Protein AF-A0A352PY55-F1 (afdb_monomer)

Nearest PDB structures (foldseek):
  5hv1-assembly1_A  TM=8.191E-01  e=2.468E-19  Listeria monocytogenes
  5hv3-assembly1_A  TM=8.570E-01  e=8.650E-18  Listeria monocytogenes
  5hv2-assembly1_A  TM=8.086E-01  e=9.589E-18  Listeria monocytogenes
  5hv6-assembly1_A  TM=8.300E-01  e=1.219E-15  Listeria monocytogenes
  2ols-assembly1_A  TM=6.978E-01  e=7.936E-17  Neisseria meningitidis MC58

Foldseek 3Di:
DDPVVVVVLVCCVVPPVVVLVVQLVVLVVLLVVLVVVLVVLVVVVVCVVPPPFFAALLQVLVSLVSNLVSVLSNLVSCCSNPVPPRPVVNVVSVVVVVVSNVVSDDDLDALDDDQKDFLLCLLVCCQFAADWSNQQNCLCVVLVFFAFGWIKRTLSQQSNQCVVQVVVVVLSVLRSPDTLVPPPSLQVSLVVLLCSLLVGDRPVVSVVVVVVRCVVVVVVVFQAQKKKAKRKHCCQPLQHVFPQFDIDPRHHPVCVSNNVSRRSSSCSHSSNSSVCSVVPHHPSNIRIMIIIGGDFQFQKKFKKWLFDLPDPDPQPTWIKTWMDGDDHVCQQQLHDDTDIFTWHLDLQIDTDDDDPQDDDDDDDDDADPVNVRVVNNSQSSSCVVVVAIKIWIWGAHPVRGIHTHTIHHQQSDPPPPPPPDDDPPPPPPVDPDPDDGDDQLADDDADDAEQEDADLVSLVVAAASYEYEYQGDGPSNLSCQNRYRYYDHVTGDSNYSVSRSCHSPND

Solvent-accessible surface area (backbone atoms only — not comparable to full-atom values): 27697 Å² total; per-residue (Å²): 136,61,74,66,60,56,51,51,52,52,49,38,50,74,76,35,49,69,60,46,50,51,52,35,52,52,28,52,52,52,25,56,54,26,51,53,50,39,55,53,51,50,48,56,49,50,50,54,76,74,41,93,67,63,58,34,52,42,27,55,42,48,53,52,51,52,41,51,52,31,48,52,50,34,51,52,21,49,35,67,64,37,74,77,79,49,62,68,53,55,58,53,46,53,54,51,49,52,53,50,54,57,73,62,56,74,79,88,70,64,54,57,81,65,38,60,47,49,35,80,52,15,47,82,33,42,86,37,22,7,32,51,39,13,42,33,29,39,54,31,62,80,68,71,46,56,52,69,58,50,33,28,40,13,20,19,37,42,44,30,36,38,58,78,60,60,39,59,65,62,47,38,58,46,44,36,68,52,42,81,88,42,62,66,66,32,47,51,44,22,50,52,46,23,50,54,48,48,72,50,68,75,48,68,69,52,53,52,47,53,51,51,53,50,51,56,39,37,78,72,75,45,83,59,43,28,31,43,30,57,7,27,43,62,36,64,42,102,67,59,53,74,88,46,51,38,67,47,67,81,32,49,82,92,42,45,69,60,52,51,29,48,35,63,17,22,58,34,32,56,64,32,44,52,50,35,22,67,75,67,48,40,77,78,74,45,41,49,10,40,33,38,28,48,58,74,69,35,51,29,15,31,39,35,30,4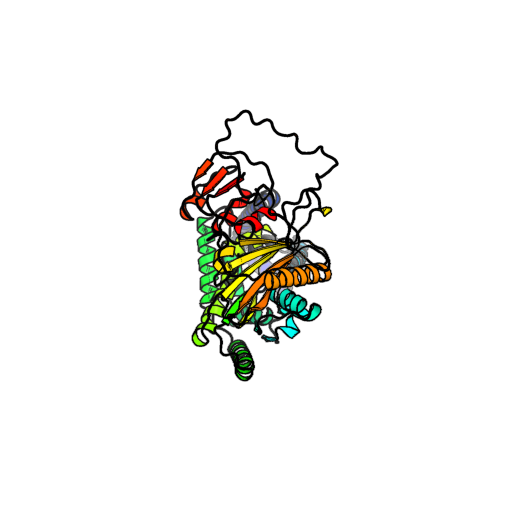2,46,46,73,78,48,92,43,79,90,67,39,25,22,37,39,37,36,41,76,32,69,51,59,39,50,40,63,25,51,61,83,62,49,74,46,46,26,44,75,51,99,74,50,46,82,51,82,79,60,93,80,62,77,94,70,83,83,77,88,78,82,49,71,68,59,53,42,50,51,46,56,50,37,51,52,51,23,64,77,64,74,46,47,28,40,30,37,36,37,22,35,85,85,69,52,66,32,50,73,38,59,40,78,44,83,57,67,84,87,65,62,84,74,90,58,75,76,80,72,82,76,84,69,89,64,84,82,87,76,80,86,76,83,82,43,51,90,83,88,57,70,54,59,78,36,80,40,90,53,80,81,45,61,80,74,56,55,79,40,17,24,38,38,23,64,51,60,54,73,72,55,67,79,50,33,88,36,29,21,36,78,50,57,81,38,57,44,66,74,9,54,45,25,50,49,34,52,81,58,46,78

Radius of gyration: 28.87 Å; Cα contacts (8 Å, |Δi|>4): 846; chains: 1; bounding box: 69×69×91 Å

Structure (mmCIF, N/CA/C/O backbone):
data_AF-A0A352PY55-F1
#
_entry.id   AF-A0A352PY55-F1
#
loop_
_atom_site.group_PDB
_atom_site.id
_atom_site.type_symbol
_atom_site.label_atom_id
_atom_site.label_alt_id
_atom_site.label_comp_id
_atom_site.label_asym_id
_atom_site.label_entity_id
_atom_site.label_seq_id
_atom_site.pdbx_PDB_ins_code
_atom_site.Cartn_x
_atom_site.Cartn_y
_atom_site.Cartn_z
_atom_site.occupancy
_atom_site.B_iso_or_equiv
_atom_site.auth_seq_id
_atom_site.auth_comp_id
_atom_site.auth_asym_id
_atom_site.auth_atom_id
_atom_site.pdbx_PDB_model_num
ATOM 1 N N . MET A 1 1 ? 38.397 -9.722 -33.798 1.00 50.69 1 MET A N 1
ATOM 2 C CA . MET A 1 1 ? 37.942 -9.981 -35.188 1.00 50.69 1 MET A CA 1
ATOM 3 C C . MET A 1 1 ? 38.987 -10.827 -35.934 1.00 50.69 1 MET A C 1
ATOM 5 O O . MET A 1 1 ? 40.103 -10.358 -36.120 1.00 50.69 1 MET A O 1
ATOM 9 N N . GLY A 1 2 ? 38.688 -12.085 -36.289 1.00 54.59 2 GLY A N 1
ATOM 10 C CA . GLY A 1 2 ? 39.673 -13.021 -36.869 1.00 54.59 2 GLY A CA 1
ATOM 11 C C . GLY A 1 2 ? 40.075 -12.699 -38.319 1.00 54.59 2 GLY A C 1
ATOM 12 O O . GLY A 1 2 ? 39.287 -12.111 -39.064 1.00 54.59 2 GLY A O 1
ATOM 13 N N . LEU A 1 3 ? 41.276 -13.132 -38.742 1.00 55.59 3 LEU A N 1
ATOM 14 C CA . LEU A 1 3 ? 41.867 -12.923 -40.085 1.00 55.59 3 LEU A CA 1
ATOM 15 C C . LEU A 1 3 ? 40.884 -13.130 -41.258 1.00 55.59 3 LEU A C 1
ATOM 17 O O . LEU A 1 3 ? 40.980 -12.459 -42.285 1.00 55.59 3 LEU A O 1
ATOM 21 N N . ARG A 1 4 ? 39.897 -14.020 -41.097 1.00 52.22 4 ARG A N 1
ATOM 22 C CA . ARG A 1 4 ? 38.861 -14.321 -42.096 1.00 52.22 4 ARG A CA 1
ATOM 23 C C . ARG A 1 4 ? 37.965 -13.127 -42.454 1.00 52.22 4 ARG A C 1
ATOM 25 O O . ARG A 1 4 ? 37.623 -12.968 -43.623 1.00 52.22 4 ARG A O 1
ATOM 32 N N . GLN A 1 5 ? 37.591 -12.266 -41.503 1.00 59.44 5 GLN A N 1
ATOM 33 C CA . GLN A 1 5 ? 36.750 -11.090 -41.798 1.00 59.44 5 GLN A CA 1
ATOM 34 C C . GLN A 1 5 ? 37.534 -9.982 -42.517 1.00 59.44 5 GLN A C 1
ATOM 36 O O . GLN A 1 5 ? 36.980 -9.301 -43.380 1.00 59.44 5 GLN A O 1
ATOM 41 N N . LEU A 1 6 ? 38.836 -9.869 -42.240 1.00 57.91 6 LEU A N 1
ATOM 42 C CA . LEU A 1 6 ? 39.766 -9.004 -42.970 1.00 57.91 6 LEU A CA 1
ATOM 43 C C . LEU A 1 6 ? 39.937 -9.464 -44.420 1.00 57.91 6 LEU A C 1
ATOM 45 O O . LEU A 1 6 ? 39.794 -8.655 -45.335 1.00 57.91 6 LEU A O 1
ATOM 49 N N . PHE A 1 7 ? 40.146 -10.764 -44.635 1.00 60.62 7 PHE A N 1
ATOM 50 C CA . PHE A 1 7 ? 40.246 -11.341 -45.977 1.00 60.62 7 PHE A CA 1
ATOM 51 C C . PHE A 1 7 ? 38.944 -11.168 -46.774 1.00 60.62 7 PHE A C 1
ATOM 53 O O . PHE A 1 7 ? 38.972 -10.856 -47.963 1.00 60.62 7 PHE A O 1
ATOM 60 N N . LYS A 1 8 ? 37.781 -11.283 -46.115 1.00 59.19 8 LYS A N 1
ATOM 61 C CA . LYS A 1 8 ? 36.463 -11.040 -46.726 1.00 59.19 8 LYS A CA 1
ATOM 62 C C . LYS A 1 8 ? 36.245 -9.566 -47.098 1.00 59.19 8 LYS A C 1
ATOM 64 O O . LYS A 1 8 ? 35.664 -9.278 -48.136 1.00 59.19 8 LYS A O 1
ATOM 69 N N . HIS A 1 9 ? 36.725 -8.625 -46.283 1.00 59.94 9 HIS A N 1
ATOM 70 C CA . HIS A 1 9 ? 36.647 -7.193 -46.594 1.00 59.94 9 HIS A CA 1
ATOM 71 C C . HIS A 1 9 ? 37.547 -6.822 -47.783 1.00 59.94 9 HIS A C 1
ATOM 73 O O . HIS A 1 9 ? 37.103 -6.124 -48.689 1.00 59.94 9 HIS A O 1
ATOM 79 N N . TRP A 1 10 ? 38.778 -7.340 -47.811 1.00 56.75 10 TRP A N 1
ATOM 80 C CA . TRP A 1 10 ? 39.739 -7.098 -48.892 1.00 56.75 10 TRP A CA 1
ATOM 81 C C . TRP A 1 10 ? 39.337 -7.773 -50.208 1.00 56.75 10 TRP A C 1
ATOM 83 O O . TRP A 1 10 ? 39.376 -7.136 -51.256 1.00 56.75 10 TRP A O 1
ATOM 93 N N . SER A 1 11 ? 38.858 -9.019 -50.168 1.00 56.62 11 SER A N 1
ATOM 94 C CA . SER A 1 11 ? 38.334 -9.698 -51.364 1.00 56.62 11 SER A CA 1
ATOM 95 C C . SER A 1 11 ? 37.104 -8.990 -51.942 1.00 56.62 11 SER A C 1
ATOM 97 O O . SER A 1 11 ? 37.030 -8.787 -53.147 1.00 56.62 11 SER A O 1
ATOM 99 N N . VAL A 1 12 ? 36.160 -8.520 -51.121 1.00 57.56 12 VAL A N 1
ATOM 100 C CA . VAL A 1 12 ? 35.005 -7.750 -51.623 1.00 57.56 12 VAL A CA 1
ATOM 101 C C . VAL A 1 12 ? 35.418 -6.373 -52.157 1.00 57.56 12 VAL A C 1
ATOM 103 O O . VAL A 1 12 ? 34.843 -5.918 -53.144 1.00 57.56 12 VAL A O 1
ATOM 106 N N . ALA A 1 13 ? 36.418 -5.722 -51.556 1.00 59.25 13 ALA A N 1
ATOM 107 C CA . ALA A 1 13 ? 36.949 -4.447 -52.040 1.00 59.25 13 ALA A CA 1
ATOM 108 C C . ALA A 1 13 ? 37.608 -4.562 -53.423 1.00 59.25 13 ALA A C 1
ATOM 110 O O . ALA A 1 13 ? 37.442 -3.668 -54.248 1.00 59.25 13 ALA A O 1
ATOM 111 N N . ILE A 1 14 ? 38.306 -5.671 -53.680 1.00 58.41 14 ILE A N 1
ATOM 112 C CA . ILE A 1 14 ? 39.031 -5.918 -54.934 1.00 58.41 14 ILE A CA 1
ATOM 113 C C . ILE A 1 14 ? 38.104 -6.488 -56.021 1.00 58.41 14 ILE A C 1
ATOM 115 O O . ILE A 1 14 ? 38.180 -6.068 -57.170 1.00 58.41 14 ILE A O 1
ATOM 119 N N . PHE A 1 15 ? 37.190 -7.403 -55.674 1.00 53.12 15 PHE A N 1
ATOM 120 C CA . 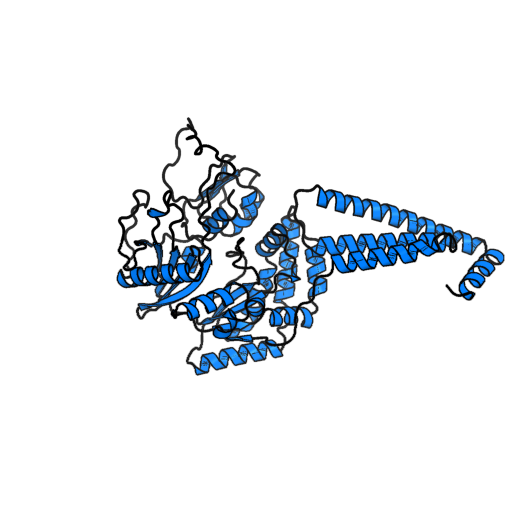PHE A 1 15 ? 36.367 -8.136 -56.650 1.00 53.12 15 PHE A CA 1
ATOM 121 C C . PHE A 1 15 ? 34.921 -7.624 -56.789 1.00 53.12 15 PHE A C 1
ATOM 123 O O . PHE A 1 15 ? 34.179 -8.087 -57.653 1.00 53.12 15 PHE A O 1
ATOM 130 N N . SER A 1 16 ? 34.451 -6.708 -55.935 1.00 57.69 16 SER A N 1
ATOM 131 C CA . SER A 1 16 ? 33.083 -6.158 -55.994 1.00 57.69 16 SER A CA 1
ATOM 132 C C . SER A 1 16 ? 32.975 -4.750 -55.371 1.00 57.69 16 SER A C 1
ATOM 134 O O . SER A 1 16 ? 32.197 -4.549 -54.428 1.00 57.69 16 SER A O 1
ATOM 136 N N . PRO A 1 17 ? 33.692 -3.741 -55.901 1.00 62.19 17 PRO A N 1
ATOM 137 C CA . PRO A 1 17 ? 33.750 -2.390 -55.327 1.00 62.19 17 PRO A CA 1
ATOM 138 C C . PRO A 1 17 ? 32.369 -1.730 -55.165 1.00 62.19 17 PRO A C 1
ATOM 140 O O . PRO A 1 17 ? 32.107 -1.085 -54.150 1.00 62.19 17 PRO A O 1
ATOM 143 N N . GLY A 1 18 ? 31.428 -1.984 -56.084 1.00 67.88 18 GLY A N 1
ATOM 144 C CA . GLY A 1 18 ? 30.044 -1.506 -55.968 1.00 67.88 18 GLY A CA 1
ATOM 145 C C . GLY A 1 18 ? 29.276 -2.080 -54.767 1.00 67.88 18 GLY A C 1
ATOM 146 O O . GLY A 1 18 ? 28.456 -1.383 -54.173 1.00 67.88 18 GLY A O 1
ATOM 147 N N . LYS A 1 19 ? 29.561 -3.323 -54.346 1.00 72.44 19 LYS A N 1
ATOM 148 C CA . LYS A 1 19 ? 28.961 -3.920 -53.136 1.00 72.44 19 LYS A CA 1
ATOM 149 C C . LYS A 1 19 ? 29.552 -3.316 -51.863 1.00 72.44 19 LYS A C 1
ATOM 151 O O . LYS A 1 19 ? 28.815 -3.093 -50.905 1.00 72.44 19 LYS A O 1
ATOM 156 N N . LEU A 1 20 ? 30.856 -3.021 -51.856 1.00 74.62 20 LEU A N 1
ATOM 157 C CA . LEU A 1 20 ? 31.506 -2.347 -50.730 1.00 74.62 20 LEU A CA 1
ATOM 158 C C . LEU A 1 20 ? 30.980 -0.915 -50.563 1.00 74.62 20 LEU A C 1
ATOM 160 O O . LEU A 1 20 ? 30.626 -0.527 -49.452 1.00 74.62 20 LEU A O 1
ATOM 164 N N . LEU A 1 21 ? 30.874 -0.162 -51.662 1.00 80.19 21 LEU A N 1
ATOM 165 C CA . LEU A 1 21 ? 30.346 1.202 -51.658 1.00 80.19 21 LEU A CA 1
ATOM 166 C C . LEU A 1 21 ? 28.886 1.236 -51.192 1.00 80.19 21 LEU A C 1
ATOM 168 O O . LEU A 1 21 ? 28.553 2.026 -50.315 1.00 80.19 21 LEU A O 1
ATOM 172 N N . ARG A 1 22 ? 28.036 0.326 -51.693 1.00 83.12 22 ARG A N 1
ATOM 173 C CA . ARG A 1 22 ? 26.648 0.181 -51.215 1.00 83.12 22 ARG A CA 1
ATOM 174 C C . ARG A 1 22 ? 26.587 -0.125 -49.721 1.00 83.12 22 ARG A C 1
ATOM 176 O O . ARG A 1 22 ? 25.816 0.505 -49.015 1.00 83.12 22 ARG A O 1
ATOM 183 N N . ARG A 1 23 ? 27.427 -1.039 -49.222 1.00 83.94 23 ARG A N 1
ATOM 184 C CA . ARG A 1 23 ? 27.471 -1.382 -47.793 1.00 83.94 23 ARG A CA 1
ATOM 185 C C . ARG A 1 23 ? 27.892 -0.195 -46.923 1.00 83.94 23 ARG A C 1
ATOM 187 O O . ARG A 1 23 ? 27.281 0.025 -45.884 1.00 83.94 23 ARG A O 1
ATOM 194 N N . LYS A 1 24 ? 28.906 0.570 -47.343 1.00 87.88 24 LYS A N 1
ATOM 195 C CA . LYS A 1 24 ? 29.324 1.793 -46.639 1.00 87.88 24 LYS A CA 1
ATOM 196 C C . LYS A 1 24 ? 28.236 2.863 -46.672 1.00 87.88 24 LYS A C 1
ATOM 198 O O . LYS A 1 24 ? 27.953 3.458 -45.645 1.00 87.88 24 LYS A O 1
ATOM 203 N N . TYR A 1 25 ? 27.595 3.058 -47.820 1.00 88.38 25 TYR A N 1
ATOM 204 C CA . TYR A 1 25 ? 26.503 4.014 -47.974 1.00 88.38 25 TYR A CA 1
ATOM 205 C C . TYR A 1 25 ? 25.280 3.656 -47.113 1.00 88.38 25 TYR A C 1
ATOM 207 O O . TYR A 1 25 ? 24.713 4.529 -46.465 1.00 88.38 25 TYR A O 1
ATOM 215 N N . SER A 1 26 ? 24.905 2.374 -47.038 1.00 90.25 26 SER A N 1
ATOM 216 C CA . SER A 1 26 ? 23.856 1.904 -46.123 1.00 90.25 26 SER A CA 1
ATOM 217 C C . SER A 1 26 ? 24.230 2.130 -44.657 1.00 90.25 26 SER A C 1
ATOM 219 O O . SER A 1 26 ? 23.411 2.645 -43.908 1.00 90.25 26 SER A O 1
ATOM 221 N N . ALA A 1 27 ? 25.467 1.814 -44.258 1.00 90.62 27 ALA A N 1
ATOM 222 C CA . ALA A 1 27 ? 25.943 2.076 -42.898 1.00 90.62 27 ALA A CA 1
ATOM 223 C C . ALA A 1 27 ? 25.972 3.579 -42.567 1.00 90.62 27 ALA A C 1
ATOM 225 O O . ALA A 1 27 ? 25.654 3.965 -41.452 1.00 90.62 27 ALA A O 1
ATOM 226 N N . PHE A 1 28 ? 26.296 4.440 -43.535 1.00 93.31 28 PHE A N 1
ATOM 227 C CA . PHE A 1 28 ? 26.232 5.890 -43.359 1.00 93.31 28 PHE A CA 1
ATOM 228 C C . PHE A 1 28 ? 24.794 6.390 -43.147 1.00 93.31 28 PHE A C 1
ATOM 230 O O . PHE A 1 28 ? 24.560 7.229 -42.284 1.00 93.31 28 PHE A O 1
ATOM 237 N N . LYS A 1 29 ? 23.815 5.849 -43.885 1.00 95.25 29 LYS A N 1
ATOM 238 C CA . LYS A 1 29 ? 22.394 6.176 -43.675 1.00 95.25 29 LYS A CA 1
ATOM 239 C C . LYS A 1 29 ? 21.893 5.754 -42.296 1.00 95.25 29 LYS A C 1
ATOM 241 O O . LYS A 1 29 ? 21.228 6.544 -41.637 1.00 95.25 29 LYS A O 1
ATOM 246 N N . GLU A 1 30 ? 22.226 4.535 -41.873 1.00 94.56 30 GLU A N 1
ATOM 247 C CA . GLU A 1 30 ? 21.917 4.040 -40.524 1.00 94.56 30 GLU A CA 1
ATOM 248 C C . GLU A 1 30 ? 22.554 4.934 -39.458 1.00 94.56 30 GLU A C 1
ATOM 250 O O . GLU A 1 30 ? 21.895 5.294 -38.488 1.00 94.56 30 GLU A O 1
ATOM 255 N N . LEU A 1 31 ? 23.807 5.352 -39.669 1.00 95.75 31 LEU A N 1
ATOM 256 C CA . LEU A 1 31 ? 24.493 6.269 -38.767 1.00 95.75 31 LEU A CA 1
ATOM 257 C C . LEU A 1 31 ? 23.720 7.582 -38.611 1.00 95.75 31 LEU A C 1
ATOM 259 O O . LEU A 1 31 ? 23.416 7.958 -37.489 1.00 95.75 31 LEU A O 1
ATOM 263 N N . LEU A 1 32 ? 23.349 8.250 -39.708 1.00 96.00 32 LEU A N 1
ATOM 264 C CA . LEU A 1 32 ? 22.593 9.509 -39.637 1.00 96.00 32 LEU A CA 1
ATOM 265 C C . LEU A 1 32 ? 21.224 9.339 -38.966 1.00 96.00 32 LEU A C 1
ATOM 267 O O . LEU A 1 32 ? 20.775 10.222 -38.238 1.00 96.00 32 LEU A O 1
ATOM 271 N N . HIS A 1 33 ? 20.555 8.210 -39.208 1.00 95.88 33 HIS A N 1
ATOM 272 C CA . HIS A 1 33 ? 19.276 7.908 -38.573 1.00 95.88 33 HIS A CA 1
ATOM 273 C C . HIS A 1 33 ? 19.417 7.775 -37.051 1.00 95.88 33 HIS A C 1
ATOM 275 O O . HIS A 1 33 ? 18.661 8.397 -36.306 1.00 95.88 33 HIS A O 1
ATOM 281 N N . HIS A 1 34 ? 20.400 7.000 -36.587 1.00 96.75 34 HIS A N 1
ATOM 282 C CA . HIS A 1 34 ? 20.623 6.801 -35.157 1.00 96.75 34 HIS A CA 1
ATOM 283 C C . HIS A 1 34 ? 21.232 8.021 -34.465 1.00 96.75 34 HIS A C 1
ATOM 285 O O . HIS A 1 34 ? 20.960 8.222 -33.289 1.00 96.75 34 HIS A O 1
ATOM 291 N N . ASP A 1 35 ? 21.987 8.856 -35.178 1.00 97.12 35 ASP A N 1
ATOM 292 C CA . ASP A 1 35 ? 22.545 10.104 -34.646 1.00 97.12 35 ASP A CA 1
ATOM 293 C C . ASP A 1 35 ? 21.417 11.079 -34.310 1.00 97.12 35 ASP A C 1
ATOM 295 O O . ASP A 1 35 ? 21.291 11.527 -33.171 1.00 97.12 35 ASP A O 1
ATOM 299 N N . LYS A 1 36 ? 20.493 11.273 -35.262 1.00 96.44 36 LYS A N 1
ATOM 300 C CA . LYS A 1 36 ? 19.262 12.030 -35.025 1.00 96.44 36 LYS A CA 1
ATOM 301 C C . LYS A 1 36 ? 18.469 11.456 -33.848 1.00 96.44 36 LYS A C 1
ATOM 303 O O . LYS A 1 36 ? 18.025 12.215 -32.993 1.00 96.44 36 LYS A O 1
ATOM 308 N N . ARG A 1 37 ? 18.316 10.129 -33.777 1.00 96.62 37 ARG A N 1
ATOM 309 C CA . ARG A 1 37 ? 17.576 9.487 -32.682 1.00 96.62 37 ARG A CA 1
ATOM 310 C C . ARG A 1 37 ? 18.243 9.693 -31.319 1.00 96.62 37 ARG A C 1
ATOM 312 O O . ARG A 1 37 ? 17.540 9.886 -30.334 1.00 96.62 37 ARG A O 1
ATOM 319 N N . CYS A 1 38 ? 19.573 9.656 -31.249 1.00 97.19 38 CYS A N 1
ATOM 320 C CA . CYS A 1 38 ? 20.304 9.961 -30.022 1.00 97.19 38 CYS A CA 1
ATOM 321 C C . CYS A 1 38 ? 20.079 11.412 -29.587 1.00 97.19 38 CYS A C 1
ATOM 323 O O . CYS A 1 38 ? 19.829 11.635 -28.410 1.00 97.19 38 CYS A O 1
ATOM 325 N N . LEU A 1 39 ? 20.114 12.375 -30.514 1.00 96.44 39 LEU A N 1
ATOM 326 C CA . LEU A 1 39 ? 19.842 13.784 -30.204 1.00 96.44 39 LEU A CA 1
ATOM 327 C C . LEU A 1 39 ? 18.413 13.998 -29.683 1.00 96.44 39 LEU A C 1
ATOM 329 O O . LEU A 1 39 ? 18.233 14.710 -28.703 1.00 96.44 39 LEU A O 1
ATOM 333 N N . GLU A 1 40 ? 17.415 13.342 -30.285 1.00 95.12 40 GLU A N 1
ATOM 334 C CA . GLU A 1 40 ? 16.030 13.356 -29.785 1.00 95.12 40 GLU A CA 1
ATOM 335 C C . GLU A 1 40 ? 15.941 12.809 -28.351 1.00 95.12 40 GLU A C 1
ATOM 337 O O . GLU A 1 40 ? 15.366 13.449 -27.483 1.00 95.12 40 GLU A O 1
ATOM 342 N N . LEU A 1 41 ? 16.561 11.655 -28.081 1.00 94.50 41 LEU A N 1
ATOM 343 C CA . LEU A 1 41 ? 16.553 11.045 -26.746 1.00 94.50 41 LEU A CA 1
ATOM 344 C C . LEU A 1 41 ? 17.310 11.881 -25.706 1.00 94.50 41 LEU A C 1
ATOM 346 O O . LEU A 1 41 ? 16.913 11.911 -24.547 1.00 94.50 41 LEU A O 1
ATOM 350 N N . ILE A 1 42 ? 18.404 12.541 -26.096 1.00 93.94 42 ILE A N 1
ATOM 351 C CA . ILE A 1 42 ? 19.131 13.466 -25.217 1.00 93.94 42 ILE A CA 1
ATOM 352 C C . ILE A 1 42 ? 18.237 14.659 -24.868 1.00 93.94 42 ILE A C 1
ATOM 354 O O . ILE A 1 42 ? 18.169 15.012 -23.696 1.00 93.94 42 ILE A O 1
ATOM 358 N N . SER A 1 43 ? 17.499 15.205 -25.839 1.00 91.75 43 SER A N 1
ATOM 359 C CA . SER A 1 43 ? 16.498 16.247 -25.583 1.00 91.75 43 SER A CA 1
ATOM 360 C C . SER A 1 43 ? 15.422 15.764 -24.605 1.00 91.75 43 SER A C 1
ATOM 362 O O . SER A 1 43 ? 15.121 16.473 -23.652 1.00 91.75 43 SER A O 1
ATOM 364 N N . ASP A 1 44 ? 14.907 14.537 -24.770 1.00 88.50 44 ASP A N 1
ATOM 365 C CA . ASP A 1 44 ? 13.933 13.956 -23.831 1.00 88.50 44 ASP A CA 1
ATOM 366 C C . ASP A 1 44 ? 14.503 13.886 -22.396 1.00 88.50 44 ASP A C 1
ATOM 368 O O . ASP A 1 44 ? 13.786 14.118 -21.423 1.00 88.50 44 ASP A O 1
ATOM 372 N N . PHE A 1 45 ? 15.795 13.570 -22.236 1.00 89.81 45 PHE A N 1
ATOM 373 C CA . PHE A 1 45 ? 16.461 13.579 -20.928 1.00 89.81 45 PHE A CA 1
ATOM 374 C C . PHE A 1 45 ? 16.669 14.989 -20.371 1.00 89.81 45 PHE A C 1
ATOM 376 O O . PHE A 1 45 ? 16.509 15.185 -19.167 1.00 89.81 45 PHE A O 1
ATOM 383 N N . GLU A 1 46 ? 17.033 15.959 -21.208 1.00 87.94 46 GLU A N 1
ATOM 384 C CA . GLU A 1 46 ? 17.174 17.360 -20.797 1.00 87.94 46 GLU A CA 1
ATOM 385 C C . GLU A 1 46 ? 15.840 17.912 -20.284 1.00 87.94 46 GLU A C 1
ATOM 387 O O . GLU A 1 46 ? 15.806 18.501 -19.202 1.00 87.94 46 GLU A O 1
ATOM 392 N N . ASP A 1 47 ? 14.741 17.615 -20.981 1.00 84.00 47 ASP A N 1
ATOM 393 C CA . ASP A 1 47 ? 13.383 17.975 -20.566 1.00 84.00 47 ASP A CA 1
ATOM 394 C C . ASP A 1 47 ? 12.999 17.327 -19.230 1.00 84.00 47 ASP A C 1
ATOM 396 O O . ASP A 1 47 ? 12.334 17.948 -18.407 1.00 84.00 47 ASP A O 1
ATOM 400 N N . ILE A 1 48 ? 13.438 16.092 -18.973 1.00 84.06 48 ILE A N 1
ATOM 401 C CA . ILE A 1 48 ? 13.218 15.406 -17.691 1.00 84.06 48 ILE A CA 1
ATOM 402 C C . ILE A 1 48 ? 14.013 16.061 -16.557 1.00 84.06 48 ILE A C 1
ATOM 404 O O . ILE A 1 48 ? 13.496 16.208 -15.454 1.00 84.06 48 ILE A O 1
ATOM 408 N N . VAL A 1 49 ? 15.275 16.422 -16.802 1.00 83.50 49 VAL A N 1
ATOM 409 C CA . VAL A 1 49 ? 16.156 17.011 -15.780 1.00 83.50 49 VAL A CA 1
ATOM 410 C C . VAL A 1 49 ? 15.735 18.442 -15.442 1.00 83.50 49 VAL A C 1
ATOM 412 O O . VAL A 1 49 ? 15.858 18.858 -14.291 1.00 83.50 49 VAL A O 1
ATOM 415 N N . GLN A 1 50 ? 15.259 19.200 -16.432 1.00 80.44 50 GLN A N 1
ATOM 416 C CA . GLN A 1 50 ? 14.819 20.587 -16.257 1.00 80.44 50 GLN A CA 1
ATOM 417 C C . GLN A 1 50 ? 13.331 20.707 -15.907 1.00 80.44 50 GLN A C 1
ATOM 419 O O . GLN A 1 50 ? 12.907 21.717 -15.343 1.00 80.44 50 GLN A O 1
ATOM 424 N N . GLY A 1 51 ? 12.528 19.709 -16.268 1.00 66.88 51 GLY A N 1
ATOM 425 C CA . GLY A 1 51 ? 11.080 19.735 -16.137 1.00 66.88 51 GLY A CA 1
ATOM 426 C C . GLY A 1 51 ? 10.595 19.437 -14.715 1.00 66.88 51 GLY A C 1
ATOM 427 O O . GLY A 1 51 ? 11.174 18.614 -14.011 1.00 66.88 51 GLY A O 1
ATOM 428 N N . PRO A 1 52 ? 9.467 20.036 -14.288 1.00 63.19 52 PRO A N 1
ATOM 429 C CA . PRO A 1 52 ? 8.906 19.819 -12.954 1.00 63.19 52 PRO A CA 1
ATOM 430 C C . PRO A 1 52 ? 8.134 18.492 -12.813 1.00 63.19 52 PRO A C 1
ATOM 432 O O . PRO A 1 52 ? 7.576 18.218 -11.753 1.00 63.19 52 PRO A O 1
ATOM 435 N N . SER A 1 53 ? 8.019 17.685 -13.878 1.00 69.81 53 SER A N 1
ATOM 436 C CA . SER A 1 53 ? 7.118 16.525 -13.913 1.00 69.81 53 SER A CA 1
ATOM 437 C C . SER A 1 53 ? 7.823 15.223 -13.516 1.00 69.81 53 SER A C 1
ATOM 439 O O . SER A 1 53 ? 8.700 14.767 -14.252 1.00 69.81 53 SER A O 1
ATOM 441 N N . PRO A 1 54 ? 7.416 14.565 -12.415 1.00 81.31 54 PRO A N 1
ATOM 442 C CA . PRO A 1 54 ? 7.975 13.275 -12.035 1.00 81.31 54 PRO A CA 1
ATOM 443 C C . PRO A 1 54 ? 7.552 12.174 -13.020 1.00 81.31 54 PRO A C 1
ATOM 445 O O . PRO A 1 54 ? 6.492 12.246 -13.650 1.00 81.31 54 PRO A O 1
ATOM 448 N N . LEU A 1 55 ? 8.382 11.135 -13.142 1.00 87.44 55 LEU A N 1
ATOM 449 C CA . LEU A 1 55 ? 8.192 10.017 -14.072 1.00 87.44 55 LEU A CA 1
ATOM 450 C C . LEU A 1 55 ? 8.408 8.662 -13.396 1.00 87.44 55 LEU A C 1
ATOM 452 O O . LEU A 1 55 ? 9.106 8.562 -12.390 1.00 87.44 55 LEU A O 1
ATOM 456 N N . ASP A 1 56 ? 7.824 7.610 -13.970 1.00 91.00 56 ASP A N 1
ATOM 457 C CA . ASP A 1 56 ? 8.025 6.242 -13.487 1.00 91.00 56 ASP A CA 1
ATOM 458 C C . ASP A 1 56 ? 9.403 5.697 -13.893 1.00 91.00 56 ASP A C 1
ATOM 460 O O . ASP A 1 56 ? 9.878 5.924 -15.012 1.00 91.00 56 ASP A O 1
ATOM 464 N N . TRP A 1 57 ? 10.025 4.905 -13.018 1.00 91.69 57 TRP A N 1
ATOM 465 C CA . TRP A 1 57 ? 11.313 4.262 -13.288 1.00 91.69 57 TRP A CA 1
ATOM 466 C C . TRP A 1 57 ? 11.323 3.436 -14.583 1.00 91.69 57 TRP A C 1
ATOM 468 O O . TRP A 1 57 ? 12.329 3.413 -15.292 1.00 91.69 57 TRP A O 1
ATOM 478 N N . ALA A 1 58 ? 10.205 2.799 -14.950 1.00 92.75 58 ALA A N 1
ATOM 479 C CA . ALA A 1 58 ? 10.095 2.052 -16.201 1.00 92.75 58 ALA A CA 1
ATOM 480 C C . ALA A 1 58 ? 10.315 2.945 -17.436 1.00 92.75 58 ALA A C 1
ATOM 482 O O . ALA A 1 58 ? 10.934 2.515 -18.415 1.00 92.75 58 ALA A O 1
ATOM 483 N N . ARG A 1 59 ? 9.884 4.213 -17.377 1.00 91.75 59 ARG A N 1
ATOM 484 C CA . ARG A 1 59 ? 10.129 5.202 -18.435 1.00 91.75 59 ARG A CA 1
ATOM 485 C C . ARG A 1 59 ? 11.603 5.580 -18.499 1.00 91.75 59 ARG A C 1
ATOM 487 O O . ARG A 1 59 ? 12.179 5.545 -19.584 1.00 91.75 59 ARG A O 1
ATOM 494 N N . MET A 1 60 ? 12.222 5.867 -17.352 1.00 91.81 60 MET A N 1
ATOM 495 C CA . MET A 1 60 ? 13.662 6.144 -17.262 1.00 91.81 60 MET A CA 1
ATOM 496 C C . MET A 1 60 ? 14.480 4.994 -17.864 1.00 91.81 60 MET A C 1
ATOM 498 O O . MET A 1 60 ? 15.294 5.195 -18.765 1.00 91.81 60 MET A O 1
ATOM 502 N N . ALA A 1 61 ? 14.209 3.763 -17.425 1.00 92.62 61 ALA A N 1
ATOM 503 C CA . ALA A 1 61 ? 14.890 2.570 -17.912 1.00 92.62 61 ALA A CA 1
ATOM 504 C C . ALA A 1 61 ? 14.675 2.353 -19.421 1.00 92.62 61 ALA A C 1
ATOM 506 O O . ALA A 1 61 ? 15.612 1.971 -20.126 1.00 92.62 61 ALA A O 1
ATOM 507 N N . SER A 1 62 ? 13.469 2.619 -19.934 1.00 92.75 62 SER A N 1
ATOM 508 C CA . SER A 1 62 ? 13.152 2.535 -21.365 1.00 92.75 62 SER A CA 1
ATOM 509 C C . SER A 1 62 ? 13.956 3.540 -22.197 1.00 92.75 62 SER A C 1
ATOM 511 O O . SER A 1 62 ? 14.587 3.151 -23.184 1.00 92.75 62 SER A O 1
ATOM 513 N N . LEU A 1 63 ? 14.021 4.806 -21.769 1.00 92.75 63 LEU A N 1
ATOM 514 C CA . LEU A 1 63 ? 14.792 5.851 -22.452 1.00 92.75 63 LEU A CA 1
ATOM 515 C C . LEU A 1 63 ? 16.291 5.531 -22.465 1.00 92.75 63 LEU A C 1
ATOM 517 O O . LEU A 1 63 ? 16.931 5.621 -23.515 1.00 92.75 63 LEU A O 1
ATOM 521 N N . VAL A 1 64 ? 16.846 5.068 -21.337 1.00 94.94 64 VAL A N 1
ATOM 522 C CA . VAL A 1 64 ? 18.266 4.679 -21.254 1.00 94.94 64 VAL A CA 1
ATOM 523 C C . VAL A 1 64 ? 18.560 3.514 -22.198 1.00 94.94 64 VAL A C 1
ATOM 525 O O . VAL A 1 64 ? 19.536 3.559 -22.948 1.00 94.94 64 VAL A O 1
ATOM 528 N N . ARG A 1 65 ? 17.700 2.487 -22.231 1.00 94.75 65 ARG A N 1
ATOM 529 C CA . ARG A 1 65 ? 17.846 1.352 -23.159 1.00 94.75 65 ARG A CA 1
ATOM 530 C C . ARG A 1 65 ? 17.740 1.790 -24.621 1.00 94.75 65 ARG A C 1
ATOM 532 O O . ARG A 1 65 ? 18.518 1.314 -25.445 1.00 94.75 65 ARG A O 1
ATOM 539 N N . ALA A 1 66 ? 16.830 2.707 -24.950 1.00 95.00 66 ALA A N 1
ATOM 540 C CA . ALA A 1 66 ? 16.684 3.242 -26.304 1.00 95.00 66 ALA A CA 1
ATOM 541 C C . ALA A 1 66 ? 17.921 4.044 -26.751 1.00 95.00 66 ALA A C 1
ATOM 543 O O . ALA A 1 66 ? 18.349 3.930 -27.907 1.00 95.00 66 ALA A O 1
ATOM 544 N N . LEU A 1 67 ? 18.520 4.813 -25.835 1.00 96.31 67 LEU A N 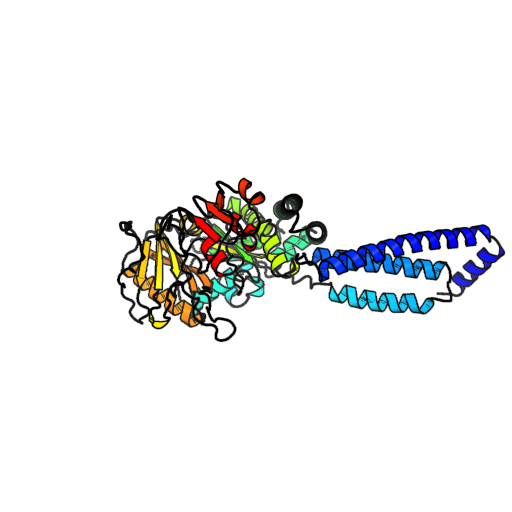1
ATOM 545 C CA . LEU A 1 67 ? 19.736 5.583 -26.094 1.00 96.31 67 LEU A CA 1
ATOM 546 C C . LEU A 1 67 ? 20.945 4.664 -26.276 1.00 96.31 67 LEU A C 1
ATOM 548 O O . LEU A 1 67 ? 21.692 4.820 -27.244 1.00 96.31 67 LEU A O 1
ATOM 552 N N . LEU A 1 68 ? 21.104 3.668 -25.400 1.00 96.50 68 LEU A N 1
ATOM 553 C CA . LEU A 1 68 ? 22.141 2.643 -25.522 1.00 96.50 68 LEU A CA 1
ATOM 554 C C . LEU A 1 68 ? 22.018 1.888 -26.842 1.00 96.50 68 LEU A C 1
ATOM 556 O O . LEU A 1 68 ? 23.003 1.751 -27.564 1.00 96.50 68 LEU A O 1
ATOM 560 N N . TRP A 1 69 ? 20.805 1.466 -27.203 1.00 96.25 69 TRP A N 1
ATOM 561 C CA . TRP A 1 69 ? 20.564 0.773 -28.461 1.00 96.25 69 TRP A CA 1
ATOM 562 C C . TRP A 1 69 ? 20.956 1.640 -29.663 1.00 96.25 69 TRP A C 1
ATOM 564 O O . TRP A 1 69 ? 21.750 1.204 -30.496 1.00 96.25 69 TRP A O 1
ATOM 574 N N . SER A 1 70 ? 20.483 2.889 -29.724 1.00 97.31 70 SER A N 1
ATOM 575 C CA . SER A 1 70 ? 20.803 3.815 -30.824 1.00 97.31 70 SER A CA 1
ATOM 576 C C . SER A 1 70 ? 22.308 4.106 -30.901 1.00 97.31 70 SER A C 1
ATOM 578 O O . SER A 1 70 ? 22.900 4.062 -31.981 1.00 97.31 70 SER A O 1
ATOM 580 N N . THR A 1 71 ? 22.964 4.279 -29.754 1.00 96.62 71 THR A N 1
ATOM 581 C CA . THR A 1 71 ? 24.416 4.481 -29.666 1.00 96.62 71 THR A CA 1
ATOM 582 C C . THR A 1 71 ? 25.190 3.248 -30.140 1.00 96.62 71 THR A C 1
ATOM 584 O O . THR A 1 71 ? 26.121 3.369 -30.936 1.00 96.62 71 THR A O 1
ATOM 587 N N . GLY A 1 72 ? 24.777 2.039 -29.757 1.00 95.69 72 GLY A N 1
ATOM 588 C CA . GLY A 1 72 ? 25.389 0.800 -30.243 1.00 95.69 72 GLY A CA 1
ATOM 589 C C . GLY A 1 72 ? 25.286 0.655 -31.767 1.00 95.69 72 GLY A C 1
ATOM 590 O O . GLY A 1 72 ? 26.230 0.209 -32.430 1.00 95.69 72 GLY A O 1
ATOM 591 N N . ARG A 1 73 ? 24.176 1.109 -32.365 1.00 96.31 73 ARG A N 1
ATOM 592 C CA . ARG A 1 73 ? 24.004 1.151 -33.827 1.00 96.31 73 ARG A CA 1
ATOM 593 C C . ARG A 1 73 ? 24.930 2.164 -34.507 1.00 96.31 73 ARG A C 1
ATOM 595 O O . ARG A 1 73 ? 25.450 1.858 -35.586 1.00 96.31 73 ARG A O 1
ATOM 602 N N . LEU A 1 74 ? 25.200 3.313 -33.879 1.00 95.00 74 LEU A N 1
ATOM 603 C CA . LEU A 1 74 ? 26.212 4.275 -34.342 1.00 95.00 74 LEU A CA 1
ATOM 604 C C . LEU A 1 74 ? 27.605 3.645 -34.370 1.00 95.00 74 LEU A C 1
ATOM 606 O O . LEU A 1 74 ? 28.276 3.661 -35.407 1.00 95.00 74 LEU A O 1
ATOM 610 N N . VAL A 1 75 ? 28.010 3.023 -33.260 1.00 94.06 75 VAL A N 1
ATOM 611 C CA . VAL A 1 75 ? 29.315 2.358 -33.126 1.00 94.06 75 VAL A CA 1
ATOM 612 C C . VAL A 1 75 ? 29.473 1.248 -34.171 1.00 94.06 75 VAL A C 1
ATOM 614 O O . VAL A 1 75 ? 30.480 1.198 -34.884 1.00 94.06 75 VAL A O 1
ATOM 617 N N . SER A 1 76 ? 28.446 0.413 -34.353 1.00 92.25 76 SER A N 1
ATOM 618 C CA . SER A 1 76 ? 28.436 -0.654 -35.365 1.00 92.25 76 SER A CA 1
ATOM 619 C C . SER A 1 76 ? 28.535 -0.118 -36.802 1.00 92.25 76 SER A C 1
ATOM 621 O O . SER A 1 76 ? 29.244 -0.680 -37.652 1.00 92.25 76 SER A O 1
ATOM 623 N N . SER A 1 77 ? 27.867 1.003 -37.085 1.00 93.31 77 SER A N 1
ATOM 624 C CA . SER A 1 77 ? 27.897 1.660 -38.395 1.00 93.31 77 SER A CA 1
ATOM 625 C C . SER A 1 77 ? 29.277 2.250 -38.702 1.00 93.31 77 SER A C 1
ATOM 627 O O . SER A 1 77 ? 29.818 2.016 -39.790 1.00 93.31 77 SER A O 1
ATOM 629 N N . LEU A 1 78 ? 29.906 2.916 -37.726 1.00 92.00 78 LEU A N 1
ATOM 630 C CA . LEU A 1 78 ? 31.289 3.401 -37.814 1.00 92.00 78 LEU A CA 1
ATOM 631 C C . LEU A 1 78 ? 32.282 2.254 -38.036 1.00 92.00 78 LEU A C 1
ATOM 633 O O . LEU A 1 78 ? 33.113 2.324 -38.947 1.00 92.00 78 LEU A O 1
ATOM 637 N N . GLY A 1 79 ? 32.152 1.161 -37.278 1.00 88.75 79 GLY A N 1
ATOM 638 C CA . GLY A 1 79 ? 32.964 -0.045 -37.451 1.00 88.75 79 GLY A CA 1
ATOM 639 C C . GLY A 1 79 ? 32.786 -0.695 -38.829 1.00 88.75 79 GLY A C 1
ATOM 640 O O . GLY A 1 79 ? 33.749 -1.173 -39.430 1.00 88.75 79 GLY A O 1
ATOM 641 N N . THR A 1 80 ? 31.576 -0.654 -39.395 1.00 88.06 80 THR A N 1
ATOM 642 C CA . THR A 1 80 ? 31.304 -1.162 -40.750 1.00 88.06 80 THR A CA 1
ATOM 643 C C . THR A 1 80 ? 31.952 -0.298 -41.836 1.00 88.06 80 THR A C 1
ATOM 645 O O . THR A 1 80 ? 32.475 -0.837 -42.819 1.00 88.06 80 THR A O 1
ATOM 648 N N . MET A 1 81 ? 31.947 1.029 -41.677 1.00 88.06 81 MET A N 1
ATOM 649 C CA . MET A 1 81 ? 32.558 1.959 -42.634 1.00 88.06 81 MET A CA 1
ATOM 650 C C . MET A 1 81 ? 34.091 1.978 -42.552 1.00 88.06 81 MET A C 1
ATOM 652 O O . MET A 1 81 ? 34.758 2.015 -43.597 1.00 88.06 81 MET A O 1
ATOM 656 N N . HIS A 1 82 ? 34.638 1.896 -41.332 1.00 86.50 82 HIS A N 1
ATOM 657 C CA . HIS A 1 82 ? 36.070 1.985 -41.025 1.00 86.50 82 HIS A CA 1
ATOM 658 C C . HIS A 1 82 ? 36.523 0.916 -39.999 1.00 86.50 82 HIS A C 1
ATOM 660 O O . HIS A 1 82 ? 36.824 1.235 -38.848 1.00 86.50 82 HIS A O 1
ATOM 666 N N . PRO A 1 83 ? 36.693 -0.356 -40.416 1.00 78.12 83 PRO A N 1
ATOM 667 C CA . PRO A 1 83 ? 36.914 -1.500 -39.508 1.00 78.12 83 PRO A CA 1
ATOM 668 C C . PRO A 1 83 ? 38.215 -1.504 -38.685 1.00 78.12 83 PRO A C 1
ATOM 670 O O . PRO A 1 83 ? 38.458 -2.415 -37.889 1.00 78.12 83 PRO A O 1
ATOM 673 N N . ARG A 1 84 ? 39.128 -0.565 -38.940 1.00 77.81 84 ARG A N 1
ATOM 674 C CA . ARG A 1 84 ? 40.420 -0.468 -38.240 1.00 77.81 84 ARG A CA 1
ATOM 675 C C . ARG A 1 84 ? 40.529 0.757 -37.340 1.00 77.81 84 ARG A C 1
ATOM 677 O O . ARG A 1 84 ? 41.340 0.718 -36.428 1.00 77.81 84 ARG A O 1
ATOM 684 N N . THR A 1 85 ? 39.738 1.797 -37.590 1.00 83.44 85 THR A N 1
ATOM 685 C CA . THR A 1 85 ? 39.906 3.107 -36.947 1.00 83.44 85 THR A CA 1
ATOM 686 C C . THR A 1 85 ? 39.245 3.166 -35.572 1.00 83.44 85 THR A C 1
ATOM 688 O O . THR A 1 85 ? 39.808 3.751 -34.660 1.00 83.44 85 THR A O 1
ATOM 691 N N . TYR A 1 86 ? 38.082 2.530 -35.404 1.00 80.81 86 TYR A N 1
ATOM 692 C CA . TYR A 1 86 ? 37.231 2.695 -34.216 1.00 80.81 86 TYR A CA 1
ATOM 693 C C . TYR A 1 86 ? 37.142 1.435 -33.344 1.00 80.81 86 TYR A C 1
ATOM 695 O O . TYR A 1 86 ? 36.096 1.155 -32.771 1.00 80.81 86 TYR A O 1
ATOM 703 N N . ARG A 1 87 ? 38.207 0.627 -33.271 1.00 74.62 87 ARG A N 1
ATOM 704 C CA . ARG A 1 87 ? 38.172 -0.658 -32.539 1.00 74.62 87 ARG A CA 1
ATOM 705 C C . ARG A 1 87 ? 37.922 -0.482 -31.043 1.00 74.62 87 ARG A C 1
ATOM 707 O O . ARG A 1 87 ? 37.125 -1.217 -30.478 1.00 74.62 87 ARG A O 1
ATOM 714 N N . ASP A 1 88 ? 38.535 0.533 -30.449 1.00 87.12 88 ASP A N 1
ATOM 715 C CA . ASP A 1 88 ? 38.422 0.807 -29.013 1.00 87.12 88 ASP A CA 1
ATOM 716 C C . ASP A 1 88 ? 37.051 1.403 -28.644 1.00 87.12 88 ASP A C 1
ATOM 718 O O . ASP A 1 88 ? 36.672 1.432 -27.475 1.00 87.12 88 ASP A O 1
ATOM 722 N N . LEU A 1 89 ? 36.289 1.892 -29.633 1.00 90.00 89 LEU A N 1
ATOM 723 C CA . LEU A 1 89 ? 34.975 2.498 -29.413 1.00 90.00 89 LEU A CA 1
ATOM 724 C C . LEU A 1 89 ? 33.932 1.456 -28.995 1.00 90.00 89 LEU A C 1
ATOM 726 O O . LEU A 1 89 ? 33.100 1.742 -28.142 1.00 90.00 89 LEU A O 1
ATOM 730 N N . GLU A 1 90 ? 33.994 0.253 -29.569 1.00 88.38 90 GLU A N 1
ATOM 731 C CA . GLU A 1 90 ? 33.108 -0.865 -29.217 1.00 88.38 90 GLU A CA 1
ATOM 732 C C . GLU A 1 90 ? 33.350 -1.325 -27.774 1.00 88.38 90 GLU A C 1
ATOM 734 O O . GLU A 1 90 ? 32.407 -1.483 -27.004 1.00 88.38 90 GLU A O 1
ATOM 739 N N . GLU A 1 91 ? 34.619 -1.437 -27.371 1.00 90.50 91 GLU A N 1
ATOM 740 C CA . GLU A 1 91 ? 34.987 -1.780 -25.995 1.00 90.50 91 GLU A CA 1
ATOM 741 C C . GLU A 1 91 ? 34.521 -0.712 -24.996 1.00 90.50 91 GLU A C 1
ATOM 743 O O . GLU A 1 91 ? 33.893 -1.036 -23.987 1.00 90.50 91 GLU A O 1
ATOM 748 N N . ARG A 1 92 ? 34.763 0.573 -25.293 1.00 93.81 92 ARG A N 1
ATOM 749 C CA . ARG A 1 92 ? 34.300 1.686 -24.447 1.00 93.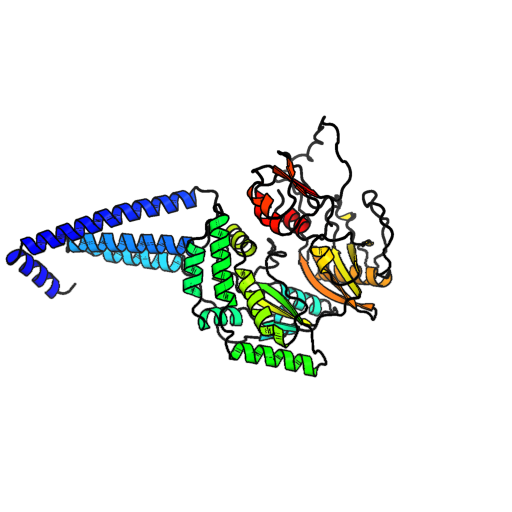81 92 ARG A CA 1
ATOM 750 C C . ARG A 1 92 ? 32.777 1.750 -24.354 1.00 93.81 92 ARG A C 1
ATOM 752 O O . ARG A 1 92 ? 32.255 1.990 -23.269 1.00 93.81 92 ARG A O 1
ATOM 759 N N . PHE A 1 93 ? 32.066 1.518 -25.458 1.00 95.00 93 PHE A N 1
ATOM 760 C CA . PHE A 1 93 ? 30.606 1.462 -25.457 1.00 95.00 93 PHE A CA 1
ATOM 761 C C . PHE A 1 93 ? 30.095 0.360 -24.525 1.00 95.00 93 PHE A C 1
ATOM 763 O O . PHE A 1 93 ? 29.254 0.644 -23.681 1.00 95.00 93 PHE A O 1
ATOM 770 N N . HIS A 1 94 ? 30.649 -0.854 -24.594 1.00 93.94 94 HIS A N 1
ATOM 771 C CA . HIS A 1 94 ? 30.239 -1.945 -23.704 1.00 93.94 94 HIS A CA 1
ATOM 772 C C . HIS A 1 94 ? 30.531 -1.670 -22.222 1.00 93.94 94 HIS A C 1
ATOM 774 O O . HIS A 1 94 ? 29.760 -2.086 -21.357 1.00 93.94 94 HIS A O 1
ATOM 780 N N . GLN A 1 95 ? 31.612 -0.948 -21.904 1.00 95.12 95 GLN A N 1
ATOM 781 C CA . GLN A 1 95 ? 31.883 -0.510 -20.529 1.00 95.12 95 GLN A CA 1
ATOM 782 C C . GLN A 1 95 ? 30.793 0.448 -20.020 1.00 95.12 95 GLN A C 1
ATOM 784 O O . GLN A 1 95 ? 30.296 0.275 -18.906 1.00 95.12 95 GLN A O 1
ATOM 789 N N . ILE A 1 96 ? 30.388 1.419 -20.846 1.00 94.69 96 ILE A N 1
ATOM 790 C CA . ILE A 1 96 ? 29.317 2.376 -20.525 1.00 94.69 96 ILE A CA 1
ATOM 791 C C . ILE A 1 96 ? 27.960 1.669 -20.435 1.00 94.69 96 ILE A C 1
ATOM 793 O O . ILE A 1 96 ? 27.225 1.876 -19.473 1.00 94.69 96 ILE A O 1
ATOM 797 N N . GLU A 1 97 ? 27.645 0.808 -21.402 1.00 95.69 97 GLU A N 1
ATOM 798 C CA . GLU A 1 97 ? 26.428 -0.004 -21.434 1.00 95.69 97 GLU A CA 1
ATOM 799 C C . GLU A 1 97 ? 26.294 -0.838 -20.160 1.00 95.69 97 GLU A C 1
ATOM 801 O O . GLU A 1 97 ? 25.263 -0.778 -19.499 1.00 95.69 97 GLU A O 1
ATOM 806 N N . SER A 1 98 ? 27.353 -1.546 -19.761 1.00 95.12 98 SER A N 1
ATOM 807 C CA . SER A 1 98 ? 27.364 -2.349 -18.536 1.00 95.12 98 SER A CA 1
ATOM 808 C C . SER A 1 98 ? 27.107 -1.504 -17.283 1.00 95.12 98 SER A C 1
ATOM 810 O O . SER A 1 98 ? 26.281 -1.870 -16.442 1.00 95.12 98 SER A O 1
ATOM 812 N N . ALA A 1 99 ? 27.758 -0.340 -17.171 1.00 95.31 99 ALA A N 1
ATOM 813 C CA . ALA A 1 99 ? 27.561 0.570 -16.045 1.00 95.31 99 ALA A CA 1
ATOM 814 C C . ALA A 1 99 ? 26.126 1.122 -15.986 1.00 95.31 99 ALA A C 1
ATOM 816 O O . ALA A 1 99 ? 25.511 1.116 -14.919 1.00 95.31 99 ALA A O 1
ATOM 817 N N . LEU A 1 100 ? 25.574 1.549 -17.126 1.00 93.56 100 LEU A N 1
ATOM 818 C CA . LEU A 1 100 ? 24.224 2.107 -17.208 1.00 93.56 100 LEU A CA 1
ATOM 819 C C . LEU A 1 100 ? 23.144 1.049 -16.996 1.00 93.56 100 LEU A C 1
ATOM 821 O O . LEU A 1 100 ? 22.218 1.286 -16.227 1.00 93.56 100 LEU A O 1
ATOM 825 N N . VAL A 1 101 ? 23.275 -0.134 -17.606 1.00 92.94 101 VAL A N 1
ATOM 826 C CA . VAL A 1 101 ? 22.350 -1.257 -17.387 1.00 92.94 101 VAL A CA 1
ATOM 827 C C . VAL A 1 101 ? 22.319 -1.630 -15.910 1.00 92.94 101 VAL A C 1
ATOM 829 O O . VAL A 1 101 ? 21.238 -1.821 -15.357 1.00 92.94 101 VAL A O 1
ATOM 832 N N . LYS A 1 102 ? 23.478 -1.673 -15.243 1.00 92.38 102 LYS A N 1
ATOM 833 C CA . LYS A 1 102 ? 23.547 -1.921 -13.800 1.00 92.38 102 LYS A CA 1
ATOM 834 C C . LYS A 1 102 ? 22.854 -0.820 -12.991 1.00 92.38 102 LYS A C 1
ATOM 836 O O . LYS A 1 102 ? 22.159 -1.146 -12.038 1.00 92.38 102 LYS A O 1
ATOM 841 N N . ALA A 1 103 ? 23.020 0.449 -13.367 1.00 90.69 103 ALA A N 1
ATOM 842 C CA . ALA A 1 103 ? 22.422 1.583 -12.661 1.00 90.69 103 ALA A CA 1
ATOM 843 C C . ALA A 1 103 ? 20.887 1.624 -12.762 1.00 90.69 103 ALA A C 1
ATOM 845 O O . ALA A 1 103 ? 20.231 2.033 -11.811 1.00 90.69 103 ALA A O 1
ATOM 846 N N . ILE A 1 104 ? 20.313 1.185 -13.889 1.00 90.81 104 ILE A N 1
ATOM 847 C CA . ILE A 1 104 ? 18.852 1.170 -14.091 1.00 90.81 104 ILE A CA 1
ATOM 848 C C . ILE A 1 104 ? 18.176 -0.137 -13.648 1.00 90.81 104 ILE A C 1
ATOM 850 O O . ILE A 1 104 ? 16.947 -0.234 -13.674 1.00 90.81 104 ILE A O 1
ATOM 854 N N . SER A 1 105 ? 18.954 -1.168 -13.308 1.00 87.44 105 SER A N 1
ATOM 855 C CA . SER A 1 105 ? 18.421 -2.477 -12.922 1.00 87.44 105 SER A CA 1
ATOM 856 C C . SER A 1 105 ? 17.979 -2.472 -11.465 1.00 87.44 105 SER A C 1
ATOM 858 O O . SER A 1 105 ? 18.755 -2.133 -10.575 1.00 87.44 105 SER A O 1
ATOM 860 N N . LEU A 1 106 ? 16.748 -2.915 -11.229 1.00 85.94 106 LEU A N 1
ATOM 861 C CA . LEU A 1 106 ? 16.206 -3.144 -9.895 1.00 85.94 106 LEU A CA 1
ATOM 862 C C . LEU A 1 106 ? 16.270 -4.643 -9.562 1.00 85.94 106 LEU A C 1
ATOM 864 O O . LEU A 1 106 ? 16.175 -5.473 -10.470 1.00 85.94 106 LEU A O 1
ATOM 868 N N . PRO A 1 107 ? 16.477 -5.018 -8.289 1.00 80.56 107 PRO A N 1
ATOM 869 C CA . PRO A 1 107 ? 16.489 -6.418 -7.886 1.00 80.56 107 PRO A CA 1
ATOM 870 C C . PRO A 1 107 ? 15.086 -7.037 -8.007 1.00 80.56 107 PRO A C 1
ATOM 872 O O . PRO A 1 107 ? 14.121 -6.496 -7.474 1.00 80.56 107 PRO A O 1
ATOM 875 N N . ASP A 1 108 ? 14.985 -8.221 -8.622 1.00 72.69 108 ASP A N 1
ATOM 876 C CA . ASP A 1 108 ? 13.707 -8.919 -8.885 1.00 72.69 108 ASP A CA 1
ATOM 877 C C . ASP A 1 108 ? 12.940 -9.365 -7.616 1.00 72.69 108 ASP A C 1
ATOM 879 O O . ASP A 1 108 ? 11.781 -9.786 -7.689 1.00 72.69 108 ASP A O 1
ATOM 883 N N . GLY A 1 109 ? 13.561 -9.243 -6.439 1.00 83.88 109 GLY A N 1
ATOM 884 C CA . GLY A 1 109 ? 13.010 -9.670 -5.155 1.00 83.88 109 GLY A CA 1
ATOM 885 C C . GLY A 1 109 ? 12.859 -11.191 -5.031 1.00 83.88 109 GLY A C 1
ATOM 886 O O . GLY A 1 109 ? 13.058 -11.951 -5.980 1.00 83.88 109 GLY A O 1
ATOM 887 N N . ASP A 1 110 ? 12.515 -11.656 -3.832 1.00 92.50 110 ASP A N 1
ATOM 888 C CA . ASP A 1 110 ? 12.307 -13.084 -3.588 1.00 92.50 110 ASP A CA 1
ATOM 889 C C . ASP A 1 110 ? 10.925 -13.547 -4.090 1.00 92.50 110 ASP A C 1
ATOM 891 O O . ASP A 1 110 ? 9.908 -12.889 -3.880 1.00 92.50 110 ASP A O 1
ATOM 895 N N . THR A 1 111 ? 10.896 -14.691 -4.776 1.00 95.44 111 THR A N 1
ATOM 896 C CA . THR A 1 111 ? 9.672 -15.340 -5.295 1.00 95.44 111 THR A CA 1
ATOM 897 C C . THR A 1 111 ? 9.409 -16.699 -4.643 1.00 95.44 111 THR A C 1
ATOM 899 O O . THR A 1 111 ? 8.442 -17.381 -4.993 1.00 95.44 111 THR A O 1
ATOM 902 N N . GLY A 1 112 ? 10.283 -17.112 -3.724 1.00 96.75 112 GLY A N 1
ATOM 903 C CA . GLY A 1 112 ? 10.138 -18.320 -2.932 1.00 96.75 112 GLY A CA 1
ATOM 904 C C . GLY A 1 112 ? 9.184 -18.148 -1.745 1.00 96.75 112 GLY A C 1
ATOM 905 O O . GLY A 1 112 ? 8.747 -17.035 -1.438 1.00 96.75 112 GLY A O 1
ATOM 906 N N . PRO A 1 113 ? 8.840 -19.257 -1.073 1.00 96.69 113 PRO A N 1
ATOM 907 C CA . PRO A 1 113 ? 8.051 -19.225 0.154 1.00 96.69 113 PRO A CA 1
ATOM 908 C C . PRO A 1 113 ? 8.782 -18.469 1.285 1.00 96.69 113 PRO A C 1
ATOM 910 O O . PRO A 1 113 ? 10.009 -18.365 1.255 1.00 96.69 113 PRO A O 1
ATOM 913 N N . PRO A 1 114 ? 8.053 -17.988 2.309 1.00 97.69 114 PRO A N 1
ATOM 914 C CA . PRO A 1 114 ? 6.639 -18.268 2.580 1.00 97.69 114 PRO A CA 1
ATOM 915 C C . PRO A 1 114 ? 5.677 -17.394 1.764 1.00 97.69 114 PRO A C 1
ATOM 917 O O . PRO A 1 114 ? 5.883 -16.187 1.617 1.00 97.69 114 PRO A O 1
ATOM 920 N N . TYR A 1 115 ? 4.592 -17.993 1.264 1.00 98.50 115 TYR A N 1
ATOM 921 C CA . TYR A 1 115 ? 3.524 -17.260 0.571 1.00 98.50 115 TYR A CA 1
ATOM 922 C C . TYR A 1 115 ? 2.457 -16.732 1.531 1.00 98.50 115 TYR A C 1
ATOM 924 O O . TYR A 1 115 ? 1.800 -15.733 1.240 1.00 98.50 115 TYR A O 1
ATOM 932 N N . THR A 1 116 ? 2.326 -17.361 2.698 1.00 98.56 116 THR A N 1
ATOM 933 C CA . THR A 1 116 ? 1.494 -16.891 3.803 1.00 98.56 116 THR A CA 1
ATOM 934 C C . THR A 1 116 ? 2.244 -16.927 5.130 1.00 98.56 116 THR A C 1
ATOM 936 O O . THR A 1 116 ? 2.984 -17.867 5.420 1.00 98.56 116 THR A O 1
ATOM 939 N N . ILE A 1 117 ? 1.989 -15.938 5.980 1.00 98.12 117 ILE A N 1
ATOM 940 C CA . ILE A 1 117 ? 2.473 -15.881 7.367 1.00 98.12 117 ILE A CA 1
ATOM 941 C C . ILE A 1 117 ? 1.303 -15.572 8.299 1.00 98.12 117 ILE A C 1
ATOM 943 O O . ILE A 1 117 ? 0.301 -14.994 7.870 1.00 98.12 117 ILE A O 1
ATOM 947 N N . THR A 1 118 ? 1.394 -15.978 9.562 1.00 96.81 118 THR A N 1
ATOM 948 C CA . THR A 1 118 ? 0.372 -15.618 10.555 1.00 96.81 118 THR A CA 1
ATOM 949 C C . THR A 1 118 ? 0.425 -14.120 10.846 1.00 96.81 118 THR A C 1
ATOM 951 O O . THR A 1 118 ? 1.449 -13.466 10.624 1.00 96.81 118 THR A O 1
ATOM 954 N N . LEU A 1 119 ? -0.669 -13.557 11.373 1.00 94.50 119 LEU A N 1
ATOM 955 C CA . LEU A 1 119 ? -0.628 -12.172 11.840 1.00 94.50 119 LEU A CA 1
ATOM 956 C C . LEU A 1 119 ? 0.434 -11.995 12.934 1.00 94.50 119 LEU A C 1
ATOM 958 O O . LEU A 1 119 ? 1.076 -10.955 12.974 1.00 94.50 119 LEU A O 1
ATOM 962 N N . ASP A 1 120 ? 0.702 -13.011 13.755 1.00 92.81 120 ASP A N 1
ATOM 963 C CA . ASP A 1 120 ? 1.719 -12.916 14.805 1.00 92.81 120 ASP A CA 1
ATOM 964 C C . ASP A 1 120 ? 3.161 -12.855 14.274 1.00 92.81 120 ASP A C 1
ATOM 966 O O . ASP A 1 120 ? 4.033 -12.211 14.860 1.00 92.81 120 ASP A O 1
ATOM 970 N N . GLU A 1 121 ? 3.426 -13.506 13.145 1.00 96.00 121 GLU A N 1
ATOM 971 C CA . GLU A 1 121 ? 4.728 -13.468 12.475 1.00 96.00 121 GLU A CA 1
ATOM 972 C C . GLU A 1 121 ? 4.982 -12.120 11.778 1.00 96.00 121 GLU A C 1
ATOM 974 O O . GLU A 1 121 ? 6.138 -11.720 11.622 1.00 96.00 121 GLU A O 1
ATOM 979 N N . ALA A 1 122 ? 3.921 -11.394 11.402 1.00 95.38 122 ALA A N 1
ATOM 980 C CA . ALA A 1 122 ? 4.004 -10.170 10.605 1.00 95.38 122 ALA A CA 1
ATOM 981 C C . ALA A 1 122 ? 4.880 -9.076 11.239 1.00 95.38 122 ALA A C 1
ATOM 983 O O . ALA A 1 122 ? 5.655 -8.445 10.522 1.00 95.38 122 ALA A O 1
ATOM 984 N N . ALA A 1 123 ? 4.834 -8.893 12.566 1.00 91.81 123 ALA A N 1
ATOM 985 C CA . ALA A 1 123 ? 5.649 -7.896 13.271 1.00 91.81 123 ALA A CA 1
ATOM 986 C C . ALA A 1 123 ? 7.165 -8.106 13.099 1.00 91.81 123 ALA A C 1
ATOM 988 O O . ALA A 1 123 ? 7.938 -7.153 13.166 1.00 91.81 123 ALA A O 1
ATOM 989 N N . LYS A 1 124 ? 7.601 -9.353 12.883 1.00 93.19 124 LYS A N 1
ATOM 990 C CA . LYS A 1 124 ? 9.019 -9.724 12.735 1.00 93.19 124 LYS A CA 1
ATOM 991 C C . LYS A 1 124 ? 9.468 -9.780 11.275 1.00 93.19 124 LYS A C 1
ATOM 993 O O . LYS A 1 124 ? 10.651 -9.985 11.016 1.00 93.19 124 LYS A O 1
ATOM 998 N N . ALA A 1 125 ? 8.541 -9.623 10.331 1.00 94.81 125 ALA A N 1
ATOM 999 C CA . ALA A 1 125 ? 8.794 -9.763 8.904 1.00 94.81 125 ALA A CA 1
ATOM 1000 C C . ALA A 1 125 ? 8.120 -8.642 8.083 1.00 94.81 125 ALA A C 1
ATOM 1002 O O . ALA A 1 125 ? 7.324 -8.942 7.189 1.00 94.81 125 ALA A O 1
ATOM 1003 N N . PRO A 1 126 ? 8.444 -7.355 8.330 1.00 92.44 126 PRO A N 1
ATOM 1004 C CA . PRO A 1 126 ? 7.832 -6.223 7.624 1.00 92.44 126 PRO A CA 1
ATOM 1005 C C . PRO A 1 126 ? 8.013 -6.291 6.101 1.00 92.44 126 PRO A C 1
ATOM 1007 O O . PRO A 1 126 ? 7.097 -5.957 5.357 1.00 92.44 126 PRO A O 1
ATOM 1010 N N . GLU A 1 127 ? 9.145 -6.815 5.626 1.00 92.69 127 GLU A N 1
ATOM 1011 C CA . GLU A 1 127 ? 9.421 -7.025 4.196 1.00 92.69 127 GLU A CA 1
ATOM 1012 C C . GLU A 1 127 ? 8.444 -8.003 3.524 1.00 92.69 127 GLU A C 1
ATOM 1014 O O . GLU A 1 127 ? 8.168 -7.898 2.327 1.00 92.69 127 GLU A O 1
ATOM 1019 N N . LEU A 1 128 ? 7.912 -8.964 4.289 1.00 95.88 128 LEU A N 1
ATOM 1020 C CA . LEU A 1 128 ? 6.924 -9.941 3.827 1.00 95.88 128 LEU A CA 1
ATOM 1021 C C . LEU A 1 128 ? 5.492 -9.464 4.063 1.00 95.88 128 LEU A C 1
ATOM 1023 O O . LEU A 1 128 ? 4.618 -9.750 3.246 1.00 95.88 128 LEU A O 1
ATOM 1027 N N . ALA A 1 129 ? 5.258 -8.771 5.178 1.00 95.06 129 ALA A N 1
ATOM 1028 C CA . ALA A 1 129 ? 3.933 -8.389 5.644 1.00 95.06 129 ALA A CA 1
ATOM 1029 C C . ALA A 1 129 ? 3.449 -7.033 5.106 1.00 95.06 129 ALA A C 1
ATOM 1031 O O . ALA A 1 129 ? 2.245 -6.781 5.080 1.00 95.06 129 ALA A O 1
ATOM 1032 N N . GLY A 1 130 ? 4.369 -6.155 4.706 1.00 91.44 130 GLY A N 1
ATOM 1033 C CA . GLY A 1 130 ? 4.094 -4.750 4.418 1.00 91.44 130 GLY A CA 1
ATOM 1034 C C . GLY A 1 130 ? 3.798 -3.911 5.665 1.00 91.44 130 GLY A C 1
ATOM 1035 O O . GLY A 1 130 ? 3.778 -4.416 6.792 1.00 91.44 130 GLY A O 1
ATOM 1036 N N . GLY A 1 131 ? 3.571 -2.611 5.454 1.00 88.25 131 GLY A N 1
ATOM 1037 C CA . GLY A 1 131 ? 3.466 -1.621 6.534 1.00 88.25 131 GLY A CA 1
ATOM 1038 C C . GLY A 1 131 ? 2.312 -1.884 7.503 1.00 88.25 131 GLY A C 1
ATOM 1039 O O . GLY A 1 131 ? 2.537 -2.009 8.710 1.00 88.25 131 GLY A O 1
ATOM 1040 N N . LYS A 1 132 ? 1.098 -2.061 6.972 1.00 88.75 132 LYS A N 1
ATOM 1041 C CA . LYS A 1 132 ? -0.130 -2.149 7.775 1.00 88.75 132 LYS A CA 1
ATOM 1042 C C . LYS A 1 132 ? -0.187 -3.399 8.629 1.00 88.75 132 LYS A C 1
ATOM 1044 O O . LYS A 1 132 ? -0.449 -3.325 9.827 1.00 88.75 132 LYS A O 1
ATOM 1049 N N . ALA A 1 133 ? 0.074 -4.554 8.024 1.00 93.88 133 ALA A N 1
ATOM 1050 C CA . ALA A 1 133 ? 0.030 -5.820 8.741 1.00 93.88 133 ALA A CA 1
ATOM 1051 C C . ALA A 1 133 ? 1.133 -5.912 9.801 1.00 93.88 133 ALA A C 1
ATOM 1053 O O . ALA A 1 133 ? 0.867 -6.348 10.921 1.00 93.88 133 ALA A O 1
ATOM 1054 N N . SER A 1 134 ? 2.351 -5.458 9.478 1.00 94.00 134 SER A N 1
ATOM 1055 C CA . SER A 1 134 ? 3.454 -5.418 10.442 1.00 94.00 134 SER A CA 1
ATOM 1056 C C . SER A 1 134 ? 3.149 -4.471 11.601 1.00 94.00 134 SER A C 1
ATOM 1058 O O . SER A 1 134 ? 3.406 -4.816 12.754 1.00 94.00 134 SER A O 1
ATOM 1060 N N . THR A 1 135 ? 2.588 -3.292 11.318 1.00 92.62 135 THR A N 1
ATOM 1061 C CA . THR A 1 135 ? 2.250 -2.302 12.348 1.00 92.62 135 THR A CA 1
ATOM 1062 C C . THR A 1 135 ? 1.120 -2.789 13.242 1.00 92.62 135 THR A C 1
ATOM 1064 O O . THR A 1 135 ? 1.267 -2.742 14.461 1.00 92.62 135 THR A O 1
ATOM 1067 N N . LEU A 1 136 ? 0.037 -3.327 12.669 1.00 94.31 136 LEU A N 1
ATOM 1068 C CA . LEU A 1 136 ? -1.066 -3.898 13.442 1.00 94.31 136 LEU A CA 1
ATOM 1069 C C . LEU A 1 136 ? -0.570 -5.023 14.357 1.00 94.31 136 LEU A C 1
ATOM 1071 O O . LEU A 1 136 ? -0.799 -4.982 15.561 1.00 94.31 136 LEU A O 1
ATOM 1075 N N . SER A 1 137 ? 0.163 -5.989 13.800 1.00 95.31 137 SER A N 1
ATOM 1076 C CA . SER A 1 137 ? 0.739 -7.111 14.549 1.00 95.31 137 SER A CA 1
ATOM 1077 C C . SER A 1 137 ? 1.594 -6.644 15.731 1.00 95.31 137 SER A C 1
ATOM 1079 O O . SER A 1 137 ? 1.400 -7.089 16.864 1.00 95.31 137 SER A O 1
ATOM 1081 N N . ARG A 1 138 ? 2.491 -5.681 15.483 1.00 94.50 138 ARG A N 1
ATOM 1082 C CA . ARG A 1 138 ? 3.365 -5.098 16.503 1.00 94.50 138 ARG A CA 1
ATOM 1083 C C . ARG A 1 138 ? 2.563 -4.415 17.609 1.00 94.50 138 ARG A C 1
ATOM 1085 O O . ARG A 1 138 ? 2.774 -4.712 18.782 1.00 94.50 138 ARG A O 1
ATOM 1092 N N . VAL A 1 139 ? 1.605 -3.565 17.234 1.00 94.19 139 VAL A N 1
ATOM 1093 C CA . VAL A 1 139 ? 0.744 -2.839 18.175 1.00 94.19 139 VAL A CA 1
ATOM 1094 C C . VAL A 1 139 ? -0.031 -3.797 19.072 1.00 94.19 139 VAL A C 1
ATOM 1096 O O . VAL A 1 139 ? -0.037 -3.603 20.287 1.00 94.19 139 VAL A O 1
ATOM 1099 N N . LEU A 1 140 ? -0.636 -4.845 18.509 1.00 95.31 140 LEU A N 1
ATOM 1100 C CA . LEU A 1 140 ? -1.399 -5.828 19.279 1.00 95.31 140 LEU A CA 1
ATOM 1101 C C . LEU A 1 140 ? -0.505 -6.603 20.260 1.00 95.31 140 LEU A C 1
ATOM 1103 O O . LEU A 1 140 ? -0.872 -6.756 21.427 1.00 95.31 140 LEU A O 1
ATOM 1107 N N . GLN A 1 141 ? 0.679 -7.048 19.825 1.00 94.19 141 GLN A N 1
ATOM 1108 C CA . GLN A 1 141 ? 1.587 -7.854 20.650 1.00 94.19 141 GLN A CA 1
ATOM 1109 C C . GLN A 1 141 ? 2.270 -7.055 21.761 1.00 94.19 141 GLN A C 1
ATOM 1111 O O . GLN A 1 141 ? 2.213 -7.455 22.926 1.00 94.19 141 GLN A O 1
ATOM 1116 N N . GLU A 1 142 ? 2.905 -5.930 21.424 1.00 94.19 142 GLU A N 1
ATOM 1117 C CA . GLU A 1 142 ? 3.662 -5.113 22.383 1.00 94.19 142 GLU A CA 1
ATOM 1118 C C . GLU A 1 142 ? 2.740 -4.551 23.469 1.00 94.19 142 GLU A C 1
ATOM 1120 O O . GLU A 1 142 ? 3.087 -4.526 24.653 1.00 94.19 142 GLU A O 1
ATOM 1125 N N . ASN A 1 143 ? 1.512 -4.188 23.087 1.00 93.50 143 ASN A N 1
ATOM 1126 C CA . ASN A 1 143 ? 0.545 -3.600 24.002 1.00 93.50 143 ASN A CA 1
ATOM 1127 C C . ASN A 1 143 ? -0.420 -4.616 24.627 1.00 93.50 143 ASN A C 1
ATOM 1129 O O . ASN A 1 143 ? -1.143 -4.244 25.558 1.00 93.50 143 ASN A O 1
ATOM 1133 N N . ARG A 1 144 ? -0.398 -5.886 24.194 1.00 95.12 144 ARG A N 1
ATOM 1134 C CA . ARG A 1 144 ? -1.341 -6.946 24.605 1.00 95.12 144 ARG A CA 1
ATOM 1135 C C . ARG A 1 144 ? -2.799 -6.513 24.434 1.00 95.12 144 ARG A C 1
ATOM 1137 O O . ARG A 1 144 ? -3.609 -6.654 25.351 1.00 95.12 144 ARG A O 1
ATOM 1144 N N . LEU A 1 145 ? -3.097 -5.924 23.280 1.00 95.50 145 LEU A N 1
ATOM 1145 C CA . LEU A 1 145 ? -4.417 -5.390 22.959 1.00 95.50 145 LEU A CA 1
ATOM 1146 C C . LEU A 1 145 ? -5.216 -6.380 22.109 1.00 95.50 145 LEU A C 1
ATOM 1148 O O . LEU A 1 145 ? -4.630 -7.122 21.320 1.00 95.50 145 LEU A O 1
ATOM 1152 N N . PRO A 1 146 ? -6.549 -6.396 22.250 1.00 95.88 146 PRO A N 1
ATOM 1153 C CA . PRO A 1 146 ? -7.407 -7.183 21.382 1.00 95.88 146 PRO A CA 1
ATOM 1154 C C . PRO A 1 146 ? -7.428 -6.599 19.967 1.00 95.88 146 PRO A C 1
ATOM 1156 O O . PRO A 1 146 ? -7.523 -5.386 19.761 1.00 95.88 146 PRO A O 1
ATOM 1159 N N . GLY A 1 147 ? -7.388 -7.490 18.986 1.00 94.38 147 GLY A N 1
ATOM 1160 C CA . GLY A 1 147 ? -7.516 -7.170 17.573 1.00 94.38 147 GLY A CA 1
ATOM 1161 C C . GLY A 1 147 ? -8.137 -8.338 16.812 1.00 94.38 147 GLY A C 1
ATOM 1162 O O . GLY A 1 147 ? -8.310 -9.420 17.383 1.00 94.38 147 GLY A O 1
ATOM 1163 N N . PRO A 1 148 ? -8.501 -8.126 15.542 1.00 94.06 148 PRO A N 1
ATOM 1164 C CA . PRO A 1 148 ? -9.058 -9.174 14.704 1.00 94.06 148 PRO A CA 1
ATOM 1165 C C . PRO A 1 148 ? -8.009 -10.252 14.423 1.00 94.06 148 PRO A C 1
ATOM 1167 O O . PRO A 1 148 ? -6.842 -9.958 14.152 1.00 94.06 148 PRO A O 1
ATOM 1170 N N . ARG A 1 149 ? -8.433 -11.514 14.448 1.00 94.88 149 ARG A N 1
ATOM 1171 C CA . ARG A 1 149 ? -7.597 -12.642 14.029 1.00 94.88 149 ARG A CA 1
ATOM 1172 C C . ARG A 1 149 ? -7.477 -12.672 12.512 1.00 94.88 149 ARG A C 1
ATOM 1174 O O . ARG A 1 149 ? -8.378 -12.247 11.786 1.00 94.88 149 ARG A O 1
ATOM 1181 N N . GLY A 1 150 ? -6.350 -13.183 12.029 1.00 95.81 150 GLY A N 1
ATOM 1182 C CA . GLY A 1 150 ? -6.035 -13.098 10.615 1.00 95.81 150 GLY A CA 1
ATOM 1183 C C . GLY A 1 150 ? -4.672 -13.650 10.231 1.00 95.81 150 GLY A C 1
ATOM 1184 O O . GLY A 1 150 ? -3.947 -14.235 11.039 1.00 95.81 150 GLY A O 1
ATOM 1185 N N . PHE A 1 151 ? -4.323 -13.443 8.968 1.00 97.69 151 PHE A N 1
ATOM 1186 C CA . PHE A 1 151 ? -3.041 -13.825 8.384 1.00 97.69 151 PHE A CA 1
ATOM 1187 C C . PHE A 1 151 ? -2.680 -12.881 7.235 1.00 97.69 151 PHE A C 1
ATOM 1189 O O . PHE A 1 151 ? -3.477 -12.034 6.831 1.00 97.69 151 PHE A O 1
ATOM 1196 N N . VAL A 1 152 ? -1.468 -13.019 6.702 1.00 98.44 152 VAL A N 1
ATOM 1197 C CA . VAL A 1 152 ? -0.982 -12.192 5.595 1.00 98.44 152 VAL A CA 1
ATOM 1198 C C . VAL A 1 152 ? -0.586 -13.074 4.422 1.00 98.44 152 VAL A C 1
ATOM 1200 O O . VAL A 1 152 ? 0.153 -14.043 4.593 1.00 98.44 152 VAL A O 1
ATOM 1203 N N . VAL A 1 153 ? -1.046 -12.712 3.225 1.00 98.56 153 VAL A N 1
ATOM 1204 C CA . VAL A 1 153 ? -0.491 -13.203 1.959 1.00 98.56 153 VAL A CA 1
ATOM 1205 C C . VAL A 1 153 ? 0.661 -12.283 1.575 1.00 98.56 153 VAL A C 1
ATOM 1207 O O . VAL A 1 153 ? 0.469 -11.076 1.430 1.00 98.56 153 VAL A O 1
ATOM 1210 N N . THR A 1 154 ? 1.865 -12.836 1.473 1.00 98.31 154 THR A N 1
ATOM 1211 C CA . THR A 1 154 ? 3.113 -12.065 1.538 1.00 98.31 154 THR A CA 1
ATOM 1212 C C . THR A 1 154 ? 3.441 -11.306 0.252 1.00 98.31 154 THR A C 1
ATOM 1214 O O . THR A 1 154 ? 2.944 -11.607 -0.837 1.00 98.31 154 THR A O 1
ATOM 1217 N N . THR A 1 155 ? 4.382 -10.367 0.353 1.00 96.94 155 THR A N 1
ATOM 1218 C CA . THR A 1 155 ? 5.015 -9.721 -0.809 1.00 96.94 155 THR A CA 1
ATOM 1219 C C . THR A 1 155 ? 5.679 -10.730 -1.758 1.00 96.94 155 THR A C 1
ATOM 1221 O O . THR A 1 155 ? 5.658 -10.532 -2.976 1.00 96.94 155 THR A O 1
ATOM 1224 N N . ASN A 1 156 ? 6.209 -11.846 -1.241 1.00 97.62 156 ASN A N 1
ATOM 1225 C CA . ASN A 1 156 ? 6.746 -12.941 -2.055 1.00 97.62 156 ASN A CA 1
ATOM 1226 C C . ASN A 1 156 ? 5.654 -13.614 -2.898 1.00 97.62 156 ASN A C 1
ATOM 1228 O O . ASN A 1 156 ? 5.888 -13.909 -4.072 1.00 97.62 156 ASN A O 1
ATOM 1232 N N . ALA A 1 157 ? 4.449 -13.804 -2.348 1.00 98.31 157 ALA A N 1
ATOM 1233 C CA . ALA A 1 157 ? 3.312 -14.325 -3.106 1.00 98.31 157 ALA A CA 1
ATOM 1234 C C . ALA A 1 157 ? 2.926 -13.390 -4.261 1.00 98.31 157 ALA A C 1
ATOM 1236 O O . ALA A 1 157 ? 2.688 -13.865 -5.369 1.00 98.31 157 ALA A O 1
ATOM 1237 N N . PHE A 1 158 ? 2.952 -12.070 -4.052 1.00 97.56 158 PHE A N 1
ATOM 1238 C CA . PHE A 1 158 ? 2.726 -11.096 -5.125 1.00 97.56 158 PHE A CA 1
ATOM 1239 C C . PHE A 1 158 ? 3.824 -11.127 -6.198 1.00 97.56 158 PHE A C 1
ATOM 1241 O O . PHE A 1 158 ? 3.529 -11.151 -7.393 1.00 97.56 158 PHE A O 1
ATOM 1248 N N . ARG A 1 159 ? 5.103 -11.182 -5.808 1.00 96.62 159 ARG A N 1
ATOM 1249 C CA . ARG A 1 159 ? 6.209 -11.313 -6.774 1.00 96.62 159 ARG A CA 1
ATOM 1250 C C . ARG A 1 159 ? 6.083 -12.606 -7.582 1.00 96.62 159 ARG A C 1
ATOM 1252 O O . ARG A 1 159 ? 6.253 -12.594 -8.803 1.00 96.62 159 ARG A O 1
ATOM 1259 N N . TYR A 1 160 ? 5.725 -13.709 -6.926 1.00 98.12 160 TYR A N 1
ATOM 1260 C CA . TYR A 1 160 ? 5.480 -14.984 -7.590 1.00 98.12 160 TYR A CA 1
ATOM 1261 C C . TYR A 1 160 ? 4.248 -14.940 -8.505 1.00 98.12 160 TYR A C 1
ATOM 1263 O O . TYR A 1 160 ? 4.321 -15.443 -9.622 1.00 98.12 160 TYR A O 1
ATOM 1271 N N . TYR A 1 161 ? 3.168 -14.262 -8.103 1.00 98.38 161 TYR A N 1
ATOM 1272 C CA . TYR A 1 161 ? 1.986 -14.005 -8.932 1.00 98.38 161 TYR A CA 1
ATOM 1273 C C . TYR A 1 161 ? 2.356 -13.304 -10.246 1.00 98.38 161 TYR A C 1
ATOM 1275 O O . TYR A 1 161 ? 1.979 -13.766 -11.325 1.00 98.38 161 TYR A O 1
ATOM 1283 N N . LEU A 1 162 ? 3.158 -12.235 -10.179 1.00 97.44 162 LEU A N 1
ATOM 1284 C CA . LEU A 1 162 ? 3.623 -11.525 -11.374 1.00 97.44 162 LEU A CA 1
ATOM 1285 C C . LEU A 1 162 ? 4.517 -12.402 -12.262 1.00 97.44 162 LEU A C 1
ATOM 1287 O O . LEU A 1 162 ? 4.384 -12.366 -13.487 1.00 97.44 162 LEU A O 1
ATOM 1291 N N . LYS A 1 163 ? 5.416 -13.192 -11.658 1.00 97.06 163 LYS A N 1
ATOM 1292 C CA . LYS A 1 163 ? 6.339 -14.086 -12.374 1.00 97.06 163 LYS A CA 1
ATOM 1293 C C . LYS A 1 163 ? 5.610 -15.239 -13.065 1.00 97.06 163 LYS A C 1
ATOM 1295 O O . LYS A 1 163 ? 5.871 -15.490 -14.238 1.00 97.06 163 LYS A O 1
ATOM 1300 N N . HIS A 1 164 ? 4.697 -15.907 -12.362 1.00 97.69 164 HIS A N 1
ATOM 1301 C CA . HIS A 1 164 ? 3.888 -17.015 -12.879 1.00 97.69 164 HIS A CA 1
ATOM 1302 C C . HIS A 1 164 ? 3.104 -16.603 -14.130 1.00 97.69 164 HIS A C 1
ATOM 1304 O O . HIS A 1 164 ? 3.086 -17.328 -15.120 1.00 97.69 164 HIS A O 1
ATOM 1310 N N . ASN A 1 165 ? 2.543 -15.392 -14.111 1.00 98.12 165 ASN A N 1
ATOM 1311 C CA . ASN A 1 165 ? 1.734 -14.846 -15.198 1.00 98.12 165 ASN A CA 1
ATOM 1312 C C . ASN A 1 165 ? 2.535 -14.018 -16.225 1.00 98.12 165 ASN A C 1
ATOM 1314 O O . ASN A 1 165 ? 1.944 -13.441 -17.131 1.00 98.12 165 ASN A O 1
ATOM 1318 N N . GLN A 1 166 ? 3.866 -13.925 -16.090 1.00 97.00 166 GLN A N 1
ATOM 1319 C CA . GLN A 1 166 ? 4.752 -13.158 -16.986 1.00 97.00 166 GLN A CA 1
ATOM 1320 C C . GLN A 1 166 ? 4.350 -11.676 -17.154 1.00 97.00 166 GLN A C 1
ATOM 1322 O O . GLN A 1 166 ? 4.576 -11.063 -18.197 1.00 97.00 166 GLN A O 1
ATOM 1327 N N . LEU A 1 167 ? 3.776 -11.068 -16.111 1.00 96.56 167 LEU A N 1
ATOM 1328 C CA . LEU A 1 167 ? 3.175 -9.731 -16.199 1.00 96.56 167 LEU A CA 1
ATOM 1329 C C . LEU A 1 167 ? 4.201 -8.593 -16.223 1.00 96.56 167 LEU A C 1
ATOM 1331 O O . LEU A 1 167 ? 3.891 -7.509 -16.713 1.00 96.56 167 LEU A O 1
ATOM 1335 N N . ARG A 1 168 ? 5.418 -8.825 -15.710 1.00 93.44 168 ARG A N 1
ATOM 1336 C CA . ARG A 1 168 ? 6.440 -7.783 -15.498 1.00 93.44 168 ARG A CA 1
ATOM 1337 C C . ARG A 1 168 ? 6.706 -6.957 -16.755 1.00 93.44 168 ARG A C 1
ATOM 1339 O O . ARG A 1 168 ? 6.570 -5.742 -16.717 1.00 93.44 168 ARG A O 1
ATOM 1346 N N . HIS A 1 169 ? 7.011 -7.620 -17.869 1.00 93.00 169 HIS A N 1
ATOM 1347 C CA . HIS A 1 169 ? 7.336 -6.943 -19.124 1.00 93.00 169 HIS A CA 1
ATOM 1348 C C . HIS A 1 169 ? 6.196 -6.034 -19.595 1.00 93.00 169 HIS A C 1
ATOM 1350 O O . HIS A 1 169 ? 6.418 -4.880 -19.944 1.00 93.00 169 HIS A O 1
ATOM 1356 N N . ARG A 1 170 ? 4.958 -6.540 -19.561 1.00 96.50 170 ARG A N 1
ATOM 1357 C CA . ARG A 1 170 ? 3.792 -5.789 -20.030 1.00 96.50 170 ARG A CA 1
ATOM 1358 C C . ARG A 1 170 ? 3.448 -4.612 -19.116 1.00 96.50 170 ARG A C 1
ATOM 1360 O O . ARG A 1 170 ? 3.032 -3.568 -19.608 1.00 96.50 170 ARG A O 1
ATOM 1367 N N . LEU A 1 171 ? 3.620 -4.771 -17.804 1.00 96.31 171 LEU A N 1
ATOM 1368 C CA . LEU A 1 171 ? 3.442 -3.682 -16.844 1.00 96.31 171 LEU A CA 1
ATOM 1369 C C . LEU A 1 171 ? 4.495 -2.588 -17.050 1.00 96.31 171 LEU A C 1
ATOM 1371 O O . LEU A 1 171 ? 4.131 -1.418 -17.109 1.00 96.31 171 LEU A O 1
ATOM 1375 N N . ASP A 1 172 ? 5.763 -2.957 -17.241 1.00 94.44 172 ASP A N 1
ATOM 1376 C CA . ASP A 1 172 ? 6.849 -2.001 -17.484 1.00 94.44 172 ASP A CA 1
ATOM 1377 C C . ASP A 1 172 ? 6.646 -1.231 -18.808 1.00 94.44 172 ASP A C 1
ATOM 1379 O O . ASP A 1 172 ? 6.892 -0.028 -18.867 1.00 94.44 172 ASP A O 1
ATOM 1383 N N . GLU A 1 173 ? 6.131 -1.880 -19.862 1.00 94.62 173 GLU A N 1
ATOM 1384 C CA . GLU A 1 173 ? 5.759 -1.209 -21.120 1.00 94.62 173 GLU A CA 1
ATOM 1385 C C . GLU A 1 173 ? 4.672 -0.143 -20.933 1.00 94.62 173 GLU A C 1
ATOM 1387 O O . GLU A 1 173 ? 4.744 0.926 -21.542 1.00 94.62 173 GLU A O 1
ATOM 1392 N N . LEU A 1 174 ? 3.644 -0.444 -20.133 1.00 95.69 174 LEU A N 1
ATOM 1393 C CA . LEU A 1 174 ? 2.542 0.482 -19.865 1.00 95.69 174 LEU A CA 1
ATOM 1394 C C . LEU A 1 174 ? 3.011 1.630 -18.968 1.00 95.69 174 LEU A C 1
ATOM 1396 O O . LEU A 1 174 ? 2.776 2.791 -19.292 1.00 95.69 174 LEU A O 1
ATOM 1400 N N . LEU A 1 175 ? 3.739 1.322 -17.890 1.00 94.12 175 LEU A N 1
ATOM 1401 C CA . LEU A 1 175 ? 4.323 2.321 -16.990 1.00 94.12 175 LEU A CA 1
ATOM 1402 C C . LEU A 1 175 ? 5.307 3.243 -17.714 1.00 94.12 175 LEU A C 1
ATOM 1404 O O . LEU A 1 175 ? 5.311 4.447 -17.471 1.00 94.12 175 LEU A O 1
ATOM 1408 N N . GLY A 1 176 ? 6.081 2.710 -18.662 1.00 92.12 176 GLY A N 1
ATOM 1409 C CA . GLY A 1 176 ? 7.001 3.491 -19.485 1.00 92.12 176 GLY A CA 1
ATOM 1410 C C . GLY A 1 176 ? 6.327 4.563 -20.349 1.00 92.12 176 GLY A C 1
ATOM 1411 O O . GLY A 1 176 ? 6.992 5.507 -20.772 1.00 92.12 176 GLY A O 1
ATOM 1412 N N . GLN A 1 177 ? 5.018 4.445 -20.591 1.00 90.12 177 GLN A N 1
ATOM 1413 C CA . GLN A 1 177 ? 4.227 5.393 -21.381 1.00 90.12 177 GLN A CA 1
ATOM 1414 C C . GLN A 1 177 ? 3.452 6.400 -20.523 1.00 90.12 177 GLN A C 1
ATOM 1416 O O . GLN A 1 177 ? 2.921 7.372 -21.060 1.00 90.12 177 GLN A O 1
ATOM 1421 N N . VAL A 1 178 ? 3.399 6.210 -19.201 1.00 87.88 178 VAL A N 1
ATOM 1422 C CA . VAL A 1 178 ? 2.646 7.093 -18.306 1.00 87.88 178 VAL A CA 1
ATOM 1423 C C . VAL A 1 178 ? 3.254 8.500 -18.289 1.00 87.88 178 VAL A C 1
ATOM 1425 O O . VAL A 1 178 ? 4.463 8.684 -18.122 1.00 87.88 178 VAL A O 1
ATOM 1428 N N . LEU A 1 179 ? 2.381 9.496 -18.449 1.00 80.94 179 LEU A N 1
ATOM 1429 C CA . LEU A 1 179 ? 2.648 10.922 -18.282 1.00 80.94 179 LEU A CA 1
ATOM 1430 C C . LEU A 1 179 ? 1.616 11.492 -17.316 1.00 80.94 179 LEU A C 1
ATOM 1432 O O . LEU A 1 179 ? 0.430 11.500 -17.628 1.00 80.94 179 LEU A O 1
ATOM 1436 N N . LEU A 1 180 ? 2.053 12.004 -16.164 1.00 76.44 180 LEU A N 1
ATOM 1437 C CA . LEU A 1 180 ? 1.123 12.545 -15.165 1.00 76.44 180 LEU A CA 1
ATOM 1438 C C . LEU A 1 180 ? 0.393 13.813 -15.627 1.00 76.44 180 LEU A C 1
ATOM 1440 O O . LEU A 1 180 ? -0.679 14.114 -15.110 1.00 76.44 180 LEU A O 1
ATOM 1444 N N . ALA A 1 181 ? 0.958 14.540 -16.592 1.00 72.31 181 ALA A N 1
ATOM 1445 C CA . ALA A 1 181 ? 0.329 15.714 -17.189 1.00 72.31 181 ALA A CA 1
ATOM 1446 C C . ALA A 1 181 ? -0.830 15.360 -18.144 1.00 72.31 181 ALA A C 1
ATOM 1448 O O . ALA A 1 181 ? -1.720 16.183 -18.344 1.00 72.31 181 ALA A O 1
ATOM 1449 N N . ASP A 1 182 ? -0.853 14.147 -18.713 1.00 76.69 182 ASP A N 1
ATOM 1450 C CA . ASP A 1 182 ? -1.934 13.677 -19.589 1.00 76.69 182 ASP A CA 1
ATOM 1451 C C . ASP A 1 182 ? -2.869 12.739 -18.822 1.00 76.69 182 ASP A C 1
ATOM 1453 O O . ASP A 1 182 ? -2.724 11.514 -18.833 1.00 76.69 182 ASP A O 1
ATOM 1457 N N . LEU A 1 183 ? -3.858 13.335 -18.154 1.00 70.31 183 LEU A N 1
ATOM 1458 C CA . LEU A 1 183 ? -4.822 12.611 -17.323 1.00 70.31 183 LEU A CA 1
ATOM 1459 C C . LEU A 1 183 ? -5.632 11.567 -18.109 1.00 70.31 183 LEU A C 1
ATOM 1461 O O . LEU A 1 183 ? -6.004 10.538 -17.544 1.00 70.31 183 LEU A O 1
ATOM 1465 N N . SER A 1 184 ? -5.895 11.815 -19.396 1.00 70.62 184 SER A N 1
ATOM 1466 C CA . SER A 1 184 ? -6.732 10.946 -20.227 1.00 70.62 184 SER A CA 1
ATOM 1467 C C . SER A 1 184 ? -6.014 9.641 -20.572 1.00 70.62 184 SER A C 1
ATOM 1469 O O . SER A 1 184 ? -6.466 8.561 -20.183 1.00 70.62 184 SER A O 1
ATOM 1471 N N . SER A 1 185 ? -4.832 9.735 -21.187 1.00 78.75 185 SER A N 1
ATOM 1472 C CA . SER A 1 185 ? -4.001 8.571 -21.502 1.00 78.75 185 SER A CA 1
ATOM 1473 C C . SER A 1 185 ? -3.550 7.852 -20.232 1.00 78.75 185 SER A C 1
ATOM 1475 O O . SER A 1 185 ? -3.490 6.622 -20.195 1.00 78.75 185 SER A O 1
ATOM 1477 N N . PHE A 1 186 ? -3.278 8.597 -19.155 1.00 81.94 186 PHE A N 1
ATOM 1478 C CA . PHE A 1 186 ? -2.910 8.009 -17.873 1.00 81.94 186 PHE A CA 1
ATOM 1479 C C . PHE A 1 186 ? -4.009 7.101 -17.305 1.00 81.94 186 PHE A C 1
ATOM 1481 O O . PHE A 1 186 ? -3.730 5.958 -16.928 1.00 81.94 186 PHE A O 1
ATOM 1488 N N . ALA A 1 187 ? -5.261 7.569 -17.290 1.00 78.81 187 ALA A N 1
ATOM 1489 C CA . ALA A 1 187 ? -6.386 6.765 -16.828 1.00 78.81 187 ALA A CA 1
ATOM 1490 C C . ALA A 1 187 ? -6.526 5.470 -17.645 1.00 78.81 187 ALA A C 1
ATOM 1492 O O . ALA A 1 187 ? -6.817 4.412 -17.083 1.00 78.81 187 ALA A O 1
ATOM 1493 N N . ASP A 1 188 ? -6.288 5.528 -18.955 1.00 86.75 188 ASP A N 1
ATOM 1494 C CA . ASP A 1 188 ? -6.357 4.375 -19.853 1.00 86.75 188 ASP A CA 1
ATOM 1495 C C . ASP A 1 188 ? -5.257 3.348 -19.564 1.00 86.75 188 ASP A C 1
ATOM 1497 O O . ASP A 1 188 ? -5.542 2.149 -19.474 1.00 86.75 188 ASP A O 1
ATOM 1501 N N . PHE A 1 189 ? -4.014 3.795 -19.356 1.00 91.75 189 PHE A N 1
ATOM 1502 C CA . PHE A 1 189 ? -2.912 2.910 -18.970 1.00 91.75 189 PHE A CA 1
ATOM 1503 C C . PHE A 1 189 ? -3.163 2.251 -17.612 1.00 91.75 189 PHE A C 1
ATOM 1505 O O . PHE A 1 189 ? -2.984 1.038 -17.480 1.00 91.75 189 PHE A O 1
ATOM 1512 N N . SER A 1 190 ? -3.655 2.999 -16.621 1.00 89.88 190 SER A N 1
ATOM 1513 C CA . SER A 1 190 ? -4.041 2.431 -15.323 1.00 89.88 190 SER A CA 1
ATOM 1514 C C . SER A 1 190 ? -5.153 1.391 -15.441 1.00 89.88 190 SER A C 1
ATOM 1516 O O . SER A 1 190 ? -5.060 0.332 -14.815 1.00 89.88 190 SER A O 1
ATOM 1518 N N . ARG A 1 191 ? -6.176 1.624 -16.278 1.00 92.50 191 ARG A N 1
ATOM 1519 C CA . ARG A 1 191 ? -7.223 0.617 -16.534 1.00 92.50 191 ARG A CA 1
ATOM 1520 C C . ARG A 1 191 ? -6.652 -0.647 -17.175 1.00 92.50 191 ARG A C 1
ATOM 1522 O O . ARG A 1 191 ? -6.997 -1.743 -16.741 1.00 92.50 191 ARG A O 1
ATOM 1529 N N . GLN A 1 192 ? -5.750 -0.514 -18.148 1.00 97.38 192 GLN A N 1
ATOM 1530 C CA . GLN A 1 192 ? -5.084 -1.660 -18.776 1.00 97.38 192 GLN A CA 1
ATOM 1531 C C . GLN A 1 192 ? -4.241 -2.459 -17.775 1.00 97.38 192 GLN A C 1
ATOM 1533 O O . GLN A 1 192 ? -4.364 -3.681 -17.718 1.00 97.38 192 GLN A O 1
ATOM 1538 N N . MET A 1 193 ? -3.426 -1.793 -16.951 1.00 97.62 193 MET A N 1
ATOM 1539 C CA . MET A 1 193 ? -2.617 -2.459 -15.921 1.00 97.62 193 MET A CA 1
ATOM 1540 C C . MET A 1 193 ? -3.488 -3.170 -14.880 1.00 97.62 193 MET A C 1
ATOM 1542 O O . MET A 1 193 ? -3.229 -4.323 -14.540 1.00 97.62 193 MET A O 1
ATOM 1546 N N . THR A 1 194 ? -4.554 -2.512 -14.418 1.00 96.50 194 THR A N 1
ATOM 1547 C CA . THR A 1 194 ? -5.511 -3.094 -13.465 1.00 96.50 194 THR A CA 1
ATOM 1548 C C . THR A 1 194 ? -6.171 -4.342 -14.055 1.00 96.50 194 THR A C 1
ATOM 1550 O O . THR A 1 194 ? -6.196 -5.384 -13.405 1.00 96.50 194 THR A O 1
ATOM 1553 N N . ALA A 1 195 ? -6.632 -4.277 -15.309 1.00 97.44 195 ALA A N 1
ATOM 1554 C CA . ALA A 1 195 ? -7.241 -5.414 -15.997 1.00 97.44 195 ALA A CA 1
ATOM 1555 C C . ALA A 1 195 ? -6.262 -6.586 -16.189 1.00 97.44 195 ALA A C 1
ATOM 1557 O O . ALA A 1 195 ? -6.651 -7.737 -16.002 1.00 97.44 195 ALA A O 1
ATOM 1558 N N . LEU A 1 196 ? -4.991 -6.309 -16.507 1.00 97.94 196 LEU A N 1
ATOM 1559 C CA . LEU A 1 196 ? -3.949 -7.337 -16.617 1.00 97.94 196 LEU A CA 1
ATOM 1560 C C . LEU A 1 196 ? -3.734 -8.075 -15.295 1.00 97.94 196 LEU A C 1
ATOM 1562 O O . LEU A 1 196 ? -3.685 -9.303 -15.276 1.00 97.94 196 LEU A O 1
ATOM 1566 N N . VAL A 1 197 ? -3.620 -7.337 -14.189 1.00 97.94 197 VAL A N 1
ATOM 1567 C CA . VAL A 1 197 ? -3.406 -7.940 -12.868 1.00 97.94 197 VAL A CA 1
ATOM 1568 C C . VAL A 1 197 ? -4.658 -8.666 -12.386 1.00 97.94 197 VAL A C 1
ATOM 1570 O O . VAL A 1 197 ? -4.535 -9.752 -11.834 1.00 97.94 197 VAL A O 1
ATOM 1573 N N . GLN A 1 198 ? -5.854 -8.131 -12.626 1.00 96.81 198 GLN A N 1
ATOM 1574 C CA . GLN A 1 198 ? -7.112 -8.751 -12.200 1.00 96.81 198 GLN A CA 1
ATOM 1575 C C . GLN A 1 198 ? -7.490 -9.995 -13.025 1.00 96.81 198 GLN A C 1
ATOM 1577 O O . GLN A 1 198 ? -8.137 -10.903 -12.502 1.00 96.81 198 GLN A O 1
ATOM 1582 N N . GLY A 1 199 ? -7.096 -10.046 -14.301 1.00 97.31 199 GLY A N 1
ATOM 1583 C CA . GLY A 1 199 ? -7.358 -11.169 -15.208 1.00 97.31 199 GLY A CA 1
ATOM 1584 C C . GLY A 1 199 ? -6.363 -12.330 -15.106 1.00 97.31 199 GLY A C 1
ATOM 1585 O O . GLY A 1 199 ? -6.562 -13.350 -15.762 1.00 97.31 199 GLY A O 1
ATOM 1586 N N . ALA A 1 200 ? -5.300 -12.186 -14.315 1.00 97.88 200 ALA A N 1
ATOM 1587 C CA . ALA A 1 200 ? -4.271 -13.205 -14.144 1.00 97.88 200 ALA A CA 1
ATOM 1588 C C . ALA A 1 200 ? -4.682 -14.335 -13.177 1.00 97.88 200 ALA A C 1
ATOM 1590 O O . ALA A 1 200 ? -5.610 -14.212 -12.372 1.00 97.88 200 ALA A O 1
ATOM 1591 N N . GLU A 1 201 ? -3.983 -15.466 -13.278 1.00 98.19 201 GLU A N 1
ATOM 1592 C CA . GLU A 1 201 ? -4.245 -16.665 -12.484 1.00 98.19 201 GLU A CA 1
ATOM 1593 C C . GLU A 1 201 ? -3.466 -16.625 -11.163 1.00 98.19 201 GLU A C 1
ATOM 1595 O O . GLU A 1 201 ? -2.254 -16.393 -11.144 1.00 98.19 201 GLU A O 1
ATOM 1600 N N . ILE A 1 202 ? -4.141 -16.896 -10.041 1.00 98.50 202 ILE A N 1
ATOM 1601 C CA . ILE A 1 202 ? -3.462 -17.069 -8.751 1.00 98.50 202 ILE A CA 1
ATOM 1602 C C . ILE A 1 202 ? -2.687 -18.394 -8.799 1.00 98.50 202 ILE A C 1
ATOM 1604 O O . ILE A 1 202 ? -3.316 -19.433 -9.007 1.00 98.50 202 ILE A O 1
ATOM 1608 N N . PRO A 1 203 ? -1.355 -18.401 -8.581 1.00 98.56 203 PRO A N 1
ATOM 1609 C CA . PRO A 1 203 ? -0.581 -19.633 -8.628 1.00 98.56 203 PRO A CA 1
ATOM 1610 C C . PRO A 1 203 ? -1.172 -20.710 -7.700 1.00 98.56 203 PRO A C 1
ATOM 1612 O O . PRO A 1 203 ? -1.451 -20.400 -6.537 1.00 98.56 203 PRO A O 1
ATOM 1615 N N . PRO A 1 204 ? -1.315 -21.976 -8.143 1.00 98.31 204 PRO A N 1
ATOM 1616 C CA . PRO A 1 204 ? -2.000 -23.014 -7.366 1.00 98.31 204 PRO A CA 1
ATOM 1617 C C . PRO A 1 204 ? -1.453 -23.212 -5.946 1.00 98.31 204 PRO A C 1
ATOM 1619 O O . PRO A 1 204 ? -2.218 -23.449 -5.015 1.00 98.31 204 PRO A O 1
ATOM 1622 N N . VAL A 1 205 ? -0.137 -23.059 -5.761 1.00 98.25 205 VAL A N 1
ATOM 1623 C CA . VAL A 1 205 ? 0.512 -23.137 -4.441 1.00 98.25 205 VAL A CA 1
ATOM 1624 C C . VAL A 1 205 ? 0.080 -22.004 -3.501 1.00 98.25 205 VAL A C 1
ATOM 1626 O O . VAL A 1 205 ? -0.135 -22.246 -2.318 1.00 98.25 205 VAL A O 1
ATOM 1629 N N . VAL A 1 206 ? -0.122 -20.787 -4.019 1.00 98.50 206 VAL A N 1
ATOM 1630 C CA . VAL A 1 206 ? -0.606 -19.640 -3.233 1.00 98.50 206 VAL A CA 1
ATOM 1631 C C . VAL A 1 206 ? -2.073 -19.850 -2.865 1.00 98.50 206 VAL A C 1
ATOM 1633 O O . VAL A 1 206 ? -2.445 -19.656 -1.711 1.00 98.50 206 VAL A O 1
ATOM 1636 N N . THR A 1 207 ? -2.895 -20.325 -3.807 1.00 98.19 207 THR A N 1
ATOM 1637 C CA . THR A 1 207 ? -4.299 -20.688 -3.550 1.00 98.19 207 THR A CA 1
ATOM 1638 C C . THR A 1 207 ? -4.413 -21.750 -2.455 1.00 98.19 207 THR A C 1
ATOM 1640 O O . THR A 1 207 ? -5.219 -21.603 -1.537 1.00 98.19 207 THR A O 1
ATOM 1643 N N . ALA A 1 208 ? -3.579 -22.793 -2.511 1.00 98.06 208 ALA A N 1
ATOM 1644 C CA . ALA A 1 208 ? -3.549 -23.845 -1.499 1.00 98.06 208 ALA A CA 1
ATOM 1645 C C . ALA A 1 208 ? -3.117 -23.320 -0.119 1.00 98.06 208 ALA A C 1
ATOM 1647 O O . ALA A 1 208 ? -3.705 -23.704 0.892 1.00 98.06 208 ALA A O 1
ATOM 1648 N N . GLU A 1 209 ? -2.129 -22.420 -0.054 1.00 98.06 209 GLU A N 1
ATOM 1649 C CA . GLU A 1 209 ? -1.731 -21.805 1.215 1.00 98.06 209 GLU A CA 1
ATOM 1650 C C . GLU A 1 209 ? -2.814 -20.895 1.804 1.00 98.06 209 GLU A C 1
ATOM 1652 O O . GLU A 1 209 ? -3.061 -20.970 3.008 1.00 98.06 209 GLU A O 1
ATOM 1657 N N . ILE A 1 210 ? -3.492 -20.086 0.981 1.00 98.00 210 ILE A N 1
ATOM 1658 C CA . ILE A 1 210 ? -4.629 -19.264 1.422 1.00 98.00 210 ILE A CA 1
ATOM 1659 C C . ILE A 1 210 ? -5.732 -20.161 1.992 1.00 98.00 210 ILE A C 1
ATOM 1661 O O . ILE A 1 210 ? -6.191 -19.923 3.108 1.00 98.00 210 ILE A O 1
ATOM 1665 N N . ALA A 1 211 ? -6.118 -21.219 1.271 1.00 96.88 211 ALA A N 1
ATOM 1666 C CA . ALA A 1 211 ? -7.137 -22.165 1.726 1.00 96.88 211 ALA A CA 1
ATOM 1667 C C . ALA A 1 211 ? -6.756 -22.813 3.066 1.00 96.88 211 ALA A C 1
ATOM 1669 O O . ALA A 1 211 ? -7.558 -22.814 3.995 1.00 96.88 211 ALA A O 1
ATOM 1670 N N . ARG A 1 212 ? -5.500 -23.259 3.211 1.00 97.31 212 ARG A N 1
ATOM 1671 C CA . ARG A 1 212 ? -4.992 -23.824 4.469 1.00 97.31 212 ARG A CA 1
ATOM 1672 C C . ARG A 1 212 ? -5.118 -22.843 5.639 1.00 97.31 212 ARG A C 1
ATOM 1674 O O . ARG A 1 212 ? -5.541 -23.247 6.717 1.00 97.31 212 ARG A O 1
ATOM 1681 N N . ARG A 1 213 ? -4.761 -21.565 5.455 1.00 97.00 213 ARG A N 1
ATOM 1682 C CA . ARG A 1 213 ? -4.882 -20.544 6.516 1.00 97.00 213 ARG A CA 1
ATOM 1683 C C . ARG A 1 213 ? -6.334 -20.269 6.895 1.00 97.00 213 ARG A C 1
ATOM 1685 O O . ARG A 1 213 ? -6.633 -20.104 8.075 1.00 97.00 213 ARG A O 1
ATOM 1692 N N . LEU A 1 214 ? -7.235 -20.251 5.916 1.00 95.62 214 LEU A N 1
ATOM 1693 C CA . LEU A 1 214 ? -8.669 -20.113 6.170 1.00 95.62 214 LEU A CA 1
ATOM 1694 C C . LEU A 1 214 ? -9.219 -21.322 6.942 1.00 95.62 214 LEU A C 1
ATOM 1696 O O . LEU A 1 214 ? -9.969 -21.135 7.896 1.00 95.62 214 LEU A O 1
ATOM 1700 N N . ASP A 1 215 ? -8.798 -22.541 6.598 1.00 95.56 215 ASP A N 1
ATOM 1701 C CA . ASP A 1 215 ? -9.186 -23.761 7.317 1.00 95.56 215 ASP A CA 1
ATOM 1702 C C . ASP A 1 215 ? -8.658 -23.779 8.762 1.00 95.56 215 ASP A C 1
ATOM 1704 O O . ASP A 1 215 ? -9.377 -24.184 9.677 1.00 95.56 215 ASP A O 1
ATOM 1708 N N . GLU A 1 216 ? -7.433 -23.297 8.999 1.00 95.62 216 GLU A N 1
ATOM 1709 C CA . GLU A 1 216 ? -6.868 -23.127 10.348 1.00 95.62 216 GLU A CA 1
ATOM 1710 C C . GLU A 1 216 ? -7.717 -22.179 11.205 1.00 95.62 216 GLU A C 1
ATOM 1712 O O . GLU A 1 216 ? -8.029 -22.492 12.355 1.00 95.62 216 GLU A O 1
ATOM 1717 N N . LEU A 1 217 ? -8.137 -21.040 10.646 1.00 94.62 217 LEU A N 1
ATOM 1718 C CA . LEU A 1 217 ? -9.010 -20.089 11.341 1.00 94.62 217 LEU A CA 1
ATOM 1719 C C . LEU A 1 217 ? -10.419 -20.661 11.550 1.00 94.62 217 LEU A C 1
ATOM 1721 O O . LEU A 1 217 ? -11.013 -20.472 12.614 1.00 94.62 217 LEU A O 1
ATOM 1725 N N . ARG A 1 218 ? -10.921 -21.452 10.597 1.00 94.56 218 ARG A N 1
ATOM 1726 C CA . ARG A 1 218 ? -12.199 -22.159 10.725 1.00 94.56 218 ARG A CA 1
ATOM 1727 C C . ARG A 1 218 ? -12.199 -23.144 11.888 1.00 94.56 218 ARG A C 1
ATOM 1729 O O . ARG A 1 218 ? -13.156 -23.181 12.659 1.00 94.56 218 ARG A O 1
ATOM 1736 N N . GLN A 1 219 ? -11.115 -23.896 12.068 1.00 94.44 219 GLN A N 1
ATOM 1737 C CA . GLN A 1 219 ? -10.946 -24.803 13.211 1.00 94.44 219 GLN A CA 1
ATOM 1738 C C . GLN A 1 219 ? -10.916 -24.059 14.557 1.00 94.44 219 GLN A C 1
ATOM 1740 O O . GLN A 1 219 ? -11.252 -24.639 15.587 1.00 94.44 219 GLN A O 1
ATOM 1745 N N . GLN A 1 220 ? -10.574 -22.768 14.551 1.00 93.00 220 GLN A N 1
ATOM 1746 C CA . GLN A 1 220 ? -10.629 -21.872 15.714 1.00 93.00 220 GLN A CA 1
ATOM 1747 C C . GLN A 1 220 ? -11.993 -21.170 15.879 1.00 93.00 220 GLN A C 1
ATOM 1749 O O . GLN A 1 220 ? -12.131 -20.272 16.717 1.00 93.00 220 GLN A O 1
ATOM 1754 N N . GLY A 1 221 ? -12.998 -21.561 15.090 1.00 92.38 221 GLY A N 1
ATOM 1755 C CA . GLY A 1 221 ? -14.359 -21.028 15.144 1.00 92.38 221 GLY A CA 1
ATOM 1756 C C . GLY A 1 221 ? -14.582 -19.744 14.343 1.00 92.38 221 GLY A C 1
ATOM 1757 O O . GLY A 1 221 ? -15.558 -19.046 14.604 1.00 92.38 221 GLY A O 1
ATOM 1758 N N . ILE A 1 222 ? -13.697 -19.409 13.399 1.00 90.69 222 ILE A N 1
ATOM 1759 C CA . ILE A 1 222 ? -13.798 -18.208 12.557 1.00 90.69 222 ILE A CA 1
ATOM 1760 C C . ILE A 1 222 ? -14.150 -18.617 11.130 1.00 90.69 222 ILE A C 1
ATOM 1762 O O . ILE A 1 222 ? -13.302 -19.104 10.387 1.00 90.69 222 ILE A O 1
ATOM 1766 N N . GLU A 1 223 ? -15.399 -18.407 10.723 1.00 86.62 223 GLU A N 1
ATOM 1767 C CA . GLU A 1 223 ? -15.863 -18.799 9.381 1.00 86.62 223 GLU A CA 1
ATOM 1768 C C . GLU A 1 223 ? -15.887 -17.637 8.368 1.00 86.62 223 GLU A C 1
ATOM 1770 O O . GLU A 1 223 ? -16.142 -17.848 7.181 1.00 86.62 223 GLU A O 1
ATOM 1775 N N . GLY A 1 224 ? -15.588 -16.417 8.822 1.00 86.38 224 GLY A N 1
ATOM 1776 C CA . GLY A 1 224 ? -15.755 -15.179 8.064 1.00 86.38 224 GLY A CA 1
ATOM 1777 C C . GLY A 1 224 ? -17.091 -14.473 8.366 1.00 86.38 224 GLY A C 1
ATOM 1778 O O . GLY A 1 224 ? -17.784 -14.855 9.311 1.00 86.38 224 GLY A O 1
ATOM 1779 N N . PRO A 1 225 ? -17.476 -13.444 7.585 1.00 93.38 225 PRO A N 1
ATOM 1780 C CA . PRO A 1 225 ? -16.793 -12.950 6.388 1.00 93.38 225 PRO A CA 1
ATOM 1781 C C . PRO A 1 225 ? -15.425 -12.320 6.687 1.00 93.38 225 PRO A C 1
ATOM 1783 O O . PRO A 1 225 ? -15.071 -12.070 7.838 1.00 93.38 225 PRO A O 1
ATOM 1786 N N . TRP A 1 226 ? -14.649 -12.073 5.635 1.00 94.44 226 TRP A N 1
ATOM 1787 C CA . TRP A 1 226 ? -13.276 -11.575 5.724 1.00 94.44 226 TRP A CA 1
ATOM 1788 C C . TRP A 1 226 ? -13.174 -10.109 5.295 1.00 94.44 226 TRP A C 1
ATOM 1790 O O . TRP A 1 226 ? -13.933 -9.645 4.444 1.00 94.44 226 TRP A O 1
ATOM 1800 N N . ALA A 1 227 ? -12.206 -9.390 5.856 1.00 93.12 227 ALA A N 1
ATOM 1801 C CA . ALA A 1 227 ? -11.710 -8.130 5.320 1.00 93.12 227 ALA A CA 1
ATOM 1802 C C . ALA A 1 227 ? -10.344 -8.370 4.678 1.00 93.12 227 ALA A C 1
ATOM 1804 O O . ALA A 1 227 ? -9.412 -8.813 5.351 1.00 93.12 227 ALA A O 1
ATOM 1805 N N . LEU A 1 228 ? -10.224 -8.061 3.387 1.00 95.44 228 LEU A N 1
ATOM 1806 C CA . LEU A 1 228 ? -8.958 -8.107 2.660 1.00 95.44 228 LEU A CA 1
ATOM 1807 C C . LEU A 1 228 ? -8.461 -6.675 2.479 1.00 95.44 228 LEU A C 1
ATOM 1809 O O . LEU A 1 228 ? -9.086 -5.880 1.774 1.00 95.44 228 LEU A O 1
ATOM 1813 N N . ARG A 1 229 ? -7.352 -6.338 3.136 1.00 92.25 229 ARG A N 1
ATOM 1814 C CA . ARG A 1 229 ? -6.742 -5.002 3.108 1.00 92.25 229 ARG A CA 1
ATOM 1815 C C . ARG A 1 229 ? -5.382 -5.059 2.419 1.00 92.25 229 ARG A C 1
ATOM 1817 O O . ARG A 1 229 ? -4.623 -6.008 2.620 1.00 92.25 229 ARG A O 1
ATOM 1824 N N . SER A 1 230 ? -5.058 -4.037 1.635 1.00 91.44 230 SER A N 1
ATOM 1825 C CA . SER A 1 230 ? -3.690 -3.824 1.159 1.00 91.44 230 SER A CA 1
ATOM 1826 C C . SER A 1 230 ? -2.725 -3.647 2.329 1.00 91.44 230 SER A C 1
ATOM 1828 O O . SER A 1 230 ? -3.086 -3.100 3.372 1.00 91.44 230 SER A O 1
ATOM 1830 N N . SER A 1 231 ? -1.501 -4.124 2.145 1.00 90.31 231 SER A N 1
ATOM 1831 C CA . SER A 1 231 ? -0.377 -3.871 3.038 1.00 90.31 231 SER A CA 1
ATOM 1832 C C . SER A 1 231 ? 0.884 -3.801 2.178 1.00 90.31 231 SER A C 1
ATOM 1834 O O . SER A 1 231 ? 1.655 -4.753 2.086 1.00 90.31 231 SER A O 1
ATOM 1836 N N . ALA A 1 232 ? 1.060 -2.708 1.440 1.00 82.69 232 ALA A N 1
ATOM 1837 C CA . ALA A 1 232 ? 2.253 -2.497 0.629 1.00 82.69 232 ALA A CA 1
ATOM 1838 C C . ALA A 1 232 ? 3.469 -2.174 1.513 1.00 82.69 232 ALA A C 1
ATOM 1840 O O . ALA A 1 232 ? 3.352 -1.598 2.604 1.00 82.69 232 ALA A O 1
ATOM 1841 N N . LEU A 1 233 ? 4.662 -2.529 1.033 1.00 70.31 233 LEU A N 1
ATOM 1842 C CA . LEU A 1 233 ? 5.905 -2.024 1.614 1.00 70.31 233 LEU A CA 1
ATOM 1843 C C . LEU A 1 233 ? 5.921 -0.492 1.435 1.00 70.31 233 LEU A C 1
ATOM 1845 O O . LEU A 1 233 ? 5.712 -0.010 0.322 1.00 70.31 233 LEU A O 1
ATOM 1849 N N . SER A 1 234 ? 6.100 0.251 2.532 1.00 63.16 234 SER A N 1
ATOM 1850 C CA . SER A 1 234 ? 6.013 1.726 2.613 1.00 63.16 234 SER A CA 1
ATOM 1851 C C . SER A 1 234 ? 4.608 2.360 2.642 1.00 63.16 234 SER A C 1
ATOM 1853 O O . SER A 1 234 ? 4.504 3.573 2.492 1.00 63.16 234 SER A O 1
ATOM 1855 N N . GLU A 1 235 ? 3.528 1.606 2.900 1.00 58.34 235 GLU A N 1
ATOM 1856 C CA . GLU A 1 235 ? 2.161 2.173 2.982 1.00 58.34 235 GLU A CA 1
ATOM 1857 C C . GLU A 1 235 ? 1.958 3.166 4.156 1.00 58.34 235 GLU A C 1
ATOM 1859 O O . GLU A 1 235 ? 1.241 4.159 4.005 1.00 58.34 235 GLU A O 1
ATOM 1864 N N . ASP A 1 236 ? 2.649 2.941 5.284 1.00 51.88 236 ASP A N 1
ATOM 1865 C CA . ASP A 1 236 ? 2.545 3.721 6.536 1.00 51.88 236 ASP A CA 1
ATOM 1866 C C . ASP A 1 236 ? 3.804 4.565 6.851 1.00 51.88 236 ASP A C 1
ATOM 1868 O O . ASP A 1 236 ? 4.061 4.908 8.006 1.00 51.88 236 ASP A O 1
ATOM 1872 N N . GLY A 1 237 ? 4.626 4.872 5.838 1.00 50.47 237 GLY A N 1
ATOM 1873 C CA . GLY A 1 237 ? 5.791 5.757 5.985 1.00 50.47 237 GLY A CA 1
ATOM 1874 C C . GLY A 1 237 ? 5.418 7.231 6.221 1.00 50.47 237 GLY A C 1
ATOM 1875 O O . GLY A 1 237 ? 4.244 7.595 6.241 1.00 50.47 237 GLY A O 1
ATOM 1876 N N . THR A 1 238 ? 6.429 8.102 6.351 1.00 38.50 238 THR A N 1
ATOM 1877 C CA . THR A 1 238 ? 6.274 9.566 6.544 1.00 38.50 238 THR A CA 1
ATOM 1878 C C . THR A 1 238 ? 5.442 10.250 5.457 1.00 38.50 238 THR A C 1
ATOM 1880 O O . THR A 1 238 ? 4.886 11.317 5.686 1.00 38.50 238 THR A O 1
ATOM 1883 N N . ALA A 1 239 ? 5.305 9.616 4.294 1.00 41.56 239 ALA A N 1
ATOM 1884 C CA . ALA A 1 239 ? 4.297 9.932 3.302 1.00 41.56 239 ALA A CA 1
ATOM 1885 C C . ALA A 1 239 ? 3.330 8.734 3.241 1.00 41.56 239 ALA A C 1
ATOM 1887 O O . ALA A 1 239 ? 3.667 7.674 2.721 1.00 41.56 239 ALA A O 1
ATOM 1888 N N . SER A 1 240 ? 2.146 8.864 3.839 1.00 43.56 240 SER A N 1
ATOM 1889 C CA . SER A 1 240 ? 1.182 7.764 3.921 1.00 43.56 240 SER A CA 1
ATOM 1890 C C . SER A 1 240 ? 0.497 7.559 2.563 1.00 43.56 240 SER A C 1
ATOM 1892 O O . SER A 1 240 ? -0.123 8.478 2.023 1.00 43.56 240 SER A O 1
ATOM 1894 N N . PHE A 1 241 ? 0.493 6.329 2.038 1.00 48.00 241 PHE A N 1
ATOM 1895 C CA . PHE A 1 241 ? -0.349 5.898 0.902 1.00 48.00 241 PHE A CA 1
ATOM 1896 C C . PHE A 1 241 ? -1.846 5.826 1.296 1.00 48.00 241 PHE A C 1
ATOM 1898 O O . PHE A 1 241 ? -2.626 5.024 0.770 1.00 48.00 241 PHE A O 1
ATOM 1905 N N . ALA A 1 242 ? -2.273 6.654 2.253 1.00 44.00 242 ALA A N 1
ATOM 1906 C CA . ALA A 1 242 ? -3.572 6.609 2.895 1.00 44.00 242 ALA A CA 1
ATOM 1907 C C . ALA A 1 242 ? -4.705 6.551 1.865 1.00 44.00 242 ALA A C 1
ATOM 1909 O O . ALA A 1 242 ? -4.851 7.447 1.025 1.00 44.00 242 ALA A O 1
ATOM 1910 N N . GLY A 1 243 ? -5.522 5.497 1.955 1.00 50.53 243 GLY A N 1
ATOM 1911 C CA . GLY A 1 243 ? -6.759 5.315 1.188 1.00 50.53 243 GLY A CA 1
ATOM 1912 C C . GLY A 1 243 ? -6.589 5.205 -0.329 1.00 50.53 243 GLY A C 1
ATOM 1913 O O . GLY A 1 243 ? -7.541 5.484 -1.050 1.00 50.53 243 GLY A O 1
ATOM 1914 N N . GLN A 1 244 ? -5.392 4.875 -0.826 1.00 52.41 244 GLN A N 1
ATOM 1915 C CA . GLN A 1 244 ? -5.146 4.738 -2.270 1.00 52.41 244 GLN A CA 1
ATOM 1916 C C . GLN A 1 244 ? -5.380 3.320 -2.790 1.00 52.41 244 GLN A C 1
ATOM 1918 O O . GLN A 1 244 ? -5.822 3.142 -3.923 1.00 52.41 244 GLN A O 1
ATOM 1923 N N . PHE A 1 245 ? -5.081 2.322 -1.964 1.00 59.12 245 PHE A N 1
ATOM 1924 C CA . PHE A 1 245 ? -5.269 0.915 -2.289 1.00 59.12 245 PHE A CA 1
ATOM 1925 C C . PHE A 1 245 ? -6.613 0.402 -1.761 1.00 59.12 245 PHE A C 1
ATOM 1927 O O . PHE A 1 245 ? -7.212 0.978 -0.849 1.00 59.12 245 PHE A O 1
ATOM 1934 N N . ALA A 1 246 ? -7.106 -0.677 -2.364 1.00 69.56 246 ALA A N 1
ATOM 1935 C CA . ALA A 1 246 ? -8.430 -1.198 -2.065 1.00 69.56 246 ALA A CA 1
ATOM 1936 C C . ALA A 1 246 ? -8.451 -1.997 -0.752 1.00 69.56 246 ALA A C 1
ATOM 1938 O O . ALA A 1 246 ? -7.617 -2.873 -0.526 1.00 69.56 246 ALA A O 1
ATOM 1939 N N . SER A 1 247 ? -9.478 -1.742 0.059 1.00 80.56 247 SER A N 1
ATOM 1940 C CA . SER A 1 247 ? -9.927 -2.633 1.130 1.00 80.56 247 SER A CA 1
ATOM 1941 C C . SER A 1 247 ? -11.264 -3.232 0.708 1.00 80.56 247 SER A C 1
ATOM 1943 O O . SER A 1 247 ? -12.228 -2.491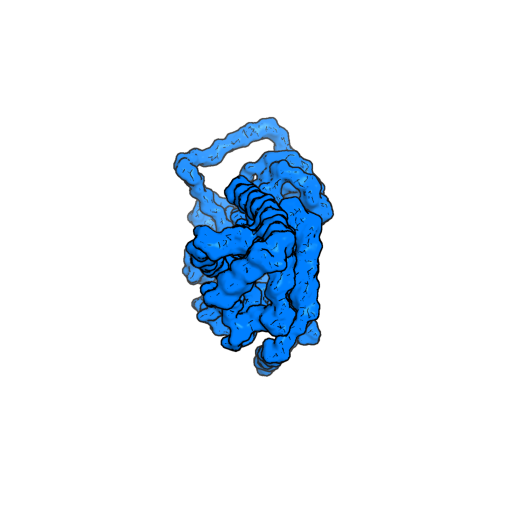 0.506 1.00 80.56 247 SER A O 1
ATOM 1945 N N . ILE A 1 248 ? -11.330 -4.554 0.559 1.00 85.12 248 ILE A N 1
ATOM 1946 C CA . ILE A 1 248 ? -12.551 -5.260 0.157 1.00 85.12 248 ILE A CA 1
ATOM 1947 C C . ILE A 1 248 ? -13.169 -5.892 1.399 1.00 85.12 248 ILE A C 1
ATOM 1949 O O . ILE A 1 248 ? -12.540 -6.702 2.083 1.00 85.12 248 ILE A O 1
ATOM 1953 N N . LEU A 1 249 ? -14.389 -5.468 1.716 1.00 85.94 249 LEU A N 1
ATOM 1954 C CA . LEU A 1 249 ? -15.152 -5.934 2.866 1.00 85.94 249 LEU A CA 1
ATOM 1955 C C . LEU A 1 249 ? -16.663 -5.717 2.658 1.00 85.94 249 LEU A C 1
ATOM 1957 O O . LEU A 1 249 ? -17.049 -4.683 2.100 1.00 85.94 249 LEU A O 1
ATOM 1961 N N . PRO A 1 250 ? -17.518 -6.616 3.177 1.00 90.25 250 PRO A N 1
ATOM 1962 C CA . PRO A 1 250 ? -17.182 -7.975 3.619 1.00 90.25 250 PRO A CA 1
ATOM 1963 C C . PRO A 1 250 ? -16.887 -8.897 2.418 1.00 90.25 250 PRO A C 1
ATOM 1965 O O . PRO A 1 250 ? -17.425 -8.683 1.338 1.00 90.25 250 PRO A O 1
ATOM 1968 N N . VAL A 1 251 ? -16.055 -9.924 2.608 1.00 93.00 251 VAL A N 1
ATOM 1969 C CA . VAL A 1 251 ? -15.724 -10.931 1.581 1.00 93.00 251 VAL A CA 1
ATOM 1970 C C . VAL A 1 251 ? -16.182 -12.307 2.047 1.00 93.00 251 VAL A C 1
ATOM 1972 O O . VAL A 1 251 ? -15.702 -12.815 3.066 1.00 93.00 251 VAL A O 1
ATOM 1975 N N . ALA A 1 252 ? -17.102 -12.930 1.311 1.00 91.94 252 ALA A N 1
ATOM 1976 C CA . ALA A 1 252 ? -17.492 -14.309 1.575 1.00 91.94 252 ALA A CA 1
ATOM 1977 C C . ALA A 1 252 ? -16.401 -15.291 1.117 1.00 91.94 252 ALA A C 1
ATOM 1979 O O . ALA A 1 252 ? -15.598 -14.995 0.234 1.00 91.94 252 ALA A O 1
ATOM 1980 N N . ALA A 1 253 ? -16.393 -16.507 1.672 1.00 88.38 253 ALA A N 1
ATOM 1981 C CA . ALA A 1 253 ? -15.374 -17.516 1.358 1.00 88.38 253 ALA A CA 1
ATOM 1982 C C . ALA A 1 253 ? -15.243 -17.820 -0.151 1.00 88.38 253 ALA A C 1
ATOM 1984 O O . ALA A 1 253 ? -14.139 -18.045 -0.639 1.00 88.38 253 ALA A O 1
ATOM 1985 N N . HIS A 1 254 ? -16.351 -17.786 -0.898 1.00 90.19 254 HIS A N 1
ATOM 1986 C CA . HIS A 1 254 ? -16.361 -18.037 -2.343 1.00 90.19 254 HIS A CA 1
ATOM 1987 C C . HIS A 1 254 ? -15.859 -16.848 -3.184 1.00 90.19 254 HIS A C 1
ATOM 1989 O O . HIS A 1 254 ? -15.550 -17.029 -4.356 1.00 90.19 254 HIS A O 1
ATOM 1995 N N . GLU A 1 255 ? -15.745 -15.655 -2.595 1.00 94.75 255 GLU A N 1
ATOM 1996 C CA . GLU A 1 255 ? -15.304 -14.421 -3.262 1.00 94.75 255 GLU A CA 1
ATOM 1997 C C . GLU A 1 255 ? -13.820 -14.115 -2.999 1.00 94.75 255 GLU A C 1
ATOM 1999 O O . GLU A 1 255 ? -13.260 -13.193 -3.592 1.00 94.75 255 GLU A O 1
ATOM 2004 N N . VAL A 1 256 ? -13.159 -14.889 -2.126 1.00 95.44 256 VAL A N 1
ATOM 2005 C CA . VAL A 1 256 ? -11.781 -14.639 -1.667 1.00 95.44 256 VAL A CA 1
ATOM 2006 C C . VAL A 1 256 ? -10.798 -14.473 -2.824 1.00 95.44 256 VAL A C 1
ATOM 2008 O O . VAL A 1 256 ? -9.980 -13.555 -2.799 1.00 95.44 256 VAL A O 1
ATOM 2011 N N . SER A 1 257 ? -10.865 -15.330 -3.844 1.00 96.12 257 SER A N 1
ATOM 2012 C CA . SER A 1 257 ? -9.945 -15.265 -4.983 1.00 96.12 257 SER A CA 1
ATOM 2013 C C . SER A 1 257 ? -10.110 -13.979 -5.793 1.00 96.12 257 SER A C 1
ATOM 2015 O O . SER A 1 257 ? -9.116 -13.362 -6.180 1.00 96.12 257 SER A O 1
ATOM 2017 N N . ASP A 1 258 ? -11.347 -13.550 -6.037 1.00 96.38 258 ASP A N 1
ATOM 2018 C CA . ASP A 1 258 ? -11.616 -12.331 -6.799 1.00 96.38 258 ASP A CA 1
ATOM 2019 C C . ASP A 1 258 ? -11.277 -11.081 -5.988 1.00 96.38 258 ASP A C 1
ATOM 2021 O O . ASP A 1 258 ? -10.597 -10.188 -6.501 1.00 96.38 258 ASP A O 1
ATOM 2025 N N . ALA A 1 259 ? -11.627 -11.062 -4.701 1.00 96.50 259 ALA A N 1
ATOM 2026 C CA . ALA A 1 259 ? -11.261 -9.986 -3.790 1.00 96.50 259 ALA A CA 1
ATOM 2027 C C . ALA A 1 259 ? -9.733 -9.858 -3.634 1.00 96.50 259 ALA A C 1
ATOM 2029 O O .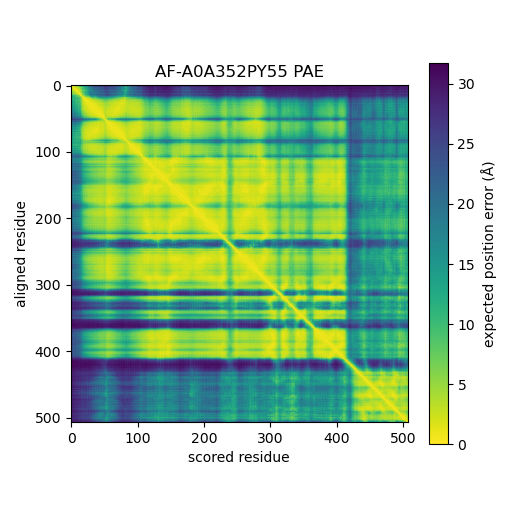 ALA A 1 259 ? -9.202 -8.748 -3.675 1.00 96.50 259 ALA A O 1
ATOM 2030 N N . TYR A 1 260 ? -8.999 -10.973 -3.542 1.00 97.75 260 TYR A N 1
ATOM 2031 C CA . TYR A 1 260 ? -7.534 -10.970 -3.496 1.00 97.75 260 TYR A CA 1
ATOM 2032 C C . TYR A 1 260 ? -6.931 -10.322 -4.749 1.00 97.75 260 TYR A C 1
ATOM 2034 O O . TYR A 1 260 ? -6.133 -9.390 -4.636 1.00 97.75 260 TYR A O 1
ATOM 2042 N N . LYS A 1 261 ? -7.363 -10.741 -5.947 1.00 97.88 261 LYS A N 1
ATOM 2043 C CA . LYS A 1 261 ? -6.912 -10.134 -7.212 1.00 97.88 261 LYS A CA 1
ATOM 2044 C C . LYS A 1 261 ? -7.270 -8.651 -7.298 1.00 97.88 261 LYS A C 1
ATOM 2046 O O . LYS A 1 261 ? -6.467 -7.873 -7.805 1.00 97.88 261 LYS A O 1
ATOM 2051 N N . GLN A 1 262 ? -8.433 -8.244 -6.787 1.00 96.12 262 GLN A N 1
ATOM 2052 C CA . GLN A 1 262 ? -8.841 -6.839 -6.755 1.00 96.12 262 GLN A CA 1
ATOM 2053 C C . GLN A 1 262 ? -7.916 -5.994 -5.865 1.00 96.12 262 GLN A C 1
ATOM 2055 O O . GLN A 1 262 ? -7.520 -4.899 -6.268 1.00 96.12 262 GLN A O 1
ATOM 2060 N N . VAL A 1 263 ? -7.507 -6.509 -4.698 1.00 95.94 263 VAL A N 1
ATOM 2061 C CA . VAL A 1 263 ? -6.513 -5.836 -3.843 1.00 95.94 263 VAL A CA 1
ATOM 2062 C C . VAL A 1 263 ? -5.169 -5.720 -4.565 1.00 95.94 263 VAL A C 1
ATOM 2064 O O . VAL A 1 263 ? -4.605 -4.626 -4.607 1.00 95.94 263 VAL A O 1
ATOM 2067 N N . LEU A 1 264 ? -4.683 -6.789 -5.209 1.00 96.94 264 LEU A N 1
ATOM 2068 C CA . LEU A 1 264 ? -3.438 -6.737 -5.991 1.00 96.94 264 LEU A CA 1
ATOM 2069 C C . LEU A 1 264 ? -3.515 -5.715 -7.135 1.00 96.94 264 LEU A C 1
ATOM 2071 O O . LEU A 1 264 ? -2.589 -4.929 -7.335 1.00 96.94 264 LEU A O 1
ATOM 2075 N N . ALA A 1 265 ? -4.627 -5.704 -7.872 1.00 95.75 265 ALA A N 1
ATOM 2076 C CA . ALA A 1 265 ? -4.843 -4.811 -9.003 1.00 95.75 265 ALA A CA 1
ATOM 2077 C C . ALA A 1 265 ? -4.964 -3.341 -8.573 1.00 95.75 265 ALA A C 1
ATOM 2079 O O . ALA A 1 265 ? -4.554 -2.455 -9.322 1.00 95.75 265 ALA A O 1
ATOM 2080 N N . SER A 1 266 ? -5.431 -3.070 -7.346 1.00 91.56 266 SER A N 1
ATOM 2081 C CA . SER A 1 266 ? -5.526 -1.707 -6.803 1.00 91.56 266 SER A CA 1
ATOM 2082 C C . SER A 1 266 ? -4.183 -0.971 -6.748 1.00 91.56 266 SER A C 1
ATOM 2084 O O . SER A 1 266 ? -4.160 0.263 -6.809 1.00 91.56 266 SER A O 1
ATOM 2086 N N . LYS A 1 267 ? -3.067 -1.720 -6.742 1.00 92.19 267 LYS A N 1
ATOM 2087 C CA . LYS A 1 267 ? -1.709 -1.183 -6.883 1.00 92.19 267 LYS A CA 1
ATOM 2088 C C . LYS A 1 267 ? -1.532 -0.329 -8.147 1.00 92.19 267 LYS A C 1
ATOM 2090 O O . LYS A 1 267 ? -0.752 0.618 -8.147 1.00 92.19 267 LYS A O 1
ATOM 2095 N N . TYR A 1 268 ? -2.269 -0.653 -9.207 1.00 93.62 268 TYR A N 1
ATOM 2096 C CA . TYR A 1 268 ? -2.184 -0.011 -10.518 1.00 93.62 268 TYR A CA 1
ATOM 2097 C C . TYR A 1 268 ? -3.318 0.992 -10.784 1.00 93.62 268 TYR A C 1
ATOM 2099 O O . TYR A 1 268 ? -3.463 1.486 -11.908 1.00 93.62 268 TYR A O 1
ATOM 2107 N N . SER A 1 269 ? -4.105 1.328 -9.755 1.00 86.31 269 SER A N 1
ATOM 2108 C CA . SER A 1 269 ? -5.110 2.389 -9.844 1.00 86.31 269 SER A CA 1
ATOM 2109 C C . SER A 1 269 ? -4.456 3.741 -10.187 1.00 86.31 269 SER A C 1
ATOM 2111 O O . SER A 1 269 ? -3.297 3.965 -9.822 1.00 86.31 269 SER A O 1
ATOM 2113 N N . PRO A 1 270 ? -5.173 4.673 -10.849 1.00 79.50 270 PRO A N 1
ATOM 2114 C CA . PRO A 1 270 ? -4.611 5.980 -11.205 1.00 79.50 270 PRO A CA 1
ATOM 2115 C C . PRO A 1 270 ? -4.016 6.710 -9.999 1.00 79.50 270 PRO A C 1
ATOM 2117 O O . PRO A 1 270 ? -2.942 7.297 -10.069 1.00 79.50 270 PRO A O 1
ATOM 2120 N N . ARG A 1 271 ? -4.682 6.619 -8.846 1.00 75.06 271 ARG A N 1
ATOM 2121 C CA . ARG A 1 271 ? -4.227 7.282 -7.629 1.00 75.06 271 ARG A CA 1
ATOM 2122 C C . ARG A 1 271 ? -2.920 6.687 -7.100 1.00 75.06 271 ARG A C 1
ATOM 2124 O O . ARG A 1 271 ? -1.977 7.438 -6.865 1.00 75.06 271 ARG A O 1
ATOM 2131 N N . ALA A 1 272 ? -2.852 5.360 -6.991 1.00 81.06 272 ALA A N 1
ATOM 2132 C CA . ALA A 1 272 ? -1.666 4.656 -6.515 1.00 81.06 272 ALA A CA 1
ATOM 2133 C C . ALA A 1 272 ? -0.444 4.872 -7.421 1.00 81.06 272 ALA A C 1
ATOM 2135 O O . ALA A 1 272 ? 0.653 5.141 -6.929 1.00 81.06 272 ALA A O 1
ATOM 2136 N N . VAL A 1 273 ? -0.630 4.796 -8.744 1.00 86.38 273 VAL A N 1
ATOM 2137 C CA . VAL A 1 273 ? 0.460 4.998 -9.712 1.00 86.38 273 VAL A CA 1
ATOM 2138 C C . VAL A 1 273 ? 0.953 6.444 -9.679 1.00 86.38 273 VAL A C 1
ATOM 2140 O O . VAL A 1 273 ? 2.159 6.669 -9.606 1.00 86.38 273 VAL A O 1
ATOM 2143 N N . ALA A 1 274 ? 0.044 7.425 -9.671 1.00 80.56 274 ALA A N 1
ATOM 2144 C CA . ALA A 1 274 ? 0.420 8.837 -9.636 1.00 80.56 274 ALA A CA 1
ATOM 2145 C C . ALA A 1 274 ? 1.209 9.187 -8.377 1.00 80.56 274 ALA A C 1
ATOM 2147 O O . ALA A 1 274 ? 2.237 9.858 -8.454 1.00 80.56 274 ALA A O 1
ATOM 2148 N N . TYR A 1 275 ? 0.745 8.712 -7.224 1.00 76.88 275 TYR A N 1
ATOM 2149 C CA . TYR A 1 275 ? 1.440 8.928 -5.968 1.00 76.88 275 TYR A CA 1
ATOM 2150 C C . TYR A 1 275 ? 2.835 8.307 -5.989 1.00 76.88 275 TYR A C 1
ATOM 2152 O O . TYR A 1 275 ? 3.807 9.000 -5.706 1.00 76.88 275 TYR A O 1
ATOM 2160 N N . ARG A 1 276 ? 2.941 7.030 -6.383 1.00 86.25 276 ARG A N 1
ATOM 2161 C CA . ARG A 1 276 ? 4.216 6.308 -6.424 1.00 86.25 276 ARG A CA 1
ATOM 2162 C C . ARG A 1 276 ? 5.248 7.036 -7.292 1.00 86.25 276 ARG A C 1
ATOM 2164 O O . ARG A 1 276 ? 6.390 7.195 -6.874 1.00 86.25 276 ARG A O 1
ATOM 2171 N N . ILE A 1 277 ? 4.820 7.518 -8.461 1.00 84.75 277 ILE A N 1
ATOM 2172 C CA . ILE A 1 277 ? 5.657 8.316 -9.363 1.00 84.75 277 ILE A CA 1
ATOM 2173 C C . ILE A 1 277 ? 6.098 9.623 -8.692 1.00 84.75 277 ILE A C 1
ATOM 2175 O O . ILE A 1 277 ? 7.275 9.965 -8.745 1.00 84.75 277 ILE A O 1
ATOM 2179 N N . ARG A 1 278 ? 5.185 10.345 -8.028 1.00 80.88 278 ARG A N 1
ATOM 2180 C CA . ARG A 1 278 ? 5.499 11.617 -7.351 1.00 80.88 278 ARG A CA 1
ATOM 2181 C C . ARG A 1 278 ? 6.513 11.465 -6.221 1.00 80.88 278 ARG A C 1
ATOM 2183 O O . ARG A 1 278 ? 7.350 12.344 -6.059 1.00 80.88 278 ARG A O 1
ATOM 2190 N N . VAL A 1 279 ? 6.451 10.370 -5.465 1.00 76.19 279 VAL A N 1
ATOM 2191 C CA . VAL A 1 279 ? 7.423 10.089 -4.393 1.00 76.19 279 VAL A CA 1
ATOM 2192 C C . VAL A 1 279 ? 8.707 9.422 -4.903 1.00 76.19 279 VAL A C 1
ATOM 2194 O O . VAL A 1 279 ? 9.598 9.137 -4.109 1.00 76.19 279 VAL A O 1
ATOM 2197 N N . GLY A 1 280 ? 8.820 9.177 -6.214 1.00 82.25 280 GLY A N 1
ATOM 2198 C CA . GLY A 1 280 ? 10.027 8.639 -6.843 1.00 82.25 280 GLY A CA 1
ATOM 2199 C C . GLY A 1 280 ? 10.277 7.151 -6.590 1.00 82.25 280 GLY A C 1
ATOM 2200 O O . GLY A 1 280 ? 11.415 6.709 -6.700 1.00 82.25 280 GLY A O 1
ATOM 2201 N N . LEU A 1 281 ? 9.242 6.377 -6.250 1.00 86.06 281 LEU A N 1
ATOM 2202 C CA . LEU A 1 281 ? 9.362 4.937 -6.009 1.00 86.06 281 LEU A CA 1
ATOM 2203 C C . LEU A 1 281 ? 9.119 4.139 -7.296 1.00 86.06 281 LEU A C 1
ATOM 2205 O O . LEU A 1 281 ? 8.199 4.421 -8.066 1.00 86.06 281 LEU A O 1
ATOM 2209 N N . ALA A 1 282 ? 9.889 3.079 -7.522 1.00 89.19 282 ALA A N 1
ATOM 2210 C CA . ALA A 1 282 ? 9.631 2.158 -8.620 1.00 89.19 282 ALA A CA 1
ATOM 2211 C C . ALA A 1 282 ? 8.518 1.148 -8.283 1.00 89.19 282 ALA A C 1
ATOM 2213 O O . ALA A 1 282 ? 8.243 0.818 -7.124 1.00 89.19 282 ALA A O 1
ATOM 2214 N N . ASP A 1 283 ? 7.897 0.564 -9.317 1.00 91.50 283 ASP A N 1
ATOM 2215 C CA . ASP A 1 283 ? 6.908 -0.510 -9.132 1.00 91.50 283 ASP A CA 1
ATOM 2216 C C . ASP A 1 283 ? 7.472 -1.704 -8.349 1.00 91.50 283 ASP A C 1
ATOM 2218 O O . ASP A 1 283 ? 6.766 -2.318 -7.549 1.00 91.50 283 ASP A O 1
ATOM 2222 N N . GLN A 1 284 ? 8.744 -2.034 -8.567 1.00 89.94 284 GLN A N 1
ATOM 2223 C CA . GLN A 1 284 ? 9.391 -3.200 -7.962 1.00 89.94 284 GLN A CA 1
ATOM 2224 C C . GLN A 1 284 ? 9.724 -2.992 -6.477 1.00 89.94 284 GLN A C 1
ATOM 2226 O O . GLN A 1 284 ? 9.755 -3.960 -5.719 1.00 89.94 284 GLN A O 1
ATOM 2231 N N . GLU A 1 285 ? 9.898 -1.739 -6.057 1.00 88.31 285 GLU A N 1
ATOM 2232 C CA . GLU A 1 285 ? 10.209 -1.349 -4.675 1.00 88.31 285 GLU A CA 1
ATOM 2233 C C . GLU A 1 285 ? 8.967 -1.327 -3.774 1.00 88.31 285 GLU A C 1
ATOM 2235 O O . GLU A 1 285 ? 9.080 -1.262 -2.555 1.00 88.31 285 GLU A O 1
ATOM 2240 N N . THR A 1 286 ? 7.773 -1.431 -4.364 1.00 88.81 286 THR A N 1
ATOM 2241 C CA . THR A 1 286 ? 6.481 -1.375 -3.663 1.00 88.81 286 THR A CA 1
ATOM 2242 C C . THR A 1 286 ? 5.685 -2.677 -3.846 1.00 88.81 286 THR A C 1
ATOM 2244 O O . THR A 1 286 ? 4.590 -2.671 -4.418 1.00 88.81 286 THR A O 1
ATOM 2247 N N . PRO A 1 287 ? 6.211 -3.851 -3.443 1.00 92.50 287 PRO A N 1
ATOM 2248 C CA . PRO A 1 287 ? 5.448 -5.090 -3.527 1.00 92.50 287 PRO A CA 1
ATOM 2249 C C . PRO A 1 287 ? 4.225 -5.041 -2.596 1.00 92.50 287 PRO A C 1
ATOM 2251 O O . PRO A 1 287 ? 4.269 -4.463 -1.510 1.00 92.50 287 PRO A O 1
ATOM 2254 N N . MET A 1 288 ? 3.133 -5.669 -3.030 1.00 93.38 288 MET A N 1
ATOM 2255 C CA . MET A 1 288 ? 1.875 -5.708 -2.287 1.00 93.38 288 MET A CA 1
ATOM 2256 C C . MET A 1 288 ? 1.801 -6.979 -1.437 1.00 93.38 288 MET A C 1
ATOM 2258 O O . MET A 1 288 ? 1.887 -8.075 -1.987 1.00 93.38 288 MET A O 1
ATOM 2262 N N . ALA A 1 289 ? 1.602 -6.847 -0.127 1.00 96.69 289 ALA A N 1
ATOM 2263 C CA . ALA A 1 289 ? 1.045 -7.919 0.693 1.00 96.69 289 ALA A CA 1
ATOM 2264 C C . ALA A 1 289 ? -0.459 -7.683 0.899 1.00 96.69 289 ALA A C 1
ATOM 2266 O O . ALA A 1 289 ? -0.959 -6.570 0.719 1.00 96.69 289 ALA A O 1
ATOM 2267 N N . VAL A 1 290 ? -1.193 -8.732 1.269 1.00 97.44 290 VAL A N 1
ATOM 2268 C CA . VAL A 1 290 ? -2.635 -8.649 1.538 1.00 97.44 290 VAL A CA 1
ATOM 2269 C C . VAL A 1 290 ? -2.923 -9.187 2.928 1.00 97.44 290 VAL A C 1
ATOM 2271 O O . VAL A 1 290 ? -2.654 -10.350 3.225 1.00 97.44 290 VAL A O 1
ATOM 2274 N N . LEU A 1 291 ? -3.479 -8.326 3.772 1.00 96.31 291 LEU A N 1
ATOM 2275 C CA . LEU A 1 291 ? -3.878 -8.631 5.135 1.00 96.31 291 LEU A CA 1
ATOM 2276 C C . LEU A 1 291 ? -5.313 -9.169 5.143 1.00 96.31 291 LEU A C 1
ATOM 2278 O O . LEU A 1 291 ? -6.241 -8.471 4.735 1.00 96.31 291 LEU A O 1
ATOM 2282 N N . PHE A 1 292 ? -5.480 -10.401 5.617 1.00 96.75 292 PHE A N 1
ATOM 2283 C CA . PHE A 1 292 ? -6.763 -11.074 5.802 1.00 96.75 292 PHE A CA 1
ATOM 2284 C C . PHE A 1 292 ? -7.155 -10.997 7.271 1.00 96.75 292 PHE A C 1
ATOM 2286 O O . PHE A 1 292 ? -6.442 -11.540 8.112 1.00 96.75 292 PHE A O 1
ATOM 2293 N N . LEU A 1 293 ? -8.283 -10.360 7.576 1.00 95.38 293 LEU A N 1
ATOM 2294 C CA . LEU A 1 293 ? -8.810 -10.222 8.936 1.00 95.38 293 LEU A CA 1
ATOM 2295 C C . LEU A 1 293 ? -10.228 -10.779 9.029 1.00 95.38 293 LEU A C 1
ATOM 2297 O O . LEU A 1 293 ? -11.008 -10.651 8.083 1.00 95.38 293 LEU A O 1
ATOM 2301 N N . GLU A 1 294 ? -10.579 -11.356 10.176 1.00 94.25 294 GLU A N 1
ATOM 2302 C CA . GLU A 1 294 ? -11.975 -11.651 10.499 1.00 94.25 294 GLU A CA 1
ATOM 2303 C C . GLU A 1 294 ? -12.796 -10.351 10.547 1.00 94.25 294 GLU A C 1
ATOM 2305 O O . GLU A 1 294 ? -12.332 -9.319 11.043 1.00 94.25 294 GLU A O 1
ATOM 2310 N N . MET A 1 295 ? -14.020 -10.382 10.019 1.00 91.56 295 MET A N 1
ATOM 2311 C CA . MET A 1 295 ? -14.960 -9.280 10.200 1.00 91.56 295 MET A CA 1
ATOM 2312 C C . MET A 1 295 ? -15.545 -9.334 11.606 1.00 91.56 295 MET A C 1
ATOM 2314 O O . MET A 1 295 ? -16.217 -10.294 11.978 1.00 91.56 295 MET A O 1
ATOM 2318 N N . ILE A 1 296 ? -15.332 -8.264 12.365 1.00 90.62 296 ILE A N 1
ATOM 2319 C CA . ILE A 1 296 ? -15.998 -8.055 13.648 1.00 90.62 296 ILE A CA 1
ATOM 2320 C C . ILE A 1 296 ? -17.395 -7.488 13.368 1.00 90.62 296 ILE A C 1
ATOM 2322 O O . ILE A 1 296 ? -17.534 -6.530 12.602 1.00 90.62 296 ILE A O 1
ATOM 2326 N N . ASP A 1 297 ? -18.422 -8.072 13.991 1.00 88.50 297 ASP A N 1
ATOM 2327 C CA . ASP A 1 297 ? -19.805 -7.575 13.958 1.00 88.50 297 ASP A CA 1
ATOM 2328 C C . ASP A 1 297 ? -19.924 -6.304 14.814 1.00 88.50 297 ASP A C 1
ATOM 2330 O O . ASP A 1 297 ? -20.342 -6.323 15.976 1.00 88.50 297 ASP A O 1
ATOM 2334 N N . ALA A 1 298 ? -19.412 -5.208 14.254 1.00 88.31 298 ALA A N 1
ATOM 2335 C CA . ALA A 1 298 ? -19.237 -3.947 14.946 1.00 88.31 298 ALA A CA 1
ATOM 2336 C C . ALA A 1 298 ? -20.552 -3.162 15.030 1.00 88.31 298 ALA A C 1
ATOM 2338 O O . ALA A 1 298 ? -21.126 -2.765 14.012 1.00 88.31 298 ALA A O 1
ATOM 2339 N N . VAL A 1 299 ? -20.979 -2.857 16.257 1.00 89.00 299 VAL A N 1
ATOM 2340 C CA . VAL A 1 299 ? -22.101 -1.942 16.528 1.00 89.00 299 VAL A CA 1
ATOM 2341 C C . VAL A 1 299 ? -21.642 -0.487 16.568 1.00 89.00 299 VAL A C 1
ATOM 2343 O O . VAL A 1 299 ? -22.406 0.408 16.204 1.00 89.00 299 VAL A O 1
ATOM 2346 N N . MET A 1 300 ? -20.380 -0.261 16.942 1.00 87.44 300 MET A N 1
ATOM 2347 C CA . MET A 1 300 ? -19.723 1.044 16.939 1.00 87.44 300 MET A CA 1
ATOM 2348 C C . MET A 1 300 ? -18.328 0.930 16.336 1.00 87.44 300 MET A C 1
ATOM 2350 O O . MET A 1 300 ? -17.655 -0.096 16.452 1.00 87.44 300 MET A O 1
ATOM 2354 N N . SER A 1 301 ? -17.866 2.004 15.718 1.00 88.69 301 SER A N 1
ATOM 2355 C CA . SER A 1 301 ? -16.491 2.122 15.247 1.00 88.69 301 SER A CA 1
ATOM 2356 C C . SER A 1 301 ? -16.051 3.569 15.208 1.00 88.69 301 SER A C 1
ATOM 2358 O O . SER A 1 301 ? -16.868 4.491 15.283 1.00 88.69 301 SER A O 1
ATOM 2360 N N . GLY A 1 302 ? -14.750 3.771 15.071 1.00 88.00 302 GLY A N 1
ATOM 2361 C CA . GLY A 1 302 ? -14.226 5.106 14.915 1.00 88.00 302 GLY A CA 1
ATOM 2362 C C . GLY A 1 302 ? -12.715 5.158 14.934 1.00 88.00 302 GLY A C 1
ATOM 2363 O O . GLY A 1 302 ? -12.032 4.188 14.598 1.00 88.00 302 GLY A O 1
ATOM 2364 N N . VAL A 1 303 ? -12.216 6.330 15.304 1.00 88.94 303 VAL A N 1
ATOM 2365 C CA . VAL A 1 303 ? -10.795 6.663 15.280 1.00 88.94 303 VAL A CA 1
ATOM 2366 C C . VAL A 1 303 ? -10.400 7.279 16.617 1.00 88.94 303 VAL A C 1
ATOM 2368 O O . VAL A 1 303 ? -11.186 8.007 17.218 1.00 88.94 303 VAL A O 1
ATOM 2371 N N . VAL A 1 304 ? -9.197 6.985 17.096 1.00 91.44 304 VAL A N 1
ATOM 2372 C CA . VAL A 1 304 ? -8.560 7.702 18.202 1.00 91.44 304 VAL A CA 1
ATOM 2373 C C . VAL A 1 304 ? -7.389 8.496 17.648 1.00 91.44 304 VAL A C 1
ATOM 2375 O O . VAL A 1 304 ? -6.491 7.921 17.034 1.00 91.44 304 VAL A O 1
ATOM 2378 N N . TYR A 1 305 ? -7.382 9.800 17.906 1.00 90.69 305 TYR A N 1
ATOM 2379 C CA . TYR A 1 305 ? -6.192 10.635 17.785 1.00 90.69 305 TYR A CA 1
ATOM 2380 C C . TYR A 1 305 ? -5.592 10.812 19.161 1.00 90.69 305 TYR A C 1
ATOM 2382 O O . TYR A 1 305 ? -6.231 11.349 20.065 1.00 90.69 305 TYR A O 1
ATOM 2390 N N . THR A 1 306 ? -4.364 10.340 19.337 1.00 91.19 306 THR A N 1
ATOM 2391 C CA . THR A 1 306 ? -3.717 10.377 20.651 1.00 91.19 306 THR A CA 1
ATOM 2392 C C . THR A 1 306 ? -3.303 11.798 21.043 1.00 91.19 306 THR A C 1
ATOM 2394 O O . THR A 1 306 ? -3.223 12.114 22.229 1.00 91.19 306 THR A O 1
ATOM 2397 N N . GLN A 1 307 ? -3.134 12.683 20.059 1.00 87.31 307 GLN A N 1
ATOM 2398 C CA . GLN A 1 307 ? -2.943 14.120 20.231 1.00 87.31 307 GLN A CA 1
ATOM 2399 C C . GLN A 1 307 ? -3.865 14.891 19.285 1.00 87.31 307 GLN A C 1
ATOM 2401 O O . GLN A 1 307 ? -3.971 14.538 18.114 1.00 87.31 307 GLN A O 1
ATOM 2406 N N . SER A 1 308 ? -4.495 15.965 19.769 1.00 78.75 308 SER A N 1
ATOM 2407 C CA . SER A 1 308 ? -5.296 16.858 18.925 1.00 78.75 308 SER A CA 1
ATOM 2408 C C . SER A 1 308 ? -4.435 17.593 17.882 1.00 78.75 308 SER A C 1
ATOM 2410 O O . SER A 1 308 ? -3.530 18.333 18.271 1.00 78.75 308 SER A O 1
ATOM 2412 N N . PRO A 1 309 ? -4.766 17.502 16.575 1.00 66.56 309 PRO A N 1
ATOM 2413 C CA . PRO A 1 309 ? -4.096 18.269 15.515 1.00 66.56 309 PRO A CA 1
ATOM 2414 C C . PRO A 1 309 ? -4.264 19.799 15.549 1.00 66.56 309 PRO A C 1
ATOM 2416 O O . PRO A 1 309 ? -3.792 20.467 14.641 1.00 66.56 309 PRO A O 1
ATOM 2419 N N . GLN A 1 310 ? -5.022 20.350 16.501 1.00 59.81 310 GLN A N 1
ATOM 2420 C CA . GLN A 1 310 ? -5.367 21.783 16.584 1.00 59.81 310 GLN A CA 1
ATOM 2421 C C . GLN A 1 310 ? -4.839 22.443 17.864 1.00 59.81 310 GLN A C 1
ATOM 2423 O O . GLN A 1 310 ? -5.172 23.590 18.143 1.00 59.81 310 GLN A O 1
ATOM 2428 N N . ALA A 1 311 ? -4.083 21.719 18.690 1.00 54.91 311 ALA A N 1
ATOM 2429 C CA . ALA A 1 311 ? -3.557 22.292 19.916 1.00 54.91 311 ALA A CA 1
ATOM 2430 C C . ALA A 1 311 ? -2.362 23.203 19.591 1.00 54.91 311 ALA A C 1
ATOM 2432 O O . ALA A 1 311 ? -1.285 22.704 19.275 1.00 54.91 311 ALA A O 1
ATOM 2433 N N . ASP A 1 312 ? -2.557 24.521 19.706 1.00 47.66 312 ASP A N 1
ATOM 2434 C CA . ASP A 1 312 ? -1.475 25.518 19.621 1.00 47.66 312 ASP A CA 1
ATOM 2435 C C . ASP A 1 312 ? -0.427 25.319 20.737 1.00 47.66 312 ASP A C 1
ATOM 2437 O O . ASP A 1 312 ? 0.745 25.656 20.578 1.00 47.66 312 ASP A O 1
ATOM 2441 N N . ASP A 1 313 ? -0.839 24.718 21.860 1.00 50.31 313 ASP A N 1
ATOM 2442 C CA . ASP A 1 313 ? 0.017 24.342 22.985 1.00 50.31 313 ASP A CA 1
ATOM 2443 C C . ASP A 1 313 ? 0.073 22.805 23.146 1.00 50.31 313 ASP A C 1
ATOM 2445 O O . ASP A 1 313 ? -0.953 22.180 23.443 1.00 50.31 313 ASP A O 1
ATOM 2449 N N . PRO A 1 314 ? 1.255 22.167 23.031 1.00 50.19 314 PRO A N 1
ATOM 2450 C CA . PRO A 1 314 ? 1.446 20.750 23.342 1.00 50.19 314 PRO A CA 1
ATOM 2451 C C . PRO A 1 314 ? 1.003 20.353 24.761 1.00 50.19 314 PRO A C 1
ATOM 2453 O O . PRO A 1 314 ? 0.643 19.197 24.979 1.00 50.19 314 PRO A O 1
ATOM 2456 N N . ALA A 1 315 ? 0.996 21.279 25.727 1.00 43.56 315 ALA A N 1
ATOM 2457 C CA . ALA A 1 315 ? 0.506 21.036 27.086 1.00 43.56 315 ALA A CA 1
ATOM 2458 C C . ALA A 1 315 ? -1.034 21.006 27.184 1.00 43.56 315 ALA A C 1
ATOM 2460 O O . ALA A 1 315 ? -1.573 20.456 28.144 1.00 43.56 315 ALA A O 1
ATOM 2461 N N . ALA A 1 316 ? -1.743 21.529 26.177 1.00 55.41 316 ALA A N 1
ATOM 2462 C CA . ALA A 1 316 ? -3.194 21.413 26.012 1.00 55.41 316 ALA A CA 1
ATOM 2463 C C . ALA A 1 316 ? -3.599 20.213 25.130 1.00 55.41 316 ALA A C 1
ATOM 2465 O O . ALA A 1 316 ? -4.779 20.043 24.805 1.00 55.41 316 ALA A O 1
ATOM 2466 N N . ALA A 1 317 ? -2.635 19.370 24.737 1.00 71.62 317 ALA A N 1
ATOM 2467 C CA . ALA A 1 317 ? -2.894 18.157 23.977 1.00 71.62 317 ALA A CA 1
ATOM 2468 C C . ALA A 1 317 ? -3.880 17.247 24.729 1.00 71.62 317 ALA A C 1
ATOM 2470 O O . ALA A 1 317 ? -3.686 16.888 25.890 1.00 71.62 317 ALA A O 1
ATOM 2471 N N . CYS A 1 318 ? -4.934 16.836 24.037 1.00 84.00 318 CYS A N 1
ATOM 2472 C CA . CYS A 1 318 ? -5.908 15.863 24.513 1.00 84.00 318 CYS A CA 1
ATOM 2473 C C . CYS A 1 318 ? -5.983 14.680 23.546 1.00 84.00 318 CYS A C 1
ATOM 2475 O O . CYS A 1 318 ? -5.528 14.773 22.402 1.00 84.00 318 CYS A O 1
ATOM 2477 N N . VAL A 1 319 ? -6.558 13.578 24.022 1.00 88.94 319 VAL A N 1
ATOM 2478 C CA . VAL A 1 319 ? -6.961 12.460 23.170 1.00 88.94 319 VAL A CA 1
ATOM 2479 C C . VAL A 1 319 ? -8.340 12.772 22.596 1.00 88.94 319 VAL A C 1
ATOM 2481 O O . VAL A 1 319 ? -9.260 13.107 23.345 1.00 88.94 319 VAL A O 1
ATOM 2484 N N . GLU A 1 320 ? -8.501 12.633 21.284 1.00 88.75 320 GLU A N 1
ATOM 2485 C CA . GLU A 1 320 ? -9.796 12.747 20.609 1.00 88.75 320 GLU A CA 1
ATOM 2486 C C . GLU A 1 320 ? -10.288 11.353 20.219 1.00 88.75 320 GLU A C 1
ATOM 2488 O O . GLU A 1 320 ? -9.635 10.645 19.451 1.00 88.75 320 GLU A O 1
ATOM 2493 N N . VAL A 1 321 ? -11.447 10.951 20.738 1.00 89.31 321 VAL A N 1
ATOM 2494 C CA . VAL A 1 321 ? -12.110 9.694 20.374 1.00 89.31 321 VAL A CA 1
ATOM 2495 C C . VAL A 1 321 ? -13.306 10.020 19.494 1.00 89.31 321 VAL A C 1
ATOM 2497 O O . VAL A 1 321 ? -14.311 10.552 19.966 1.00 89.31 321 VAL A O 1
ATOM 2500 N N . PHE A 1 322 ? -13.182 9.694 18.213 1.00 85.81 322 PHE A N 1
ATOM 2501 C CA . PHE A 1 322 ? -14.248 9.768 17.225 1.00 85.81 322 PHE A CA 1
ATOM 2502 C C . PHE A 1 322 ? -15.046 8.468 17.266 1.00 85.81 322 PHE A C 1
ATOM 2504 O O . PHE A 1 322 ? -14.446 7.394 17.224 1.00 85.81 322 PHE A O 1
ATOM 2511 N N . ALA A 1 323 ? -16.373 8.553 17.307 1.00 85.56 323 ALA A N 1
ATOM 2512 C CA . ALA A 1 323 ? -17.264 7.400 17.347 1.00 85.56 323 ALA A CA 1
ATOM 2513 C C . ALA A 1 323 ? -18.463 7.573 16.406 1.00 85.56 323 ALA A C 1
ATOM 2515 O O . ALA A 1 323 ? -19.023 8.660 16.266 1.00 85.56 323 ALA A O 1
ATOM 2516 N N . GLN A 1 324 ? -18.875 6.478 15.773 1.00 81.00 324 GLN A N 1
ATOM 2517 C CA . GLN A 1 324 ? -20.085 6.397 14.959 1.00 81.00 324 GLN A CA 1
ATOM 2518 C C . GLN A 1 324 ? -20.704 4.994 15.018 1.00 81.00 324 GLN A C 1
ATOM 2520 O O . GLN A 1 324 ? -20.023 4.010 15.319 1.00 81.00 324 GLN A O 1
ATOM 2525 N N . THR A 1 325 ? -21.993 4.896 14.693 1.00 80.31 325 THR A N 1
ATOM 2526 C CA . THR A 1 325 ? -22.714 3.619 14.630 1.00 80.31 325 THR A CA 1
ATOM 2527 C C . THR A 1 325 ? -22.362 2.827 13.367 1.00 80.31 325 THR A C 1
ATOM 2529 O O . THR A 1 325 ? -22.229 3.375 12.269 1.00 80.31 325 THR A O 1
ATOM 2532 N N . GLY A 1 326 ? -22.243 1.506 13.514 1.00 76.00 326 GLY A N 1
ATOM 2533 C CA . GLY A 1 326 ? -21.928 0.580 12.425 1.00 76.00 326 GLY A CA 1
ATOM 2534 C C . GLY A 1 326 ? -20.463 0.617 11.971 1.00 76.00 326 GLY A C 1
ATOM 2535 O O . GLY A 1 326 ? -19.565 0.988 12.727 1.00 76.00 326 GLY A O 1
ATOM 2536 N N . LEU A 1 327 ? -20.208 0.195 10.727 1.00 70.56 327 LEU A N 1
ATOM 2537 C CA . LEU A 1 327 ? -18.859 0.037 10.164 1.00 70.56 327 LEU A CA 1
ATOM 2538 C C . LEU A 1 327 ? -18.165 1.385 9.885 1.00 70.56 327 LEU A C 1
ATOM 2540 O O . LEU A 1 327 ? -18.756 2.296 9.302 1.00 70.56 327 LEU A O 1
ATOM 2544 N N . GLY A 1 328 ? -16.864 1.465 10.194 1.00 60.31 328 GLY A N 1
ATOM 2545 C CA . GLY A 1 328 ? -16.025 2.682 10.166 1.00 60.31 328 GLY A CA 1
ATOM 2546 C C . GLY A 1 328 ? -15.876 3.378 8.810 1.00 60.31 328 GLY A C 1
ATOM 2547 O O . GLY A 1 328 ? -15.335 4.476 8.723 1.00 60.31 328 GLY A O 1
ATOM 2548 N N . ARG A 1 329 ? -16.385 2.764 7.738 1.00 58.97 329 ARG A N 1
ATOM 2549 C CA . ARG A 1 329 ? -16.272 3.262 6.364 1.00 58.97 329 ARG A CA 1
ATOM 2550 C C . ARG A 1 329 ? -16.919 4.637 6.174 1.00 58.97 329 ARG A C 1
ATOM 2552 O O . ARG A 1 329 ? -16.351 5.481 5.495 1.00 58.97 329 ARG A O 1
ATOM 2559 N N . ARG A 1 330 ? -18.061 4.885 6.828 1.00 54.91 330 ARG A N 1
ATOM 2560 C CA . ARG A 1 330 ? -18.759 6.182 6.754 1.00 54.91 330 ARG A CA 1
ATOM 2561 C C . ARG A 1 330 ? -17.902 7.351 7.258 1.00 54.91 330 ARG A C 1
ATOM 2563 O O . ARG A 1 330 ? -17.835 8.368 6.578 1.00 54.91 330 ARG A O 1
ATOM 2570 N N . LEU A 1 331 ? -17.157 7.163 8.351 1.00 56.84 331 LEU A N 1
ATOM 2571 C CA . LEU A 1 331 ? -16.258 8.177 8.903 1.00 56.84 331 LEU A CA 1
ATOM 2572 C C . LEU A 1 331 ? -15.107 8.513 7.945 1.00 56.84 331 LEU A C 1
ATOM 2574 O O . LEU A 1 331 ? -14.791 9.683 7.731 1.00 56.84 331 LEU A O 1
ATOM 2578 N N . MET A 1 332 ? -14.505 7.475 7.360 1.00 55.81 332 MET A N 1
ATOM 2579 C CA . MET A 1 332 ? -13.359 7.588 6.452 1.00 55.81 332 MET A CA 1
ATOM 2580 C C . MET A 1 332 ? -13.741 8.247 5.121 1.00 55.81 332 MET A C 1
ATOM 2582 O O . MET A 1 332 ? -12.999 9.097 4.628 1.00 55.81 332 MET A O 1
ATOM 2586 N N . ASP A 1 333 ? -14.920 7.916 4.586 1.00 56.28 333 ASP A N 1
ATOM 2587 C CA . ASP A 1 333 ? -15.464 8.476 3.341 1.00 56.28 333 ASP A CA 1
ATOM 2588 C C . ASP A 1 333 ? -16.039 9.902 3.530 1.00 56.28 333 ASP A C 1
ATOM 2590 O O . ASP A 1 333 ? -16.544 10.499 2.581 1.00 56.28 333 ASP A O 1
ATOM 2594 N N . GLY A 1 334 ? -15.974 10.464 4.748 1.00 51.50 334 GLY A N 1
ATOM 2595 C CA . GLY A 1 334 ? -16.500 11.797 5.075 1.00 51.50 334 GLY A CA 1
ATOM 2596 C C . GLY A 1 334 ? -18.029 11.865 5.168 1.00 51.50 334 GLY A C 1
ATOM 2597 O O . GLY A 1 334 ? -18.593 12.956 5.213 1.00 51.50 334 GLY A O 1
ATOM 2598 N N . GLY A 1 335 ? -18.701 10.711 5.196 1.00 49.38 335 GLY A N 1
ATOM 2599 C CA . GLY A 1 335 ? -20.149 10.597 5.294 1.00 49.38 335 GLY A CA 1
ATOM 2600 C C . GLY A 1 335 ? -20.622 10.570 6.745 1.00 49.38 335 GLY A C 1
ATOM 2601 O O . GLY A 1 335 ? -20.506 9.551 7.421 1.00 49.38 335 GLY A O 1
ATOM 2602 N N . GLY A 1 336 ? -21.243 11.659 7.192 1.00 55.31 336 GLY A N 1
ATOM 2603 C CA . GLY A 1 336 ? -21.797 11.784 8.539 1.00 55.31 336 GLY A CA 1
ATOM 2604 C C . GLY A 1 336 ? -20.848 12.458 9.529 1.00 55.31 336 GLY A C 1
ATOM 2605 O O . GLY A 1 336 ? -19.639 12.549 9.324 1.00 55.31 336 GLY A O 1
ATOM 2606 N N . LEU A 1 337 ? -21.430 12.971 10.609 1.00 57.75 337 LEU A N 1
ATOM 2607 C CA . LEU A 1 337 ? -20.716 13.692 11.654 1.00 57.75 337 LEU A CA 1
ATOM 2608 C C . LEU A 1 337 ? -20.475 12.736 12.834 1.00 57.75 337 LEU A C 1
ATOM 2610 O O . LEU A 1 337 ? -21.449 12.298 13.448 1.00 57.75 337 LEU A O 1
ATOM 2614 N N . PRO A 1 338 ? -19.220 12.352 13.127 1.00 67.06 338 PRO A N 1
ATOM 2615 C CA . PRO A 1 338 ? -18.919 11.503 14.276 1.00 67.06 338 PRO A CA 1
ATOM 2616 C C . PRO A 1 338 ? -19.166 12.239 15.594 1.00 67.06 338 PRO A C 1
ATOM 2618 O O . PRO A 1 338 ? -18.955 13.449 15.696 1.00 67.06 338 PRO A O 1
ATOM 2621 N N . GLU A 1 339 ? -19.506 11.484 16.636 1.00 76.75 339 GLU A N 1
ATOM 2622 C CA . GLU A 1 339 ? -19.360 11.969 18.003 1.00 76.75 339 GLU A CA 1
ATOM 2623 C C . GLU A 1 339 ? -17.869 12.097 18.327 1.00 76.75 339 GLU A C 1
ATOM 2625 O O . GLU A 1 339 ? -17.090 11.198 18.014 1.00 76.75 339 GLU A O 1
ATOM 2630 N N . VAL A 1 340 ? -17.473 13.209 18.952 1.00 79.38 340 VAL A N 1
ATOM 2631 C CA . VAL A 1 340 ? -16.094 13.430 19.400 1.00 79.38 340 VAL A CA 1
ATOM 2632 C C . VAL A 1 340 ? -16.072 13.635 20.907 1.00 79.38 340 VAL A C 1
ATOM 2634 O O . VAL A 1 340 ? -16.714 14.548 21.439 1.00 79.38 340 VAL A O 1
ATOM 2637 N N . LEU A 1 341 ? -15.307 12.784 21.582 1.00 84.25 341 LEU A N 1
ATOM 2638 C CA . LEU A 1 341 ? -15.020 12.863 23.008 1.00 84.25 341 LEU A CA 1
ATOM 2639 C C . LEU A 1 341 ? -13.576 13.325 23.196 1.00 84.25 341 LEU A C 1
ATOM 2641 O O . LEU A 1 341 ? -12.652 12.733 22.642 1.00 84.25 341 LEU A O 1
ATOM 2645 N N . TYR A 1 342 ? -13.398 14.377 23.991 1.00 85.56 342 TYR A N 1
ATOM 2646 C CA . TYR A 1 342 ? -12.091 14.926 24.343 1.00 85.56 342 TYR A CA 1
ATOM 2647 C C . TYR A 1 342 ? -11.706 14.410 25.723 1.00 85.56 342 TYR A C 1
ATOM 2649 O O . TYR A 1 342 ? -12.444 14.619 26.687 1.00 85.56 342 TYR A O 1
ATOM 2657 N N . LEU A 1 343 ? -10.575 13.721 25.819 1.00 88.81 343 LEU A N 1
ATOM 2658 C CA . LEU A 1 343 ? -10.119 13.065 27.041 1.00 88.81 343 LEU A CA 1
ATOM 2659 C C . LEU A 1 343 ? -8.733 13.585 27.432 1.00 88.81 343 LEU A C 1
ATOM 2661 O O . LEU A 1 343 ? -7.890 13.848 26.569 1.00 88.81 343 LEU A O 1
ATOM 2665 N N . SER A 1 344 ? -8.498 13.749 28.734 1.00 90.19 344 SER A N 1
ATOM 2666 C CA . SER A 1 344 ? -7.183 14.137 29.249 1.00 90.19 344 SER A CA 1
ATOM 2667 C C . SER A 1 344 ? -6.129 13.070 28.934 1.00 90.19 344 SER A C 1
ATOM 2669 O O . SER A 1 344 ? -6.438 11.886 28.792 1.00 90.19 344 SER A O 1
ATOM 2671 N N . ARG A 1 345 ? -4.867 13.497 28.832 1.00 89.88 345 ARG A N 1
ATOM 2672 C CA . ARG A 1 345 ? -3.706 12.615 28.610 1.00 89.88 345 ARG A CA 1
ATOM 2673 C C . ARG A 1 345 ? -3.063 12.126 29.916 1.00 89.88 345 ARG A C 1
ATOM 2675 O O . ARG A 1 345 ? -1.904 11.724 29.940 1.00 89.88 345 ARG A O 1
ATOM 2682 N N . GLU A 1 346 ? -3.791 12.218 31.024 1.00 87.62 346 GLU A N 1
ATOM 2683 C CA . GLU A 1 346 ? -3.324 11.743 32.325 1.00 87.62 346 GLU A CA 1
ATOM 2684 C C . GLU A 1 346 ? -3.395 10.207 32.401 1.00 87.62 346 GLU A C 1
ATOM 2686 O O . GLU A 1 346 ? -4.197 9.596 31.690 1.00 87.62 346 GLU A O 1
ATOM 2691 N N . PRO A 1 347 ? -2.608 9.554 33.283 1.00 84.38 347 PRO A N 1
ATOM 2692 C CA . PRO A 1 347 ? -2.659 8.099 33.459 1.00 84.38 347 PRO A CA 1
ATOM 2693 C C . PRO A 1 347 ? -4.066 7.555 33.742 1.00 84.38 347 PRO A C 1
ATOM 2695 O O . PRO A 1 347 ? -4.392 6.441 33.326 1.00 84.38 347 PRO A O 1
ATOM 2698 N N . ASP A 1 348 ? -4.901 8.346 34.424 1.00 88.69 348 ASP A N 1
ATOM 2699 C CA . ASP A 1 348 ? -6.338 8.112 34.518 1.00 88.69 348 ASP A CA 1
ATOM 2700 C C . ASP A 1 348 ? -7.089 9.174 33.695 1.00 88.69 348 ASP A C 1
ATOM 2702 O O . ASP A 1 348 ? -7.329 10.284 34.184 1.00 88.69 348 ASP A O 1
ATOM 2706 N N . PRO A 1 349 ? -7.406 8.882 32.418 1.00 90.19 349 PRO A N 1
ATOM 2707 C CA . PRO A 1 349 ? -8.050 9.851 31.552 1.00 90.19 349 PRO A CA 1
ATOM 2708 C C . PRO A 1 349 ? -9.439 10.197 32.085 1.00 90.19 349 PRO A C 1
ATOM 2710 O O . PRO A 1 349 ? -10.158 9.351 32.617 1.00 90.19 349 PRO A O 1
ATOM 2713 N N . HIS A 1 350 ? -9.842 11.445 31.893 1.00 88.00 350 HIS A N 1
ATOM 2714 C CA . HIS A 1 350 ? -11.172 11.926 32.240 1.00 88.00 350 HIS A CA 1
ATOM 2715 C C . HIS A 1 350 ? -11.716 12.846 31.138 1.00 88.00 350 HIS A C 1
ATOM 2717 O O . HIS A 1 350 ? -10.930 13.464 30.412 1.00 88.00 350 HIS A O 1
ATOM 2723 N N . PRO A 1 351 ? -13.050 12.948 30.978 1.00 86.94 351 PRO A N 1
ATOM 2724 C CA . PRO A 1 351 ? -13.640 13.826 29.977 1.00 86.94 351 PRO A CA 1
ATOM 2725 C C . PRO A 1 351 ? -13.293 15.293 30.215 1.00 86.94 351 PRO A C 1
ATOM 2727 O O . PRO A 1 351 ? -13.502 15.828 31.305 1.00 86.94 351 PRO A O 1
ATOM 2730 N N . LEU A 1 352 ? -12.805 15.951 29.169 1.00 82.75 352 LEU A N 1
ATOM 2731 C CA . LEU A 1 352 ? -12.578 17.388 29.136 1.00 82.75 352 LEU A CA 1
ATOM 2732 C C . LEU A 1 352 ? -13.832 18.110 28.630 1.00 82.75 352 LEU A C 1
ATOM 2734 O O . LEU A 1 352 ? -14.659 17.551 27.902 1.00 82.75 352 LEU A O 1
ATOM 2738 N N . ARG A 1 353 ? -13.979 19.388 28.999 1.00 69.44 353 ARG A N 1
ATOM 2739 C CA . ARG A 1 353 ? -15.008 20.245 28.395 1.00 69.44 353 ARG A CA 1
ATOM 2740 C C . ARG A 1 353 ? -14.741 20.378 26.894 1.00 69.44 353 ARG A C 1
ATOM 2742 O O . ARG A 1 353 ? -13.600 20.590 26.494 1.00 69.44 353 ARG A O 1
ATOM 2749 N N . ARG A 1 354 ? -15.805 20.292 26.084 1.00 64.12 354 ARG A N 1
ATOM 2750 C CA . ARG A 1 354 ? -15.736 20.527 24.632 1.00 64.12 354 ARG A CA 1
ATOM 2751 C C . ARG A 1 354 ? -15.042 21.874 24.351 1.00 64.12 354 ARG A C 1
ATOM 2753 O O . ARG A 1 354 ? -15.393 22.857 25.012 1.00 64.12 354 ARG A O 1
ATOM 2760 N N . PRO A 1 355 ? -14.109 21.946 23.383 1.00 57.31 355 PRO A N 1
ATOM 2761 C CA . PRO A 1 355 ? -13.551 23.215 22.926 1.00 57.31 355 PRO A CA 1
ATOM 2762 C C . PRO A 1 355 ? -14.670 24.149 22.452 1.00 57.31 355 PRO A C 1
ATOM 2764 O O . PRO A 1 355 ? -15.646 23.685 21.861 1.00 57.31 355 PRO A O 1
ATOM 2767 N N . ALA A 1 356 ? -14.523 25.461 22.659 1.00 45.59 356 ALA A N 1
ATOM 2768 C CA . ALA A 1 356 ? -15.529 26.460 22.271 1.00 45.59 356 ALA A CA 1
ATOM 2769 C C . ALA A 1 356 ? -15.874 26.442 20.764 1.00 45.59 356 ALA A C 1
ATOM 2771 O O . ALA A 1 356 ? -16.950 26.883 20.370 1.00 45.59 356 ALA A O 1
ATOM 2772 N N . HIS A 1 357 ? -14.984 25.892 19.933 1.00 47.44 357 HIS A N 1
ATOM 2773 C CA . HIS A 1 357 ? -15.147 25.764 18.483 1.00 47.44 357 HIS A CA 1
ATOM 2774 C C . HIS A 1 357 ? -15.899 24.492 18.037 1.00 47.44 357 HIS A C 1
ATOM 2776 O O . HIS A 1 357 ? -16.228 24.360 16.859 1.00 47.44 357 HIS A O 1
ATOM 2782 N N . ALA A 1 358 ? -16.206 23.554 18.943 1.00 48.16 358 ALA A N 1
ATOM 2783 C CA . ALA A 1 358 ? -16.959 22.344 18.612 1.00 48.16 358 ALA A CA 1
ATOM 2784 C C . ALA A 1 358 ? -18.468 22.650 18.551 1.00 48.16 358 ALA A C 1
ATOM 2786 O O . ALA A 1 358 ? -19.095 22.944 19.569 1.00 48.16 358 ALA A O 1
ATOM 2787 N N . HIS A 1 359 ? -19.064 22.596 17.355 1.00 46.25 359 HIS A N 1
ATOM 2788 C CA . HIS A 1 359 ? -20.494 22.860 17.172 1.00 46.25 359 HIS A CA 1
ATOM 2789 C C . HIS A 1 359 ? -21.388 21.848 17.907 1.00 46.25 359 HIS A C 1
ATOM 2791 O O . HIS A 1 359 ? -21.093 20.655 17.987 1.00 46.25 359 HIS A O 1
ATOM 2797 N N . ASN A 1 360 ? -22.510 22.359 18.425 1.00 38.97 360 ASN A N 1
ATOM 2798 C CA . ASN A 1 360 ? -23.564 21.598 19.090 1.00 38.97 360 ASN A CA 1
ATOM 2799 C C . ASN A 1 360 ? -24.110 20.510 18.163 1.00 38.97 360 ASN A C 1
ATOM 2801 O O . ASN A 1 360 ? -24.816 20.812 17.204 1.00 38.97 360 ASN A O 1
ATOM 2805 N N . GLN A 1 361 ? -23.835 19.251 18.486 1.00 46.88 361 GLN A N 1
ATOM 2806 C CA . GLN A 1 361 ? -24.588 18.126 17.952 1.00 46.88 361 GLN A CA 1
ATOM 2807 C C . GLN A 1 361 ? -24.993 17.215 19.103 1.00 46.88 361 GLN A C 1
ATOM 2809 O O . GLN A 1 361 ? -24.186 16.894 19.988 1.00 46.88 361 GLN A O 1
ATOM 2814 N N . GLU A 1 362 ? -26.290 16.914 19.123 1.00 39.47 362 GLU A N 1
ATOM 2815 C CA . GLU A 1 362 ? -26.933 16.009 20.063 1.00 39.47 362 GLU A CA 1
ATOM 2816 C C . GLU A 1 362 ? -26.226 14.655 20.009 1.00 39.47 362 GLU A C 1
ATOM 2818 O O . GLU A 1 362 ? -25.971 14.103 18.939 1.00 39.47 362 GLU A O 1
ATOM 2823 N N . SER A 1 363 ? -25.866 14.156 21.188 1.00 41.44 363 SER A N 1
ATOM 2824 C CA . SER A 1 363 ? -25.238 12.858 21.408 1.00 41.44 363 SER A CA 1
ATOM 2825 C C . SER A 1 363 ? -26.082 11.755 20.775 1.00 41.44 363 SER A C 1
ATOM 2827 O O . SER A 1 363 ? -27.150 11.415 21.290 1.00 41.44 363 SER A O 1
ATOM 2829 N N . ALA A 1 364 ? -25.608 11.190 19.666 1.00 43.28 364 ALA A N 1
ATOM 2830 C CA . ALA A 1 364 ? -26.106 9.911 19.194 1.00 43.28 364 ALA A CA 1
ATOM 2831 C C . ALA A 1 364 ? -25.715 8.845 20.239 1.00 43.28 364 ALA A C 1
ATOM 2833 O O . ALA A 1 364 ? -24.544 8.746 20.596 1.00 43.28 364 ALA A O 1
ATOM 2834 N N . PRO A 1 365 ? -26.664 8.070 20.782 1.00 54.09 365 PRO A N 1
ATOM 2835 C CA . PRO A 1 365 ? -26.381 7.135 21.862 1.00 54.09 365 PRO A CA 1
ATOM 2836 C C . PRO A 1 365 ? -25.585 5.943 21.318 1.00 54.09 365 PRO A C 1
ATOM 2838 O O . PRO A 1 365 ? -26.046 5.268 20.398 1.00 54.09 365 PRO A O 1
ATOM 2841 N N . GLY A 1 366 ? -24.410 5.653 21.885 1.00 64.62 366 GLY A N 1
ATOM 2842 C CA . GLY A 1 366 ? -23.682 4.440 21.504 1.00 64.62 366 GLY A CA 1
ATOM 2843 C C . GLY A 1 366 ? -22.445 4.119 22.333 1.00 64.62 366 GLY A C 1
ATOM 2844 O O . GLY A 1 366 ? -22.378 3.040 22.918 1.00 64.62 366 GLY A O 1
ATOM 2845 N N . LEU A 1 367 ? -21.467 5.029 22.406 1.00 75.56 367 LEU A N 1
ATOM 2846 C CA . LEU A 1 367 ? -20.216 4.747 23.111 1.00 75.56 367 LEU A CA 1
ATOM 2847 C C . LEU A 1 367 ? -20.351 5.066 24.603 1.00 75.56 367 LEU A C 1
ATOM 2849 O O . LEU A 1 367 ? -20.632 6.197 24.990 1.00 75.56 367 LEU A O 1
ATOM 2853 N N . THR A 1 368 ? -20.137 4.068 25.460 1.00 82.38 368 THR A N 1
ATOM 2854 C CA . THR A 1 368 ? -20.137 4.302 26.910 1.00 82.38 368 THR A CA 1
ATOM 2855 C C . THR A 1 368 ? -18.911 5.118 27.325 1.00 82.38 368 THR A C 1
ATOM 2857 O O . THR A 1 368 ? -17.833 4.974 26.738 1.00 82.38 368 THR A O 1
ATOM 2860 N N . SER A 1 369 ? -19.038 5.929 28.380 1.00 84.00 369 SER A N 1
ATOM 2861 C CA . SER A 1 369 ? -17.896 6.667 28.939 1.00 84.00 369 SER A CA 1
ATOM 2862 C C . SER A 1 369 ? -16.739 5.732 29.300 1.00 84.00 369 SER A C 1
ATOM 2864 O O . SER A 1 369 ? -15.586 6.069 29.066 1.00 84.00 369 SER A O 1
ATOM 2866 N N . GLU A 1 370 ? -17.029 4.531 29.807 1.00 88.81 370 GLU A N 1
ATOM 2867 C CA . GLU A 1 370 ? -16.010 3.529 30.134 1.00 88.81 370 GLU A CA 1
ATOM 2868 C C . GLU A 1 370 ? -15.238 3.063 28.892 1.00 88.81 370 GLU A C 1
ATOM 2870 O O . GLU A 1 370 ? -14.007 3.030 28.907 1.00 88.81 370 GLU A O 1
ATOM 2875 N N . SER A 1 371 ? -15.940 2.779 27.790 1.00 91.44 371 SER A N 1
ATOM 2876 C CA . SER A 1 371 ? -15.310 2.408 26.520 1.00 91.44 371 SER A CA 1
ATOM 2877 C C . SER A 1 371 ? -14.428 3.533 25.970 1.00 91.44 371 SER A C 1
ATOM 2879 O O . SER A 1 371 ? -13.311 3.270 25.530 1.00 91.44 371 SER A O 1
ATOM 2881 N N . ALA A 1 372 ? -14.883 4.787 26.041 1.00 90.81 372 ALA A N 1
ATOM 2882 C CA . ALA A 1 372 ? -14.099 5.941 25.601 1.00 90.81 372 ALA A CA 1
ATOM 2883 C C . ALA A 1 372 ? -12.812 6.117 26.427 1.00 90.81 372 ALA A C 1
ATOM 2885 O O . ALA A 1 372 ? -11.730 6.295 25.868 1.00 90.81 372 ALA A O 1
ATOM 2886 N N . LEU A 1 373 ? -12.907 5.995 27.755 1.00 93.38 373 LEU A N 1
ATOM 2887 C CA . LEU A 1 373 ? -11.747 6.042 28.648 1.00 93.38 373 LEU A CA 1
ATOM 2888 C C . LEU A 1 373 ? -10.770 4.895 28.374 1.00 93.38 373 LEU A C 1
ATOM 2890 O O . LEU A 1 373 ? -9.556 5.102 28.354 1.00 93.38 373 LEU A O 1
ATOM 2894 N N . GLN A 1 374 ? -11.284 3.692 28.114 1.00 95.25 374 GLN A N 1
ATOM 2895 C CA . GLN A 1 374 ? -10.458 2.541 27.764 1.00 95.25 374 GLN A CA 1
ATOM 2896 C C . GLN A 1 374 ? -9.703 2.753 26.445 1.00 95.25 374 GLN A C 1
ATOM 2898 O O . GLN A 1 374 ? -8.513 2.439 26.371 1.00 95.25 374 GLN A O 1
ATOM 2903 N N . LEU A 1 375 ? -10.365 3.325 25.435 1.00 95.50 375 LEU A N 1
ATOM 2904 C CA . LEU A 1 375 ? -9.753 3.687 24.156 1.00 95.50 375 LEU A CA 1
ATOM 2905 C C . LEU A 1 375 ? -8.663 4.749 24.320 1.00 95.50 375 LEU A C 1
ATOM 2907 O O . LEU A 1 375 ? -7.607 4.609 23.711 1.00 95.50 375 LEU A O 1
ATOM 2911 N N . ALA A 1 376 ? -8.858 5.756 25.178 1.00 94.44 376 ALA A N 1
ATOM 2912 C CA . ALA A 1 376 ? -7.801 6.723 25.476 1.00 94.44 376 ALA A CA 1
ATOM 2913 C C . ALA A 1 376 ? -6.587 6.075 26.145 1.00 94.44 376 ALA A C 1
ATOM 2915 O O . ALA A 1 376 ? -5.458 6.329 25.727 1.00 94.44 376 ALA A O 1
ATOM 2916 N N . ARG A 1 377 ? -6.798 5.186 27.127 1.00 95.81 377 ARG A N 1
ATOM 2917 C CA . ARG A 1 377 ? -5.700 4.427 27.755 1.00 95.81 377 ARG A CA 1
ATOM 2918 C C . ARG A 1 377 ? -4.938 3.593 26.727 1.00 95.81 377 ARG A C 1
ATOM 2920 O O . ARG A 1 377 ? -3.711 3.577 26.745 1.00 95.81 377 ARG A O 1
ATOM 2927 N N . TRP A 1 378 ? -5.647 2.910 25.826 1.00 96.88 378 TRP A N 1
ATOM 2928 C CA . TRP A 1 378 ? -5.017 2.158 24.738 1.00 96.88 378 TRP A CA 1
ATOM 2929 C C . TRP A 1 378 ? -4.260 3.074 23.781 1.00 96.88 378 TRP A C 1
ATOM 2931 O O . TRP A 1 378 ? -3.113 2.780 23.470 1.00 96.88 378 TRP A O 1
ATOM 2941 N N . GLY A 1 379 ? -4.855 4.197 23.377 1.00 95.44 379 GLY A N 1
ATOM 2942 C CA . GLY A 1 379 ? -4.228 5.174 22.494 1.00 95.44 379 GLY A CA 1
ATOM 2943 C C . GLY A 1 379 ? -2.914 5.713 23.051 1.00 95.44 379 GLY A C 1
ATOM 2944 O O . GLY A 1 379 ? -1.896 5.655 22.369 1.00 95.44 379 GLY A O 1
ATOM 2945 N N . MET A 1 380 ? -2.902 6.145 24.314 1.00 94.50 380 MET A N 1
ATOM 2946 C CA . MET A 1 380 ? -1.685 6.632 24.976 1.00 94.50 380 MET A CA 1
ATOM 2947 C C . MET A 1 380 ? -0.601 5.554 25.074 1.00 94.50 380 MET A C 1
ATOM 2949 O O . MET A 1 380 ? 0.570 5.837 24.841 1.00 94.50 380 MET A O 1
ATOM 2953 N N . LYS A 1 381 ? -0.986 4.305 25.359 1.00 95.19 381 LYS A N 1
ATOM 2954 C CA . LYS A 1 381 ? -0.045 3.180 25.410 1.00 95.19 381 LYS A CA 1
ATOM 2955 C C . LYS A 1 381 ? 0.568 2.880 24.035 1.00 95.19 381 LYS A C 1
ATOM 2957 O O . LYS A 1 381 ? 1.769 2.654 23.920 1.00 95.19 381 LYS A O 1
ATOM 2962 N N . ILE A 1 382 ? -0.253 2.916 22.984 1.00 95.56 382 ILE A N 1
ATOM 2963 C CA . ILE A 1 382 ? 0.206 2.736 21.604 1.00 95.56 382 ILE A CA 1
ATOM 2964 C C . ILE A 1 382 ? 1.158 3.875 21.214 1.00 95.56 382 ILE A C 1
ATOM 2966 O O . ILE A 1 382 ? 2.232 3.593 20.685 1.00 95.56 382 ILE A O 1
ATOM 2970 N N . GLU A 1 383 ? 0.817 5.131 21.521 1.00 93.75 383 GLU A N 1
ATOM 2971 C CA . GLU A 1 383 ? 1.694 6.293 21.305 1.00 93.75 383 GLU A CA 1
ATOM 2972 C C . GLU A 1 383 ? 3.050 6.124 22.003 1.00 93.75 383 GLU A C 1
ATOM 2974 O O . GLU A 1 383 ? 4.084 6.330 21.370 1.00 93.75 383 GLU A O 1
ATOM 2979 N N . GLU A 1 384 ? 3.061 5.689 23.267 1.00 92.88 384 GLU A N 1
ATOM 2980 C CA . GLU A 1 384 ? 4.289 5.442 24.030 1.00 92.88 384 GLU A CA 1
ATOM 2981 C C . GLU A 1 384 ? 5.194 4.418 23.327 1.00 92.88 384 GLU A C 1
ATOM 2983 O O . GLU A 1 384 ? 6.384 4.671 23.136 1.00 92.88 384 GLU A O 1
ATOM 2988 N N . THR A 1 385 ? 4.633 3.294 22.865 1.00 91.38 385 THR A N 1
ATOM 2989 C CA . THR A 1 385 ? 5.400 2.281 22.112 1.00 91.38 385 THR A CA 1
ATOM 2990 C C . THR A 1 385 ? 5.843 2.755 20.725 1.00 91.38 385 THR A C 1
ATOM 2992 O O . THR A 1 385 ? 6.896 2.348 20.234 1.00 91.38 385 THR A O 1
ATOM 2995 N N . ALA A 1 386 ? 5.060 3.621 20.079 1.00 88.56 386 ALA A N 1
ATOM 2996 C CA . ALA A 1 386 ? 5.363 4.150 18.754 1.00 88.56 386 ALA A CA 1
ATOM 2997 C C . ALA A 1 386 ? 6.368 5.316 18.782 1.00 88.56 386 ALA A C 1
ATOM 2999 O O . ALA A 1 386 ? 6.999 5.587 17.760 1.00 88.56 386 ALA A O 1
ATOM 3000 N N . GLY A 1 387 ? 6.514 5.999 19.922 1.00 89.62 387 GLY A N 1
ATOM 3001 C CA . GLY A 1 387 ? 7.402 7.150 20.106 1.00 89.62 387 GLY A CA 1
ATOM 3002 C C . GLY A 1 387 ? 6.921 8.445 19.439 1.00 89.62 387 GLY A C 1
ATOM 3003 O O . GLY A 1 387 ? 7.670 9.417 19.395 1.00 89.62 387 GLY A O 1
ATOM 3004 N N . GLN A 1 388 ? 5.699 8.463 18.902 1.00 89.00 388 GLN A N 1
ATOM 3005 C CA . GLN A 1 388 ? 5.093 9.623 18.244 1.00 89.00 388 GLN A CA 1
ATOM 3006 C C . GLN A 1 388 ? 3.563 9.494 18.216 1.00 89.00 388 GLN A C 1
ATOM 3008 O O . GLN A 1 388 ? 3.065 8.363 18.238 1.00 89.00 388 GLN A O 1
ATOM 3013 N N . PRO A 1 389 ? 2.810 10.602 18.096 1.00 90.31 389 PRO A N 1
ATOM 3014 C CA . PRO A 1 389 ? 1.347 10.579 18.080 1.00 90.31 389 PRO A CA 1
ATOM 3015 C C . PRO A 1 389 ? 0.757 9.696 16.985 1.00 90.31 389 PRO A C 1
ATOM 3017 O O . PRO A 1 389 ? 1.366 9.499 15.932 1.00 90.31 389 PRO A O 1
ATOM 3020 N N . GLN A 1 390 ? -0.412 9.118 17.263 1.00 91.38 390 GLN A N 1
ATOM 3021 C CA . GLN A 1 390 ? -1.014 8.054 16.463 1.00 91.38 390 GLN A CA 1
ATOM 3022 C C . GLN A 1 390 ? -2.462 8.355 16.066 1.00 91.38 390 GLN A C 1
ATOM 3024 O O . GLN A 1 390 ? -3.232 8.959 16.816 1.00 91.38 390 GLN A O 1
ATOM 3029 N N . ASP A 1 391 ? -2.809 7.871 14.877 1.00 89.31 391 ASP A N 1
ATOM 3030 C CA . ASP A 1 391 ? -4.155 7.716 14.334 1.00 89.31 391 ASP A CA 1
ATOM 3031 C C . ASP A 1 391 ? -4.512 6.222 14.372 1.00 89.31 391 ASP A C 1
ATOM 3033 O O . ASP A 1 391 ? -3.863 5.402 13.712 1.00 89.31 391 ASP A O 1
ATOM 3037 N N . ILE A 1 392 ? -5.501 5.867 15.196 1.00 92.19 392 ILE A N 1
ATOM 3038 C CA . ILE A 1 392 ? -5.829 4.481 15.542 1.00 92.19 392 ILE A CA 1
ATOM 3039 C C . ILE A 1 392 ? -7.279 4.177 15.170 1.00 92.19 392 ILE A C 1
ATOM 3041 O O . ILE A 1 392 ? -8.204 4.762 15.728 1.00 92.19 392 ILE A O 1
ATOM 3045 N N . GLU A 1 393 ? -7.492 3.202 14.288 1.00 92.25 393 GLU A N 1
ATOM 3046 C CA . GLU A 1 393 ? -8.828 2.694 13.960 1.00 92.25 393 GLU A CA 1
ATOM 3047 C C . GLU A 1 393 ? -9.274 1.662 15.002 1.00 92.25 393 GLU A C 1
ATOM 3049 O O . GLU A 1 393 ? -8.526 0.733 15.330 1.00 92.25 393 GLU A O 1
ATOM 3054 N N . TRP A 1 394 ? -10.516 1.771 15.475 1.00 93.94 394 TRP A N 1
ATOM 3055 C CA . TRP A 1 394 ? -11.093 0.852 16.457 1.00 93.94 394 TRP A CA 1
ATOM 3056 C C . TRP A 1 394 ? -12.545 0.483 16.137 1.00 93.94 394 TRP A C 1
ATOM 3058 O O . TRP A 1 394 ? -13.245 1.171 15.387 1.00 93.94 394 TRP A O 1
ATOM 3068 N N . CYS A 1 395 ? -13.014 -0.616 16.727 1.00 93.12 395 CYS A N 1
ATOM 3069 C CA . CYS A 1 395 ? -14.433 -0.969 16.733 1.00 93.12 395 CYS A CA 1
ATOM 3070 C C . CYS A 1 395 ? -14.871 -1.631 18.041 1.00 93.12 395 CYS A C 1
ATOM 3072 O O . CYS A 1 395 ? -14.036 -2.071 18.833 1.00 93.12 395 CYS A O 1
ATOM 3074 N N . GLN A 1 396 ? -16.185 -1.676 18.254 1.00 92.50 396 GLN A N 1
ATOM 3075 C CA . GLN A 1 396 ? -16.838 -2.350 19.369 1.00 92.50 396 GLN A CA 1
ATOM 3076 C C . GLN A 1 396 ? -17.866 -3.352 18.845 1.00 92.50 396 GLN A C 1
ATOM 3078 O O . GLN A 1 396 ? -18.711 -2.988 18.023 1.00 92.50 396 GLN A O 1
ATOM 3083 N N . ASP A 1 397 ? -17.808 -4.593 19.328 1.00 91.62 397 ASP A N 1
ATOM 3084 C CA . ASP A 1 397 ? -18.793 -5.624 18.991 1.00 91.62 397 ASP A CA 1
ATOM 3085 C C . ASP A 1 397 ? -20.111 -5.460 19.774 1.00 91.62 397 ASP A C 1
ATOM 3087 O O . ASP A 1 397 ? -20.230 -4.655 20.702 1.00 91.62 397 ASP A O 1
ATOM 3091 N N . ASN A 1 398 ? -21.117 -6.263 19.427 1.00 88.88 398 ASN A N 1
ATOM 3092 C CA . ASN A 1 398 ? -22.418 -6.268 20.106 1.00 88.88 398 ASN A CA 1
ATOM 3093 C C . ASN A 1 398 ? -22.385 -6.714 21.588 1.00 88.88 398 ASN A C 1
ATOM 3095 O O . ASN A 1 398 ? -23.392 -6.578 22.284 1.00 88.88 398 ASN A O 1
ATOM 3099 N N . ARG A 1 399 ? -21.249 -7.224 22.087 1.00 89.88 399 ARG A N 1
ATOM 3100 C CA . ARG A 1 399 ? -21.027 -7.602 23.495 1.00 89.88 399 ARG A CA 1
ATOM 3101 C C . ARG A 1 399 ? -20.310 -6.507 24.284 1.00 89.88 399 ARG A C 1
ATOM 3103 O O . ARG A 1 399 ? -20.136 -6.656 25.490 1.00 89.88 399 ARG A O 1
ATOM 3110 N N . GLY A 1 400 ? -19.903 -5.426 23.621 1.00 88.81 400 GLY A N 1
ATOM 3111 C CA . GLY A 1 400 ? -19.166 -4.320 24.217 1.00 88.81 400 GLY A CA 1
ATOM 3112 C C . GLY A 1 400 ? -17.644 -4.487 24.195 1.00 88.81 400 GLY A C 1
ATOM 3113 O O . GLY A 1 400 ? -16.951 -3.613 24.718 1.00 88.81 400 GLY A O 1
ATOM 3114 N N . ASN A 1 401 ? -17.106 -5.548 23.582 1.00 93.94 401 ASN A N 1
ATOM 3115 C CA . ASN A 1 401 ? -15.663 -5.751 23.461 1.00 93.94 401 ASN A CA 1
ATOM 3116 C C . ASN A 1 401 ? -15.076 -4.768 22.447 1.00 93.94 401 ASN A C 1
ATOM 3118 O O . ASN A 1 401 ? -15.602 -4.619 21.345 1.00 93.94 401 ASN A O 1
ATOM 3122 N N . LEU A 1 402 ? -13.969 -4.125 22.813 1.00 95.38 402 LEU A N 1
ATOM 3123 C CA . LEU A 1 402 ? -13.239 -3.195 21.955 1.00 95.38 402 LEU A CA 1
ATOM 3124 C C . LEU A 1 402 ? -12.101 -3.909 21.223 1.00 95.38 402 LEU A C 1
ATOM 3126 O O . LEU A 1 402 ? -11.469 -4.800 21.787 1.00 95.38 402 LEU A O 1
ATOM 3130 N N . TYR A 1 403 ? -11.805 -3.469 20.003 1.00 96.00 403 TYR A N 1
ATOM 3131 C CA . TYR A 1 403 ? -10.739 -4.015 19.162 1.00 96.00 403 TYR A CA 1
ATOM 3132 C C . TYR A 1 403 ? -9.978 -2.902 18.449 1.00 96.00 403 TYR A C 1
ATOM 3134 O O . TYR A 1 403 ? -10.591 -1.958 17.945 1.00 96.00 403 TYR A O 1
ATOM 3142 N N . ILE A 1 404 ? -8.656 -3.053 18.344 1.00 96.19 404 ILE A N 1
ATOM 3143 C CA . ILE A 1 404 ? -7.807 -2.219 17.487 1.00 96.19 404 ILE A CA 1
ATOM 3144 C C . ILE A 1 404 ? -7.732 -2.843 16.093 1.00 96.19 404 ILE A C 1
ATOM 3146 O O . ILE A 1 404 ? -7.442 -4.030 15.947 1.00 96.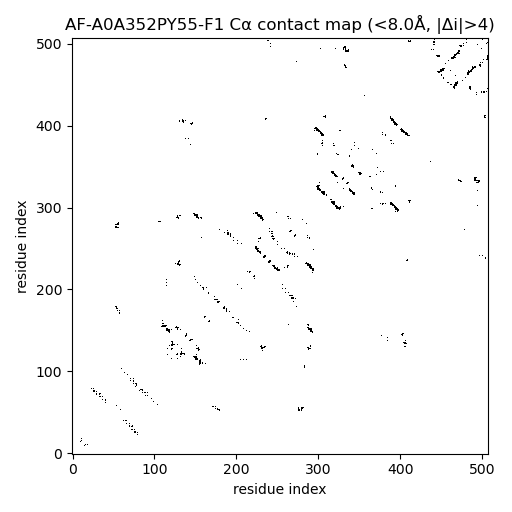19 404 ILE A O 1
ATOM 3150 N N . LEU A 1 405 ? -8.001 -2.036 15.068 1.00 92.69 405 LEU A N 1
ATOM 3151 C CA . LEU A 1 405 ? -8.052 -2.463 13.668 1.00 92.69 405 LEU A CA 1
ATOM 3152 C C . LEU A 1 405 ? -6.837 -1.994 12.865 1.00 92.69 405 LEU A C 1
ATOM 3154 O O . LEU A 1 405 ? -6.432 -2.666 11.917 1.00 92.69 405 LEU A O 1
ATOM 3158 N N . GLN A 1 406 ? -6.269 -0.843 13.226 1.00 91.06 406 GLN A N 1
ATOM 3159 C CA . GLN A 1 406 ? -5.106 -0.245 12.572 1.00 91.06 406 GLN A CA 1
ATOM 3160 C C . GLN A 1 406 ? -4.488 0.814 13.492 1.00 91.06 406 GLN A C 1
ATOM 3162 O O . GLN A 1 406 ? -5.190 1.404 14.308 1.00 91.06 406 GLN A O 1
ATOM 3167 N N . SER A 1 407 ? -3.197 1.086 13.326 1.00 90.12 407 SER A N 1
ATOM 3168 C CA . SER A 1 407 ? -2.515 2.236 13.927 1.00 90.12 407 SER A CA 1
ATOM 3169 C C . SER A 1 407 ? -1.512 2.780 12.931 1.00 90.12 407 SER A C 1
ATOM 3171 O O . SER A 1 407 ? -0.875 1.996 12.226 1.00 90.12 407 SER A O 1
ATOM 3173 N N . ARG A 1 408 ? -1.342 4.096 12.894 1.00 87.06 408 ARG A N 1
ATOM 3174 C CA . ARG A 1 408 ? -0.298 4.748 12.103 1.00 87.06 408 ARG A CA 1
ATOM 3175 C C . ARG A 1 408 ? 0.117 6.085 12.721 1.00 87.06 408 ARG A C 1
ATOM 3177 O O . ARG A 1 408 ? -0.637 6.627 13.531 1.00 87.06 408 ARG A O 1
ATOM 3184 N N . PRO A 1 409 ? 1.259 6.652 12.302 1.00 85.94 409 PRO A N 1
ATOM 3185 C CA . PRO A 1 409 ? 1.669 7.986 12.722 1.00 85.94 409 PRO A CA 1
ATOM 3186 C C . PRO A 1 409 ? 0.608 9.039 12.389 1.00 85.94 409 PRO A C 1
ATOM 3188 O O . PRO A 1 409 ? 0.093 9.077 11.270 1.00 85.94 409 PRO A O 1
ATOM 3191 N N . LEU A 1 410 ? 0.301 9.895 13.358 1.00 82.75 410 LEU A N 1
ATOM 3192 C CA . LEU A 1 410 ? -0.507 11.089 13.164 1.00 82.75 410 LEU A CA 1
ATOM 3193 C C . LEU A 1 410 ? 0.427 12.256 12.856 1.00 82.75 410 LEU A C 1
ATOM 3195 O O . LEU A 1 410 ? 1.200 12.676 13.715 1.00 82.75 410 LEU A O 1
ATOM 3199 N N . ASP A 1 411 ? 0.341 12.779 11.635 1.00 71.75 411 ASP A N 1
ATOM 3200 C CA . ASP A 1 411 ? 1.007 14.031 11.296 1.00 71.75 411 ASP A CA 1
ATOM 3201 C C . ASP A 1 411 ? 0.210 15.202 11.876 1.00 71.75 411 ASP A C 1
ATOM 3203 O O . ASP A 1 411 ? -0.958 15.429 11.541 1.00 71.75 411 ASP A O 1
ATOM 3207 N N . ILE A 1 412 ? 0.851 15.900 12.802 1.00 69.06 412 ILE A N 1
ATOM 3208 C CA . ILE A 1 412 ? 0.289 17.006 13.577 1.00 69.06 412 ILE A CA 1
ATOM 3209 C C . ILE A 1 412 ? 0.777 18.352 13.033 1.00 69.06 412 ILE A C 1
ATOM 3211 O O . ILE A 1 412 ? 0.393 19.381 13.572 1.00 69.06 412 ILE A O 1
ATOM 3215 N N . GLY A 1 413 ? 1.612 18.347 11.984 1.00 55.41 413 GLY A N 1
ATOM 3216 C CA . GLY A 1 413 ? 2.274 19.533 11.465 1.00 55.41 413 GLY A CA 1
ATOM 3217 C C . GLY A 1 413 ? 3.239 20.117 12.494 1.00 55.41 413 GLY A C 1
ATOM 3218 O O . GLY A 1 413 ? 2.845 20.831 13.412 1.00 55.41 413 GLY A O 1
ATOM 3219 N N . SER A 1 414 ? 4.544 19.887 12.340 1.00 37.31 414 SER A N 1
ATOM 3220 C CA . SER A 1 414 ? 5.493 20.788 12.990 1.00 37.31 414 SER A CA 1
ATOM 3221 C C . SER A 1 414 ? 5.399 22.135 12.276 1.00 37.31 414 SER A C 1
ATOM 3223 O O . SER A 1 414 ? 6.070 22.345 11.265 1.00 37.31 414 SER A O 1
ATOM 3225 N N . VAL A 1 415 ? 4.606 23.070 12.797 1.00 37.97 415 VAL A N 1
ATOM 3226 C CA . VAL A 1 415 ? 4.807 24.490 12.497 1.00 37.97 415 VAL A CA 1
ATOM 3227 C C . VAL A 1 415 ? 6.093 24.902 13.214 1.00 37.97 415 VAL A C 1
ATOM 3229 O O . VAL A 1 415 ? 6.092 25.543 14.257 1.00 37.97 415 VAL A O 1
ATOM 3232 N N . ARG A 1 416 ? 7.237 24.455 12.693 1.00 29.75 416 ARG A N 1
ATOM 3233 C CA . ARG A 1 416 ? 8.481 25.187 12.873 1.00 29.75 416 ARG A CA 1
ATOM 3234 C C . ARG A 1 416 ? 8.600 26.048 11.627 1.00 29.75 416 ARG A C 1
ATOM 3236 O O . ARG A 1 416 ? 8.829 25.481 10.558 1.00 29.75 416 ARG A O 1
ATOM 3243 N N . PRO A 1 417 ? 8.430 27.377 11.736 1.00 29.62 417 PRO A N 1
ATOM 3244 C CA . PRO A 1 417 ? 8.827 28.257 10.655 1.00 29.62 417 PRO A CA 1
ATOM 3245 C C . PRO A 1 417 ? 10.287 27.915 10.328 1.00 29.62 417 PRO A C 1
ATOM 3247 O O . PRO A 1 417 ? 11.107 27.862 11.257 1.00 29.62 417 PRO A O 1
ATOM 3250 N N . PRO A 1 418 ? 10.631 27.614 9.066 1.00 32.84 418 PRO A N 1
ATOM 3251 C CA . PRO A 1 418 ? 12.027 27.598 8.677 1.00 32.84 418 PRO A CA 1
ATOM 3252 C C . PRO A 1 418 ? 12.553 29.011 8.956 1.00 32.84 418 PRO A C 1
ATOM 3254 O O . PRO A 1 418 ? 12.008 29.990 8.459 1.00 32.84 418 PRO A O 1
ATOM 3257 N N . ASP A 1 419 ? 13.542 29.094 9.841 1.00 35.19 419 ASP A N 1
ATOM 3258 C CA . ASP A 1 419 ? 14.232 30.315 10.263 1.00 35.19 419 ASP A CA 1
ATOM 3259 C C . ASP A 1 419 ? 13.390 31.385 10.966 1.00 35.19 419 ASP A C 1
ATOM 3261 O O . ASP A 1 419 ? 13.101 32.411 10.371 1.00 35.19 419 ASP A O 1
ATOM 3265 N N . GLY A 1 420 ? 13.087 31.217 12.264 1.00 32.91 420 GLY A N 1
ATOM 3266 C CA . GLY A 1 420 ? 12.886 32.341 13.206 1.00 32.91 420 GLY A CA 1
ATOM 3267 C C . GLY A 1 420 ? 11.946 33.478 12.766 1.00 32.91 420 GLY A C 1
ATOM 3268 O O . GLY A 1 420 ? 12.073 34.596 13.263 1.00 32.91 420 GLY A O 1
ATOM 3269 N N . GLY A 1 421 ? 11.051 33.208 11.818 1.00 30.97 421 GLY A N 1
ATOM 3270 C CA . GLY A 1 421 ? 10.126 34.162 11.242 1.00 30.97 421 GLY A CA 1
ATOM 3271 C C . GLY A 1 421 ? 8.977 34.368 12.206 1.00 30.97 421 GLY A C 1
ATOM 3272 O O . GLY A 1 421 ? 8.515 33.410 12.827 1.00 30.97 421 GLY A O 1
ATOM 3273 N N . ALA A 1 422 ? 8.572 35.626 12.352 1.00 33.53 422 ALA A N 1
ATOM 3274 C CA . ALA A 1 422 ? 7.436 36.042 13.156 1.00 33.53 422 ALA A CA 1
ATOM 3275 C C . ALA A 1 422 ? 6.214 35.134 12.930 1.00 33.53 422 ALA A C 1
ATOM 3277 O O . ALA A 1 422 ? 6.031 34.595 11.835 1.00 33.53 422 ALA A O 1
ATOM 3278 N N . GLU A 1 423 ? 5.378 34.998 13.968 1.00 37.66 423 GLU A N 1
ATOM 3279 C CA . GLU A 1 423 ? 4.013 34.483 13.816 1.00 37.66 423 GLU A CA 1
ATOM 3280 C C . GLU A 1 423 ? 3.384 35.089 12.556 1.00 37.66 423 GLU A C 1
ATOM 3282 O O . GLU A 1 423 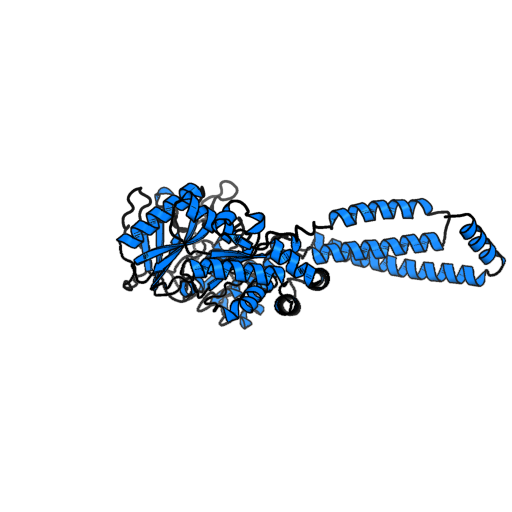? 3.633 36.273 12.299 1.00 37.66 423 GLU A O 1
ATOM 3287 N N . PRO A 1 424 ? 2.631 34.315 11.748 1.00 42.66 424 PRO A N 1
ATOM 3288 C CA . PRO A 1 424 ? 1.998 34.864 10.560 1.00 42.66 424 PRO A CA 1
ATOM 3289 C C . PRO A 1 424 ? 1.222 36.106 10.989 1.00 42.66 424 PRO A C 1
ATOM 3291 O O . PRO A 1 424 ? 0.295 36.000 11.792 1.00 42.66 424 PRO A O 1
ATOM 3294 N N . GLU A 1 425 ? 1.666 37.279 10.515 1.00 43.53 425 GLU A N 1
ATOM 3295 C CA . GLU A 1 425 ? 0.975 38.540 10.756 1.00 43.53 425 GLU A CA 1
ATOM 3296 C C . GLU A 1 425 ? -0.496 38.279 10.458 1.00 43.53 425 GLU A C 1
ATOM 3298 O O . GLU A 1 425 ? -0.830 37.786 9.378 1.00 43.53 425 GLU A O 1
ATOM 3303 N N . SER A 1 426 ? -1.362 38.544 11.436 1.00 45.94 426 SER A N 1
ATOM 3304 C CA . SER A 1 426 ? -2.805 38.550 11.250 1.00 45.94 426 SER A CA 1
ATOM 3305 C C . SER A 1 426 ? -3.107 39.381 10.008 1.00 45.94 426 SER A C 1
ATOM 3307 O O . SER A 1 426 ? -3.046 40.610 10.044 1.00 45.94 426 SER A O 1
ATOM 3309 N N . LEU A 1 427 ? -3.362 38.705 8.891 1.00 53.53 427 LEU A N 1
ATOM 3310 C CA . LEU A 1 427 ? -3.692 39.351 7.637 1.00 53.53 427 LEU A CA 1
ATOM 3311 C C . LEU A 1 427 ? -5.051 40.012 7.850 1.00 53.53 427 LEU A C 1
ATOM 3313 O O . LEU A 1 427 ? -6.071 39.328 7.940 1.00 53.53 427 LEU A O 1
ATOM 3317 N N . GLU A 1 428 ? -5.069 41.340 7.962 1.00 56.59 428 GLU A N 1
ATOM 3318 C CA . GLU A 1 428 ? -6.304 42.121 7.943 1.00 56.59 428 GLU A CA 1
ATOM 3319 C C . GLU A 1 428 ? -6.923 42.020 6.543 1.00 56.59 428 GLU A C 1
ATOM 3321 O O . GLU A 1 428 ? -6.695 42.839 5.651 1.00 56.59 428 GLU A O 1
ATOM 3326 N N . ILE A 1 429 ? -7.702 40.963 6.325 1.00 65.88 429 ILE A N 1
ATOM 3327 C CA . ILE A 1 429 ? -8.489 40.789 5.111 1.00 65.88 429 ILE A CA 1
ATOM 3328 C C . ILE A 1 429 ? -9.706 41.711 5.234 1.00 65.88 429 ILE A C 1
ATOM 3330 O O . ILE A 1 429 ? -10.683 41.387 5.900 1.00 65.88 429 ILE A O 1
ATOM 3334 N N . ALA A 1 430 ? -9.660 42.867 4.568 1.00 72.69 430 ALA A N 1
ATOM 3335 C CA . ALA A 1 430 ? -10.735 43.869 4.569 1.00 72.69 430 ALA A CA 1
ATOM 3336 C C . ALA A 1 430 ? -12.017 43.436 3.816 1.00 72.69 430 ALA A C 1
ATOM 3338 O O . ALA A 1 430 ? -12.937 44.236 3.629 1.00 72.69 430 ALA A O 1
ATOM 3339 N N . ASN A 1 431 ? -12.084 42.188 3.347 1.00 79.12 431 ASN A N 1
ATOM 3340 C CA . ASN A 1 431 ? -13.235 41.663 2.626 1.00 79.12 431 ASN A CA 1
ATOM 3341 C C . ASN A 1 431 ? -14.357 41.299 3.611 1.00 79.12 431 ASN A C 1
ATOM 3343 O O . ASN A 1 431 ? -14.079 40.839 4.719 1.00 79.12 431 ASN A O 1
ATOM 3347 N N . PRO A 1 432 ? -15.634 41.441 3.213 1.00 83.25 432 PRO A N 1
ATOM 3348 C CA . PRO A 1 432 ? -16.736 40.945 4.022 1.00 83.25 432 PRO A CA 1
ATOM 3349 C C . PRO A 1 432 ? -16.599 39.432 4.213 1.00 83.25 432 PRO A C 1
ATOM 3351 O O . PRO A 1 432 ? -16.475 38.676 3.247 1.00 83.25 432 PRO A O 1
ATOM 3354 N N . ILE A 1 433 ? -16.642 39.006 5.471 1.00 83.88 433 ILE A N 1
ATOM 3355 C CA . ILE A 1 433 ? -16.654 37.599 5.855 1.00 83.88 433 ILE A CA 1
ATOM 3356 C C . ILE A 1 433 ? -17.952 36.974 5.330 1.00 83.88 433 ILE A C 1
ATOM 3358 O O . ILE A 1 433 ? -19.047 37.361 5.737 1.00 83.88 433 ILE A O 1
ATOM 3362 N N . LEU A 1 434 ? -17.826 36.030 4.394 1.00 84.00 434 LEU A N 1
ATOM 3363 C CA . LEU A 1 434 ? -18.972 35.320 3.814 1.00 84.00 434 LEU A CA 1
ATOM 3364 C C . LEU A 1 434 ? -19.435 34.166 4.706 1.00 84.00 434 LEU A C 1
ATOM 3366 O O . LEU A 1 434 ? -20.630 33.911 4.823 1.00 84.00 434 LEU A O 1
ATOM 3370 N N . LEU A 1 435 ? -18.474 33.468 5.307 1.00 81.00 435 LEU A N 1
ATOM 3371 C CA . LEU A 1 435 ? -18.665 32.346 6.212 1.00 81.00 435 LEU A CA 1
ATOM 3372 C C . LEU A 1 435 ? -17.557 32.412 7.261 1.00 81.00 435 LEU A C 1
ATOM 3374 O O . LEU A 1 435 ? -16.389 32.597 6.924 1.00 81.00 435 LEU A O 1
ATOM 3378 N N . GLU A 1 436 ? -17.938 32.262 8.521 1.00 78.00 436 GLU A N 1
ATOM 3379 C CA . GLU A 1 436 ? -17.029 32.154 9.655 1.00 78.00 436 GLU A CA 1
ATOM 3380 C C . GLU A 1 436 ? -17.476 30.985 10.518 1.00 78.00 436 GLU A C 1
ATOM 3382 O O . GLU A 1 436 ? -18.670 30.707 10.654 1.00 78.00 436 GLU A O 1
ATOM 3387 N N . GLY A 1 437 ? -16.499 30.290 11.088 1.00 66.19 437 GLY A N 1
ATOM 3388 C CA . GLY A 1 437 ? -16.731 29.000 11.709 1.00 66.19 437 GLY A CA 1
ATOM 3389 C C . GLY A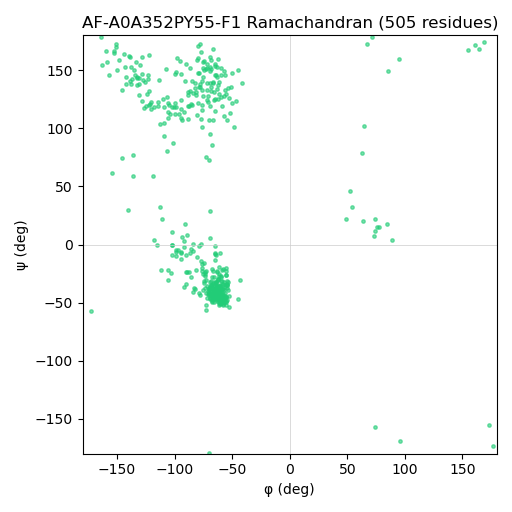 1 437 ? -16.669 27.862 10.691 1.00 66.19 437 GLY A C 1
ATOM 3390 O O . GLY A 1 437 ? -16.919 28.014 9.498 1.00 66.19 437 GLY A O 1
ATOM 3391 N N . GLY A 1 438 ? -16.245 26.704 11.180 1.00 74.56 438 GLY A N 1
ATOM 3392 C CA . GLY A 1 438 ? -15.937 25.534 10.372 1.00 74.56 438 GLY A CA 1
ATOM 3393 C C . GLY A 1 438 ? -14.937 24.648 11.102 1.00 74.56 438 GLY A C 1
ATOM 3394 O O . GLY A 1 438 ? -14.342 25.044 12.104 1.00 74.56 438 GLY A O 1
ATOM 3395 N N . VAL A 1 439 ? -14.762 23.427 10.614 1.00 72.81 439 VAL A N 1
ATOM 3396 C CA . VAL A 1 439 ? -13.798 22.487 11.185 1.00 72.81 439 VAL A CA 1
ATOM 3397 C C . VAL A 1 439 ? -12.506 22.562 10.375 1.00 72.81 439 VAL A C 1
ATOM 3399 O O . VAL A 1 439 ? -12.477 22.145 9.220 1.00 72.81 439 VAL A O 1
ATOM 3402 N N . VAL A 1 440 ? -11.427 23.073 10.977 1.00 76.75 440 VAL A N 1
ATOM 3403 C CA . VAL A 1 440 ? -10.115 23.157 10.313 1.00 76.75 440 VAL A CA 1
ATOM 3404 C C . VAL A 1 440 ? -9.524 21.754 10.159 1.00 76.75 440 VAL A C 1
ATOM 3406 O O . VAL A 1 440 ? -9.106 21.125 11.135 1.00 76.75 440 VAL A O 1
ATOM 3409 N N . ALA A 1 441 ? -9.522 21.249 8.926 1.00 73.94 441 ALA A N 1
ATOM 3410 C CA . ALA A 1 441 ? -8.962 19.948 8.569 1.00 73.94 441 ALA A CA 1
ATOM 3411 C C . ALA A 1 441 ? -7.428 19.979 8.443 1.00 73.94 441 ALA A C 1
ATOM 3413 O O . ALA A 1 441 ? -6.765 19.051 8.911 1.00 73.94 441 ALA A O 1
ATOM 3414 N N . SER A 1 442 ? -6.897 21.042 7.834 1.00 74.88 442 SER A N 1
ATOM 3415 C CA . SER A 1 442 ? -5.475 21.367 7.694 1.00 74.88 442 SER A CA 1
ATOM 3416 C C . SER A 1 442 ? -5.314 22.884 7.834 1.00 74.88 442 SER A C 1
ATOM 3418 O O . SER A 1 442 ? -6.170 23.625 7.347 1.00 74.88 442 SER A O 1
ATOM 3420 N N . ALA A 1 443 ? -4.289 23.334 8.557 1.00 74.69 443 ALA A N 1
ATOM 3421 C CA . ALA A 1 443 ? -4.050 24.752 8.814 1.00 74.69 443 ALA A CA 1
ATOM 3422 C C . ALA A 1 443 ? -3.261 25.390 7.660 1.00 74.69 443 ALA A C 1
ATOM 3424 O O . ALA A 1 443 ? -2.339 24.779 7.129 1.00 74.69 443 ALA A O 1
ATOM 3425 N N . GLY A 1 444 ? -3.608 26.623 7.290 1.00 75.69 444 GLY A N 1
ATOM 3426 C CA . GLY A 1 444 ? -2.962 27.357 6.203 1.00 75.69 444 GLY A CA 1
ATOM 3427 C C . GLY A 1 444 ? -3.824 28.513 5.697 1.00 75.69 444 GLY A C 1
ATOM 3428 O O . GLY A 1 444 ? -4.984 28.650 6.092 1.00 75.69 444 GLY A O 1
ATOM 3429 N N . LEU A 1 445 ? -3.253 29.344 4.822 1.00 80.69 445 LEU A N 1
ATOM 3430 C CA . LEU A 1 445 ? -3.958 30.434 4.149 1.00 80.69 445 LEU A CA 1
ATOM 3431 C C . LEU A 1 445 ? -3.871 30.241 2.636 1.00 80.69 445 LEU A C 1
ATOM 3433 O O . LEU A 1 445 ? -2.782 30.226 2.071 1.00 80.69 445 LEU A O 1
ATOM 3437 N N . GLY A 1 446 ? -5.030 30.129 1.991 1.00 83.88 446 GLY A N 1
ATOM 3438 C CA . GLY A 1 446 ? -5.142 29.928 0.552 1.00 83.88 446 GLY A CA 1
ATOM 3439 C C . GLY A 1 446 ? -6.021 30.981 -0.105 1.00 83.88 446 GLY A C 1
ATOM 3440 O O . GLY A 1 446 ? -7.064 31.353 0.432 1.00 83.88 446 GLY A O 1
ATOM 3441 N N . MET A 1 447 ? -5.617 31.453 -1.284 1.00 85.44 447 MET A N 1
ATOM 3442 C CA . MET A 1 447 ? -6.402 32.384 -2.097 1.00 85.44 447 MET A CA 1
ATOM 3443 C C . MET A 1 447 ? -6.424 31.935 -3.552 1.00 85.44 447 MET A C 1
ATOM 3445 O O . MET A 1 447 ? -5.434 31.411 -4.050 1.00 85.44 447 MET A O 1
ATOM 3449 N N . GLY A 1 448 ? -7.535 32.174 -4.244 1.00 89.25 448 GLY A N 1
ATOM 3450 C CA . GLY A 1 448 ? -7.665 31.757 -5.632 1.00 89.25 448 GLY A CA 1
ATOM 3451 C C . GLY A 1 448 ? -9.082 31.861 -6.186 1.00 89.25 448 GLY A C 1
ATOM 3452 O O . GLY A 1 448 ? -10.020 32.164 -5.442 1.00 89.25 448 GLY A O 1
ATOM 3453 N N . PRO A 1 449 ? -9.263 31.611 -7.495 1.00 91.56 449 PRO A N 1
ATOM 3454 C CA . PRO A 1 449 ? -10.585 31.529 -8.097 1.00 91.56 449 PRO A CA 1
ATOM 3455 C C . PRO A 1 449 ? -11.378 30.362 -7.501 1.00 91.56 449 PRO A C 1
ATOM 3457 O O . PRO A 1 449 ? -10.875 29.244 -7.391 1.00 91.56 449 PRO A O 1
ATOM 3460 N N . VAL A 1 450 ? -12.638 30.614 -7.148 1.00 92.69 450 VAL A N 1
ATOM 3461 C CA . VAL A 1 450 ? -13.536 29.577 -6.627 1.00 92.69 450 VAL A CA 1
ATOM 3462 C C . VAL A 1 450 ? -13.924 28.613 -7.748 1.00 92.69 450 VAL A C 1
ATOM 3464 O O . VAL A 1 450 ? -14.418 29.038 -8.793 1.00 92.69 450 VAL A O 1
ATOM 3467 N N . SER A 1 451 ? -13.742 27.313 -7.515 1.00 91.88 451 SER A N 1
ATOM 3468 C CA . SER A 1 451 ? -14.157 26.244 -8.423 1.00 91.88 451 SER A CA 1
ATOM 3469 C C . SER A 1 451 ? -15.147 25.316 -7.721 1.00 91.88 451 SER A C 1
ATOM 3471 O O . SER A 1 451 ? -14.818 24.679 -6.721 1.00 91.88 451 SER A O 1
ATOM 3473 N N . LEU A 1 452 ? -16.380 25.273 -8.234 1.00 89.19 452 LEU A N 1
ATOM 3474 C CA . LEU A 1 452 ? -17.446 24.429 -7.697 1.00 89.19 452 LEU A CA 1
ATOM 3475 C C . LEU A 1 452 ? -17.345 23.027 -8.291 1.00 89.19 452 LEU A C 1
ATOM 3477 O O . LEU A 1 452 ? -17.476 22.862 -9.502 1.00 89.19 452 LEU A O 1
ATOM 3481 N N . VAL A 1 453 ? -17.170 22.031 -7.429 1.00 84.75 453 VAL A N 1
ATOM 3482 C CA . VAL A 1 453 ? -17.075 20.619 -7.807 1.00 84.75 453 VAL A CA 1
ATOM 3483 C C . VAL A 1 453 ? -18.284 19.893 -7.237 1.00 84.75 453 VAL A C 1
ATOM 3485 O O . VAL A 1 453 ? -18.524 19.929 -6.032 1.00 84.75 453 VAL A O 1
ATOM 3488 N N . LYS A 1 454 ? -19.073 19.249 -8.099 1.00 78.94 454 LYS A N 1
ATOM 3489 C CA . LYS A 1 454 ? -20.238 18.448 -7.687 1.00 78.94 454 LYS A CA 1
ATOM 3490 C C . LYS A 1 454 ? -19.975 16.950 -7.792 1.00 78.94 454 LYS A C 1
ATOM 3492 O O . LYS A 1 454 ? -20.653 16.173 -7.125 1.00 78.94 454 LYS A O 1
ATOM 3497 N N . GLY A 1 455 ? -19.001 16.553 -8.605 1.00 69.31 455 GLY A N 1
ATOM 3498 C CA . GLY A 1 455 ? -18.564 15.170 -8.746 1.00 69.31 455 GLY A CA 1
ATOM 3499 C C . GLY A 1 455 ? -17.206 15.055 -9.433 1.00 69.31 455 GLY A C 1
ATOM 3500 O O . GLY A 1 455 ? -16.610 16.051 -9.840 1.00 69.31 455 GLY A O 1
ATOM 3501 N N . ASP A 1 456 ? -16.729 13.820 -9.573 1.00 70.44 456 ASP A N 1
ATOM 3502 C CA . ASP A 1 456 ? -15.377 13.517 -10.062 1.00 70.44 456 ASP A CA 1
ATOM 3503 C C . ASP A 1 456 ? -15.102 14.046 -11.482 1.00 70.44 456 ASP A C 1
ATOM 3505 O O . ASP A 1 456 ? -13.961 14.363 -11.817 1.00 70.44 456 ASP A O 1
ATOM 3509 N N . GLU A 1 457 ? -16.141 14.188 -12.307 1.00 74.06 457 GLU A N 1
ATOM 3510 C CA . GLU A 1 457 ? -16.039 14.700 -13.681 1.00 74.06 457 GLU A CA 1
ATOM 3511 C C . GLU A 1 457 ? -15.605 16.175 -13.736 1.00 74.06 457 GLU A C 1
ATOM 3513 O O . GLU A 1 457 ? -14.931 16.593 -14.679 1.00 74.06 457 GLU A O 1
ATOM 3518 N N . ASP A 1 458 ? -15.920 16.956 -12.698 1.00 78.75 458 ASP A N 1
ATOM 3519 C CA . ASP A 1 458 ? -15.573 18.378 -12.631 1.00 78.75 458 ASP A CA 1
ATOM 3520 C C . ASP A 1 458 ? -14.085 18.594 -12.300 1.00 78.75 458 ASP A C 1
ATOM 3522 O O . ASP A 1 458 ? -13.525 19.649 -12.607 1.00 78.75 458 ASP A O 1
ATOM 3526 N N . LEU A 1 459 ? -13.413 17.588 -11.719 1.00 78.69 459 LEU A N 1
ATOM 3527 C CA . LEU A 1 459 ? -12.033 17.693 -11.223 1.00 78.69 459 LEU A CA 1
ATOM 3528 C C . LEU A 1 459 ? -11.019 18.012 -12.326 1.00 78.69 459 LEU A C 1
ATOM 3530 O O . LEU A 1 459 ? -10.010 18.671 -12.072 1.00 78.69 459 LEU A O 1
ATOM 3534 N N . ALA A 1 460 ? -11.281 17.567 -13.558 1.00 77.56 460 ALA A N 1
ATOM 3535 C CA . ALA A 1 460 ? -10.410 17.843 -14.697 1.00 77.56 460 ALA A CA 1
ATOM 3536 C C . ALA A 1 460 ? -10.342 19.347 -15.025 1.00 77.56 460 ALA A C 1
ATOM 3538 O O . ALA A 1 460 ? -9.290 19.841 -15.439 1.00 77.56 460 ALA A O 1
ATOM 3539 N N . ASN A 1 461 ? -11.438 20.073 -14.782 1.00 81.25 461 ASN A N 1
ATOM 3540 C CA . ASN A 1 461 ? -11.618 21.472 -15.170 1.00 81.25 461 ASN A CA 1
ATOM 3541 C C . ASN A 1 461 ? -11.189 22.473 -14.088 1.00 81.25 461 ASN A C 1
ATOM 3543 O O . ASN A 1 461 ? -11.253 23.681 -14.314 1.00 81.25 461 ASN A O 1
ATOM 3547 N N . VAL A 1 462 ? -10.757 21.997 -12.917 1.00 84.06 462 VAL A N 1
ATOM 3548 C CA . VAL A 1 462 ? -10.333 22.865 -11.812 1.00 84.06 462 VAL A CA 1
ATOM 3549 C C . VAL A 1 462 ? -9.022 23.571 -12.187 1.00 84.06 462 VAL A C 1
ATOM 3551 O O . VAL A 1 462 ? -8.031 22.886 -12.435 1.00 84.06 462 VAL A O 1
ATOM 3554 N N . PRO A 1 463 ? -8.963 24.913 -12.261 1.00 85.12 463 PRO A N 1
ATOM 3555 C CA . PRO A 1 463 ? -7.742 25.609 -12.657 1.00 85.12 463 PRO A CA 1
ATOM 3556 C C . PRO A 1 463 ? -6.648 25.500 -11.585 1.00 85.12 463 PRO A C 1
ATOM 3558 O O . PRO A 1 463 ? -6.912 25.181 -10.428 1.00 85.12 463 PRO A O 1
ATOM 3561 N N . GLU A 1 464 ? -5.403 25.749 -11.983 1.00 85.31 464 GLU A N 1
ATOM 3562 C CA . GLU A 1 464 ? -4.289 25.857 -11.038 1.00 85.31 464 GLU A CA 1
ATOM 3563 C C . GLU A 1 464 ? -4.460 27.092 -10.139 1.00 85.31 464 GLU A C 1
ATOM 3565 O O . GLU A 1 464 ? -4.908 28.147 -10.593 1.00 85.31 464 GLU A O 1
ATOM 3570 N N . GLY A 1 465 ? -4.151 26.934 -8.853 1.00 86.31 465 GLY A N 1
ATOM 3571 C CA . GLY A 1 465 ? -4.361 27.932 -7.810 1.00 86.31 465 GLY A CA 1
ATOM 3572 C C . GLY A 1 465 ? -5.817 28.083 -7.356 1.00 86.31 465 GLY A C 1
ATOM 3573 O O . GLY A 1 465 ? -6.162 29.095 -6.759 1.00 86.31 465 GLY A O 1
ATOM 3574 N N . ALA A 1 466 ? -6.717 27.145 -7.674 1.00 92.12 466 ALA A N 1
ATOM 3575 C CA . ALA A 1 466 ? -8.139 27.289 -7.351 1.00 92.12 466 ALA A CA 1
ATOM 3576 C C . ALA A 1 466 ? -8.464 27.055 -5.866 1.00 92.12 466 ALA A C 1
ATOM 3578 O O . ALA A 1 466 ? -7.837 26.238 -5.189 1.00 92.12 466 ALA A O 1
ATOM 3579 N N . VAL A 1 467 ? -9.531 27.704 -5.393 1.00 92.12 467 VAL A N 1
ATOM 3580 C CA . VAL A 1 467 ? -10.213 27.358 -4.139 1.00 92.12 467 VAL A CA 1
ATOM 3581 C C . VAL A 1 467 ? -11.364 26.412 -4.469 1.00 92.12 467 VAL A C 1
ATOM 3583 O O . VAL A 1 467 ? -12.371 26.824 -5.049 1.00 92.12 467 VAL A O 1
ATOM 3586 N N . LEU A 1 468 ? -11.213 25.131 -4.137 1.00 91.38 468 LEU A N 1
ATOM 3587 C CA . LEU A 1 468 ? -12.234 24.118 -4.394 1.00 91.38 468 LEU A CA 1
ATOM 3588 C C . LEU A 1 468 ? -13.375 24.236 -3.383 1.00 91.38 468 LEU A C 1
ATOM 3590 O O . LEU A 1 468 ? -13.135 24.295 -2.180 1.00 91.38 468 LEU A O 1
ATOM 3594 N N . VAL A 1 469 ? -14.616 24.210 -3.865 1.00 90.75 469 VAL A N 1
ATOM 3595 C CA . VAL A 1 469 ? -15.821 24.212 -3.026 1.00 90.75 469 VAL A CA 1
ATOM 3596 C C . VAL A 1 469 ? -16.735 23.065 -3.454 1.00 90.75 469 VAL A C 1
ATOM 3598 O O . VAL A 1 469 ? -17.102 22.970 -4.626 1.00 90.75 469 VAL A O 1
ATOM 3601 N N . SER A 1 470 ? -17.091 22.180 -2.520 1.00 87.38 470 SER A N 1
ATOM 3602 C CA . SER A 1 470 ? -17.867 20.959 -2.799 1.00 87.38 470 SER A CA 1
ATOM 3603 C C . SER A 1 470 ? -18.742 20.547 -1.604 1.00 87.38 470 SER A C 1
ATOM 3605 O O . SER A 1 470 ? -18.332 20.766 -0.472 1.00 87.38 470 SER A O 1
ATOM 3607 N N . PRO A 1 471 ? -19.904 19.889 -1.784 1.00 81.94 471 PRO A N 1
ATOM 3608 C CA . PRO A 1 471 ? -20.713 19.407 -0.655 1.00 81.94 471 PRO A CA 1
ATOM 3609 C C . PRO A 1 471 ? -19.976 18.421 0.270 1.00 81.94 471 PRO A C 1
ATOM 3611 O O . PRO A 1 471 ? -20.169 18.417 1.482 1.00 81.94 471 PRO A O 1
ATOM 3614 N N . THR A 1 472 ? -19.113 17.581 -0.301 1.00 74.44 472 THR A N 1
ATOM 3615 C CA . THR A 1 472 ? -18.260 16.610 0.407 1.00 74.44 472 THR A CA 1
ATOM 3616 C C . THR A 1 472 ? -16.878 16.590 -0.236 1.00 74.44 472 THR A C 1
ATOM 3618 O O . THR A 1 472 ? -16.744 16.986 -1.394 1.00 74.44 472 THR A O 1
ATOM 3621 N N . LEU A 1 473 ? -15.859 16.071 0.452 1.00 74.31 473 LEU A N 1
ATOM 3622 C CA . LEU A 1 473 ? -14.509 15.924 -0.108 1.00 74.31 473 LEU A CA 1
ATOM 3623 C C . LEU A 1 473 ? -14.196 14.452 -0.423 1.00 74.31 473 LEU A C 1
ATOM 3625 O O . LEU A 1 473 ? -13.548 13.785 0.388 1.00 74.31 473 LEU A O 1
ATOM 3629 N N . PRO A 1 474 ? -14.665 13.911 -1.569 1.00 66.19 474 PRO A N 1
ATOM 3630 C CA . PRO A 1 474 ? -14.402 12.529 -1.931 1.00 66.19 474 PRO A CA 1
ATOM 3631 C C . PRO A 1 474 ? -12.904 12.277 -2.175 1.00 66.19 474 PRO A C 1
ATOM 3633 O O . PRO A 1 474 ? -12.171 13.184 -2.589 1.00 66.19 474 PRO A O 1
ATOM 3636 N N . PRO A 1 475 ? -12.438 11.024 -2.013 1.00 59.91 475 PRO A N 1
ATOM 3637 C CA . PRO A 1 475 ? -11.028 10.663 -2.175 1.00 59.91 475 PRO A CA 1
ATOM 3638 C C . PRO A 1 475 ? -10.406 11.037 -3.533 1.00 59.91 475 PRO A C 1
ATOM 3640 O O . PRO A 1 475 ? -9.185 11.173 -3.624 1.00 59.91 475 PRO A O 1
ATOM 3643 N N . ALA A 1 476 ? -11.213 11.201 -4.588 1.00 64.81 476 ALA A N 1
ATOM 3644 C CA . ALA A 1 476 ? -10.759 11.583 -5.926 1.00 64.81 476 ALA A CA 1
ATOM 3645 C C . ALA A 1 476 ? -10.101 12.976 -5.972 1.00 64.81 476 ALA A C 1
ATOM 3647 O O . ALA A 1 476 ? -9.164 13.185 -6.745 1.00 64.81 476 ALA A O 1
ATOM 3648 N N . ILE A 1 477 ? -10.504 13.901 -5.088 1.00 72.88 477 ILE A N 1
ATOM 3649 C CA . ILE A 1 477 ? -9.931 15.257 -5.006 1.00 72.88 477 ILE A CA 1
ATOM 3650 C C . ILE A 1 477 ? -8.432 15.213 -4.673 1.00 72.88 477 ILE A C 1
ATOM 3652 O O . ILE A 1 477 ? -7.673 16.079 -5.108 1.00 72.88 477 ILE A O 1
ATOM 3656 N N . ALA A 1 478 ? -7.964 14.165 -3.986 1.00 66.19 478 ALA A N 1
ATOM 3657 C CA . ALA A 1 478 ? -6.553 14.007 -3.636 1.00 66.19 478 ALA A CA 1
ATOM 3658 C C . ALA A 1 478 ? -5.602 14.070 -4.850 1.00 66.19 478 ALA A C 1
ATOM 3660 O O . ALA A 1 478 ? -4.444 14.459 -4.707 1.00 66.19 478 ALA A O 1
ATOM 3661 N N . ALA A 1 479 ? -6.075 13.719 -6.053 1.00 66.88 479 ALA A N 1
ATOM 3662 C CA . ALA A 1 479 ? -5.272 13.776 -7.275 1.00 66.88 479 ALA A CA 1
ATOM 3663 C C . ALA A 1 479 ? -4.884 15.212 -7.678 1.00 66.88 479 ALA A C 1
ATOM 3665 O O . ALA A 1 479 ? -3.796 15.428 -8.228 1.00 66.88 479 ALA A O 1
ATOM 3666 N N . ILE A 1 480 ? -5.757 16.180 -7.381 1.00 74.12 480 ILE A N 1
ATOM 3667 C CA . ILE A 1 480 ? -5.612 17.580 -7.787 1.00 74.12 480 ILE A CA 1
ATOM 3668 C C . ILE A 1 480 ? -5.132 18.498 -6.662 1.00 74.12 480 ILE A C 1
ATOM 3670 O O . ILE A 1 480 ? -4.916 19.669 -6.939 1.00 74.12 480 ILE A O 1
ATOM 3674 N N . ILE A 1 481 ? -4.901 17.987 -5.443 1.00 76.75 481 ILE A N 1
ATOM 3675 C CA . ILE A 1 481 ? -4.415 18.781 -4.296 1.00 76.75 481 ILE A CA 1
ATOM 3676 C C . ILE A 1 481 ? -3.257 19.731 -4.656 1.00 76.75 481 ILE A C 1
ATOM 3678 O O . ILE A 1 481 ? -3.392 20.906 -4.346 1.00 76.75 481 ILE A O 1
ATOM 3682 N N . PRO A 1 482 ? -2.194 19.319 -5.382 1.00 72.00 482 PRO A N 1
ATOM 3683 C CA . PRO A 1 482 ? -1.087 20.232 -5.698 1.00 72.00 482 PRO A CA 1
ATOM 3684 C C . PRO A 1 482 ? -1.455 21.416 -6.599 1.00 72.00 482 PRO A C 1
ATOM 3686 O O . PRO A 1 482 ? -0.649 22.319 -6.776 1.00 72.00 482 PRO A O 1
ATOM 3689 N N . ARG A 1 483 ? -2.630 21.377 -7.239 1.00 77.62 483 ARG A N 1
ATOM 3690 C CA . ARG A 1 483 ? -3.155 22.461 -8.080 1.00 77.62 483 ARG A CA 1
ATOM 3691 C C . ARG A 1 483 ? -4.085 23.383 -7.300 1.00 77.62 483 ARG A C 1
ATOM 3693 O O . ARG A 1 483 ? -4.486 24.407 -7.840 1.00 77.62 483 ARG A O 1
ATOM 3700 N N . LEU A 1 484 ? -4.506 22.993 -6.101 1.00 85.38 484 LEU A N 1
ATOM 3701 C CA . LEU A 1 484 ? -5.412 23.783 -5.282 1.00 85.38 484 LEU A CA 1
ATOM 3702 C C . LEU A 1 484 ? -4.605 24.777 -4.454 1.00 85.38 484 LEU A C 1
ATOM 3704 O O . LEU A 1 484 ? -3.465 24.510 -4.101 1.00 85.38 484 LEU A O 1
ATOM 3708 N N . SER A 1 485 ? -5.228 25.901 -4.125 1.00 87.44 485 SER A N 1
ATOM 3709 C CA . SER A 1 485 ? -4.745 26.815 -3.086 1.00 87.44 485 SER A CA 1
ATOM 3710 C C . SER A 1 485 ? -5.540 26.674 -1.792 1.00 87.44 485 SER A C 1
ATOM 3712 O O . SER A 1 485 ? -5.034 26.999 -0.731 1.00 87.44 485 SER A O 1
ATOM 3714 N N . ALA A 1 486 ? -6.790 26.200 -1.855 1.00 88.25 486 ALA A N 1
ATOM 3715 C CA . ALA A 1 486 ? -7.577 25.818 -0.681 1.00 88.25 486 ALA A CA 1
ATOM 3716 C C . ALA A 1 486 ? -8.722 24.871 -1.071 1.00 88.25 486 ALA A C 1
ATOM 3718 O O . ALA A 1 486 ? -9.075 24.751 -2.247 1.00 88.25 486 ALA A O 1
ATOM 3719 N N . ALA A 1 487 ? -9.339 24.230 -0.076 1.00 88.62 487 ALA A N 1
ATOM 3720 C CA . ALA A 1 487 ? -10.557 23.444 -0.247 1.00 88.62 487 ALA A CA 1
ATOM 3721 C C . ALA A 1 487 ? -11.543 23.697 0.904 1.00 88.62 487 ALA A C 1
ATOM 3723 O O . ALA A 1 487 ? -11.145 23.741 2.067 1.00 88.62 487 ALA A O 1
ATOM 3724 N N . VAL A 1 488 ? -12.829 23.829 0.578 1.00 89.19 488 VAL A N 1
ATOM 3725 C CA . VAL A 1 488 ? -13.937 24.042 1.520 1.00 89.19 488 VAL A CA 1
ATOM 3726 C C . VAL A 1 488 ? -15.057 23.056 1.198 1.00 89.19 488 VAL A C 1
ATOM 3728 O O . VAL A 1 488 ? -15.374 22.841 0.025 1.00 89.19 488 VAL A O 1
ATOM 3731 N N . ALA A 1 489 ? -15.669 22.461 2.225 1.00 86.56 489 ALA A N 1
ATOM 3732 C CA . ALA A 1 489 ? -16.823 21.593 2.029 1.00 86.56 489 ALA A CA 1
ATOM 3733 C C . ALA A 1 489 ? -17.889 21.691 3.113 1.00 86.56 489 ALA A C 1
ATOM 3735 O O . ALA A 1 489 ? -17.580 21.988 4.267 1.00 86.56 489 ALA A O 1
ATOM 3736 N N . ASP A 1 490 ? -19.132 21.398 2.720 1.00 80.50 490 ASP A N 1
ATOM 3737 C CA . ASP A 1 490 ? -20.304 21.458 3.602 1.00 80.50 490 ASP A CA 1
ATOM 3738 C C . ASP A 1 490 ? -20.281 20.343 4.658 1.00 80.50 490 ASP A C 1
ATOM 3740 O O . ASP A 1 490 ? -20.678 20.551 5.805 1.00 80.50 490 ASP A O 1
ATOM 3744 N N . GLN A 1 491 ? -19.829 19.143 4.275 1.00 72.62 491 GLN A N 1
ATOM 3745 C CA . GLN A 1 491 ? -19.731 17.972 5.144 1.00 72.62 491 GLN A CA 1
ATOM 3746 C C . GLN A 1 491 ? -18.331 17.357 5.116 1.00 72.62 491 GLN A C 1
ATOM 3748 O O . GLN A 1 491 ? -17.688 17.230 4.070 1.00 72.62 491 GLN A O 1
ATOM 3753 N N . GLY A 1 492 ? -17.886 16.916 6.290 1.00 66.69 492 GLY A N 1
ATOM 3754 C CA . GLY A 1 492 ? -16.624 16.218 6.481 1.00 66.69 492 GLY A CA 1
ATOM 3755 C C . GLY A 1 492 ? -16.228 16.178 7.953 1.00 66.69 492 GLY A C 1
ATOM 3756 O O . GLY A 1 492 ? -16.807 16.858 8.799 1.00 66.69 492 GLY A O 1
ATOM 3757 N N . SER A 1 493 ? -15.222 15.368 8.269 1.00 66.56 493 SER A N 1
ATOM 3758 C CA . SER A 1 493 ? -14.645 15.285 9.612 1.00 66.56 493 SER A CA 1
ATOM 3759 C C . SER A 1 493 ? -13.128 15.456 9.549 1.00 66.56 493 SER A C 1
ATOM 3761 O O . SER A 1 493 ? -12.507 15.247 8.503 1.00 66.56 493 SER A O 1
ATOM 3763 N N . ARG A 1 494 ? -12.496 15.781 10.684 1.00 70.19 494 ARG A N 1
ATOM 3764 C CA . ARG A 1 494 ? -11.020 15.826 10.796 1.00 70.19 494 ARG A CA 1
ATOM 3765 C C . ARG A 1 494 ? -10.375 14.459 10.567 1.00 70.19 494 ARG A C 1
ATOM 3767 O O . ARG A 1 494 ? -9.214 14.410 10.158 1.00 70.19 494 ARG A O 1
ATOM 3774 N N . ALA A 1 495 ? -11.151 13.400 10.799 1.00 58.53 495 ALA A N 1
ATOM 3775 C CA . ALA A 1 495 ? -10.801 12.007 10.557 1.00 58.53 495 ALA A CA 1
ATOM 3776 C C . ALA A 1 495 ? -11.067 11.532 9.122 1.00 58.53 495 ALA A C 1
ATOM 3778 O O . ALA A 1 495 ? -10.723 10.402 8.782 1.00 58.53 495 ALA A O 1
ATOM 3779 N N . SER A 1 496 ? -11.645 12.381 8.267 1.00 68.19 496 SER A N 1
ATOM 3780 C CA . SER A 1 496 ? -11.896 12.025 6.873 1.00 68.19 496 SER A CA 1
ATOM 3781 C C . SER A 1 496 ? -10.600 11.813 6.096 1.00 68.19 496 SER A C 1
ATOM 3783 O O . SER A 1 496 ? -9.547 12.396 6.384 1.00 68.19 496 SER A O 1
ATOM 3785 N N . HIS A 1 497 ? -10.706 10.991 5.056 1.00 66.25 497 HIS A N 1
ATOM 3786 C CA . HIS A 1 497 ? -9.598 10.652 4.180 1.00 66.25 497 HIS A CA 1
ATOM 3787 C C . HIS A 1 497 ? -8.922 11.894 3.562 1.00 66.25 497 HIS A C 1
ATOM 3789 O O . HIS A 1 497 ? -7.696 12.014 3.609 1.00 66.25 497 HIS A O 1
ATOM 3795 N N . PHE A 1 498 ? -9.704 12.855 3.059 1.00 71.88 498 PHE A N 1
ATOM 3796 C CA . PHE A 1 498 ? -9.164 14.092 2.489 1.00 71.88 498 PHE A CA 1
ATOM 3797 C C . PHE A 1 498 ? -8.415 14.937 3.527 1.00 71.88 498 PHE A C 1
ATOM 3799 O O . PHE A 1 498 ? -7.311 15.395 3.245 1.00 71.88 498 PHE A O 1
ATOM 3806 N N . ALA A 1 499 ? -8.975 15.112 4.731 1.00 71.44 499 ALA A N 1
ATOM 3807 C CA . ALA A 1 499 ? -8.375 15.937 5.783 1.00 71.44 499 ALA A CA 1
ATOM 3808 C C . ALA A 1 499 ? -6.962 15.468 6.155 1.00 71.44 499 ALA A C 1
ATOM 3810 O O . ALA A 1 499 ? -6.060 16.268 6.373 1.00 71.44 499 ALA A O 1
ATOM 3811 N N . MET A 1 500 ? -6.761 14.157 6.185 1.00 65.94 500 MET A N 1
ATOM 3812 C CA . MET A 1 500 ? -5.473 13.534 6.461 1.00 65.94 500 MET A CA 1
ATOM 3813 C C . MET A 1 500 ? -4.462 13.714 5.327 1.00 65.94 500 MET A C 1
ATOM 3815 O O . MET A 1 500 ? -3.308 14.034 5.598 1.00 65.94 500 MET A O 1
ATOM 3819 N N . VAL A 1 501 ? -4.880 13.570 4.063 1.00 65.81 501 VAL A N 1
ATOM 3820 C CA . VAL A 1 501 ? -3.996 13.858 2.919 1.00 65.81 501 VAL A CA 1
ATOM 3821 C C . VAL A 1 501 ? -3.640 15.345 2.871 1.00 65.81 501 VAL A C 1
ATOM 3823 O O . VAL A 1 501 ? -2.489 15.682 2.623 1.00 65.81 501 VAL A O 1
ATOM 3826 N N . ALA A 1 502 ? -4.596 16.228 3.162 1.00 69.81 502 ALA A N 1
ATOM 3827 C CA . ALA A 1 502 ? -4.379 17.669 3.213 1.00 69.81 502 ALA A CA 1
ATOM 3828 C C . ALA A 1 502 ? -3.469 18.110 4.374 1.00 69.81 502 ALA A C 1
ATOM 3830 O O . ALA A 1 502 ? -2.901 19.191 4.307 1.00 69.81 502 ALA A O 1
ATOM 3831 N N . ARG A 1 503 ? -3.304 17.312 5.437 1.00 69.62 503 ARG A N 1
ATOM 3832 C CA . ARG A 1 503 ? -2.289 17.583 6.472 1.00 69.62 503 ARG A CA 1
ATOM 3833 C C . ARG A 1 503 ? -0.889 17.186 6.013 1.00 69.62 503 ARG A C 1
ATOM 3835 O O . ARG A 1 503 ? 0.040 17.960 6.181 1.00 69.62 503 ARG A O 1
ATOM 3842 N N . ALA A 1 504 ? -0.759 16.023 5.376 1.00 59.78 504 ALA A N 1
ATOM 3843 C CA . ALA A 1 504 ? 0.535 15.515 4.913 1.00 59.78 504 ALA A CA 1
ATOM 3844 C C . ALA A 1 504 ? 1.074 16.246 3.666 1.00 59.78 504 ALA A C 1
ATOM 3846 O O . ALA A 1 504 ? 2.282 16.352 3.460 1.00 59.78 504 ALA A O 1
ATOM 3847 N N . HIS A 1 505 ? 0.175 16.695 2.789 1.00 60.28 505 HIS A N 1
ATOM 3848 C CA . HIS A 1 505 ? 0.496 17.215 1.456 1.00 60.28 505 HIS A CA 1
ATOM 3849 C C . HIS A 1 505 ? -0.362 18.431 1.094 1.00 60.28 505 HIS A C 1
ATOM 3851 O O . HIS A 1 505 ? -0.725 18.585 -0.071 1.00 60.28 505 HIS A O 1
ATOM 3857 N N . GLY A 1 506 ? -0.773 19.209 2.097 1.00 56.66 506 GLY A N 1
ATOM 3858 C CA . GLY A 1 506 ? -1.744 20.289 1.939 1.00 56.66 506 GLY A CA 1
ATOM 3859 C C . GLY A 1 506 ? -1.434 21.257 0.796 1.00 56.66 506 GLY A C 1
ATOM 3860 O O . GLY A 1 506 ? -0.258 21.456 0.485 1.00 56.66 506 GLY A O 1
ATOM 3861 N N . PRO A 1 507 ? -2.481 21.812 0.160 1.00 49.25 507 PRO A N 1
ATOM 3862 C CA . PRO A 1 507 ? -2.343 22.958 -0.732 1.00 49.25 507 PRO A CA 1
ATOM 3863 C C . PRO A 1 507 ? -1.905 24.227 0.010 1.00 49.25 507 PRO A C 1
ATOM 3865 O O . PRO A 1 507 ? -2.208 24.333 1.224 1.00 49.25 507 PRO A O 1
#

Mean predicted aligned error: 11.58 Å

Secondary structure (DSSP, 8-state):
--HHHHHHHHHHHHH-HHHHHHHHHHHHHHHHHHHHHHHHHHHHHHHHHHSS----HHHHHHHHHHHHHHHHHHHHHHHHH-TTTSHHHHHHHHHHHHHHHHHHPPP----SSPSEEEHHHHTT-HHHHHHHHHHHHHHHHHHT-----EEEE-HHHHHHHHHHTTHHHHHHHHHTT--TT-HHHHHHHHHHHHHHHHTSPPPHHHHHHHHHHHHHHHHTT----EEEEEEETTTTSSS--TTTS-EEEEE-GGGHHHHHHHHHHHTTSHHHHHHHHHTT--GGGSPEEEEEEEPP-EEEEEEEESS-TT-SSGGG--EEEEEEES-THHHHTT-S--EEEEE--SSS--BPPPPTTS------S---HHHHHHHHHHHHHHHHHHTS-EEEEEEEETTS-EEEEEEEE--------SSS--S-------S--S------SS-------EEE-SSGGGGGGPPTTEEEEEEE--GGGGGTGGGEEEEEEEE--TTSHHHHHHHHS--

pLDDT: mean 82.25, std 16.32, range [29.62, 98.56]

Sequence (507 aa):
MGLRQLFKHWSVAIFSPGKLLRRKYSAFKELLHHDKRCLELISDFEDIVQGPSPLDWARMASLVRALLWSTGRLVSSLGTMHPRTYRDLEERFHQIESALVKAISLPDGDTGPPYTITLDEAAKAPELAGGKASTLSRVLQENRLPGPRGFVVTTNAFRYYLKHNQLRHRLDELLGQVLLADLSSFADFSRQMTALVQGAEIPPVVTAEIARRLDELRQQGIEGPWALRSSALSEDGTASFAGQFASILPVAAHEVSDAYKQVLASKYSPRAVAYRIRVGLADQETPMAVLFLEMIDAVMSGVVYTQSPQADDPAAACVEVFAQTGLGRRLMDGGGLPEVLYLSREPDPHPLRRPAHAHNQESAPGLTSESALQLARWGMKIEETAGQPQDIEWCQDNRGNLYILQSRPLDIGSVRPPDGGAEPESLEIANPILLEGGVVASAGLGMGPVSLVKGDEDLANVPEGAVLVSPTLPPAIAAIIPRLSAAVADQGSRASHFAMVARAHGP